Protein AF-0000000084344308 (afdb_homodimer)

Radius of gyration: 24.79 Å; Cα contacts (8 Å, |Δi|>4): 603; chains: 2; bounding box: 65×62×70 Å

Nearest PDB structures (foldseek):
  7ahd-assembly1_B  TM=8.267E-01  e=9.539E-07  Lactococcus lactis subsp. lactis
  8wm7-assembly1_B  TM=8.840E-01  e=2.322E-06  Nostoc sp. PCC 7120 = FACHB-418
  8wm8-assembly1_A  TM=8.789E-01  e=3.222E-06  Nostoc sp. PCC 7120 = FACHB-418
  8w9m-assembly1_B  TM=8.109E-01  e=1.596E-06  Nostoc sp. PCC 7120 = FACHB-418
  7ahd-assembly1_A  TM=7.765E-01  e=3.376E-06  Lactococcus lactis subsp. lactis

pLDDT: mean 91.85, std 9.51, range [43.78, 98.69]

Sequence (498 aa):
MKTSIMKASKKIFILIFWIFMWELSSLFINNNLLFPTPFGVFKSLINLSFSMYFWQSVMASIMRVIIAILFSIILGVSIGVLSGLNKIIEEILSPFIVIVKATPVMSIIIIALLWFKSGNVSIFTTILVCFPIIYTNVLEGIKTVDKDLLDMARVFKVKKIYVLKDIYIPWIKSYIVSGILMCLGLGWKVAVASEVLSTPKYSIGINLLNAKSLIETNDLFAWTIVVIILSYIFEILFKTYLFKWKKLKMKTSIMKASKKIFILIFWIFMWELSSLFINNNLLFPTPFGVFKSLINLSFSMYFWQSVMASIMRVIIAILFSIILGVSIGVLSGLNKIIEEILSPFIVIVKATPVMSIIIIALLWFKSGNVSIFTTILVCFPIIYTNVLEGIKTVDKDLLDMARVFKVKKIYVLKDIYIPWIKSYIVSGILMCLGLGWKVAVASEVLSTPKYSIGINLLNAKSLIETNDLFAWTIVVIILSYIFEILFKTYLFKWKKLK

Solvent-accessible surface area (backbone atoms only — not comparable to full-atom values): 24239 Å² total; per-residue (Å²): 112,68,69,56,49,50,50,50,52,49,52,50,48,44,52,50,50,52,51,47,50,44,40,50,50,21,59,70,67,64,35,58,61,67,34,45,38,66,65,50,21,52,51,37,40,54,57,43,67,73,35,68,67,44,54,49,8,49,50,45,42,49,49,42,45,51,52,16,50,51,51,15,47,54,50,7,47,55,52,10,50,51,24,45,77,29,67,65,53,34,61,59,46,44,61,60,48,51,50,55,71,52,44,37,65,57,54,48,39,56,55,33,55,63,76,40,57,38,69,52,29,22,25,51,44,25,21,62,62,37,18,52,48,24,18,50,29,24,26,50,29,54,68,63,50,61,60,66,60,52,50,50,37,57,74,67,62,55,54,67,68,52,47,41,61,68,45,48,49,66,59,22,45,63,26,44,51,53,21,49,59,57,32,47,51,48,34,49,36,45,28,38,44,27,23,48,74,44,47,26,83,53,27,58,17,34,50,42,51,48,18,55,76,69,51,33,38,26,48,31,53,25,54,46,50,49,52,39,50,50,35,50,48,53,47,50,55,50,49,56,55,48,49,52,53,53,65,70,97,112,68,68,55,49,51,50,49,51,48,51,51,49,43,51,49,49,53,51,47,50,44,41,50,49,20,59,70,65,65,34,59,62,66,36,45,39,65,66,50,20,52,50,36,40,54,57,42,68,73,35,66,65,46,54,49,9,49,50,46,41,48,49,41,45,52,53,17,49,52,51,13,48,54,51,7,48,55,52,10,49,50,23,46,77,28,66,67,52,32,59,59,44,44,61,58,49,52,50,56,72,52,44,38,63,54,54,50,38,56,56,34,56,62,77,40,56,38,68,53,28,22,26,51,45,27,22,62,62,37,18,52,48,24,19,51,31,24,26,50,28,52,69,63,52,60,61,67,60,52,49,50,39,58,73,69,62,55,54,68,69,54,47,41,62,69,46,47,48,65,60,22,46,65,26,43,51,53,22,49,59,57,33,45,53,49,33,49,35,44,29,39,45,28,22,47,75,45,47,26,84,51,26,57,18,34,50,44,49,47,18,55,76,69,50,32,36,26,49,32,53,25,54,46,50,49,52,36,50,50,35,50,48,52,47,51,54,50,49,56,54,48,49,52,54,53,67,70,96

Foldseek 3Di:
DVVVVVVVVVVVVVVVVVLVVLQVVCVVVVDCLVRNHPVLLVVLLVVLVPDPLSVQLLVLLVVLLVLLLVLLLVLQQVLLVVCLVDVVSVVVCVVVLVVLQVDDLVVQLVVLLVVDALSVSLSVSLSSNLNSLLSVLLSVQSNPFDPVVVVVCVVVVPDPVCCCVPGSVVRSVVSNLVSSLVSLLVSLVSSLVSCLVNVDRRHLNVQLVVCVVVSVVSSNVNSVVVSVVNSVVSNVVSVVVVVVVVVVD/DVVVVVVVVVVVVVVVVVLVVLQVVCVVVVDCLVRNHPVLLVVLLVVLVPDPLSVQLLVLLVVLLVLLLVLLLVLQQVLLVVCLVDVVSVVVCVVVLVVLQVDDLVVQLVVVLVVDALSVSLSVSLSSNLNSLLSVLLSVQSNPFDPVVVVVCVVVVPDPVCCCVVGSVVRSVVSNLVSSLVSLLVSLVSSLVSCLVNVDRRHLNVQLNVCVVVSVVSSNVNSVVVSVVNSVVSNVVSVVVVVVVVVVD

InterPro domains:
  IPR000515 ABC transporter type 1, transmembrane domain MetI-like [PF00528] (76-237)
  IPR000515 ABC transporter type 1, transmembrane domain MetI-like [PS50928] (58-238)
  IPR000515 ABC transporter type 1, transmembrane domain MetI-like [cd06261] (61-230)
  IPR035906 MetI-like superfamily [G3DSA:1.10.3720.10] (46-242)
  IPR035906 MetI-like superfamily [SSF161098] (53-238)

Organism: NCBI:txid1533

Structure (mmCIF, N/CA/C/O backbone):
data_AF-0000000084344308-model_v1
#
loop_
_entity.id
_entity.type
_entity.pdbx_description
1 polymer 'NitT/TauT family transport system permease protein'
#
loop_
_atom_site.group_PDB
_atom_site.id
_atom_site.type_symbol
_atom_site.label_atom_id
_atom_site.label_alt_id
_atom_site.label_comp_id
_atom_site.label_asym_id
_atom_site.label_entity_id
_atom_site.label_seq_id
_atom_site.pdbx_PDB_ins_code
_atom_site.Cartn_x
_atom_site.Cartn_y
_atom_site.Cartn_z
_atom_site.occupancy
_atom_site.B_iso_or_equiv
_atom_site.auth_seq_id
_atom_site.auth_comp_id
_atom_site.auth_asym_id
_atom_site.auth_atom_id
_atom_site.pdbx_PDB_model_num
ATOM 1 N N . MET A 1 1 ? 10.422 34.906 -18.547 1 47.19 1 MET A N 1
ATOM 2 C CA . MET A 1 1 ? 10.508 33.969 -19.656 1 47.19 1 MET A CA 1
ATOM 3 C C . MET A 1 1 ? 11.734 33.094 -19.516 1 47.19 1 MET A C 1
ATOM 5 O O . MET A 1 1 ? 11.664 31.875 -19.797 1 47.19 1 MET A O 1
ATOM 9 N N . LYS A 1 2 ? 12.906 33.625 -18.984 1 56.66 2 LYS A N 1
ATOM 10 C CA . LYS A 1 2 ? 14.203 32.969 -18.812 1 56.66 2 LYS A CA 1
ATOM 11 C C . LYS A 1 2 ? 14.156 31.938 -17.688 1 56.66 2 LYS A C 1
ATOM 13 O O . LYS A 1 2 ? 14.75 30.859 -17.812 1 56.66 2 LYS A O 1
ATOM 18 N N . THR A 1 3 ? 13.266 32.25 -16.688 1 65.81 3 THR A N 1
ATOM 19 C CA . THR A 1 3 ? 13.148 31.375 -15.539 1 65.81 3 THR A CA 1
ATOM 20 C C . THR A 1 3 ? 12.406 30.094 -15.906 1 65.81 3 THR A C 1
ATOM 22 O O . THR A 1 3 ? 12.773 29 -15.461 1 65.81 3 THR A O 1
ATOM 25 N N . SER A 1 4 ? 11.508 30.281 -16.891 1 67.62 4 SER A N 1
ATOM 26 C CA . SER A 1 4 ? 10.719 29.141 -17.328 1 67.62 4 SER A CA 1
ATOM 27 C C . SER A 1 4 ? 11.539 28.219 -18.234 1 67.62 4 SER A C 1
ATOM 29 O O . SER A 1 4 ? 11.477 26.984 -18.094 1 67.62 4 SER A O 1
ATOM 31 N N . ILE A 1 5 ? 12.312 28.859 -19.094 1 63.75 5 ILE A N 1
ATOM 32 C CA . ILE A 1 5 ? 13.148 28.109 -20.016 1 63.75 5 ILE A CA 1
ATOM 33 C C . ILE A 1 5 ? 14.195 27.312 -19.234 1 63.75 5 ILE A C 1
ATOM 35 O O . ILE A 1 5 ? 14.492 26.172 -19.562 1 63.75 5 ILE A O 1
ATOM 39 N N . MET A 1 6 ? 14.703 27.984 -18.281 1 71.06 6 MET A N 1
ATOM 40 C CA . MET A 1 6 ? 15.719 27.359 -17.453 1 71.06 6 MET A CA 1
ATOM 41 C C . MET A 1 6 ? 15.133 26.172 -16.672 1 71.06 6 MET A C 1
ATOM 43 O O . MET A 1 6 ? 15.773 25.141 -16.531 1 71.06 6 MET A O 1
ATOM 47 N N . LYS A 1 7 ? 13.953 26.469 -16.312 1 75.44 7 LYS A N 1
ATOM 48 C CA . LYS A 1 7 ? 13.281 25.391 -15.594 1 75.44 7 LYS A CA 1
ATOM 49 C C . LYS A 1 7 ? 12.992 24.219 -16.516 1 75.44 7 LYS A C 1
ATOM 51 O O . LYS A 1 7 ? 13.188 23.062 -16.141 1 75.44 7 LYS A O 1
ATOM 56 N N . ALA A 1 8 ? 12.594 24.562 -17.734 1 78.25 8 ALA A N 1
ATOM 57 C CA . ALA A 1 8 ? 12.305 23.531 -18.719 1 78.25 8 ALA A CA 1
ATOM 58 C C . ALA A 1 8 ? 13.57 22.797 -19.141 1 78.25 8 ALA A C 1
ATOM 60 O O . ALA A 1 8 ? 13.57 21.562 -19.281 1 78.25 8 ALA A O 1
ATOM 61 N N . SER A 1 9 ? 14.547 23.5 -19.344 1 81.25 9 SER A N 1
ATOM 62 C CA . SER A 1 9 ? 15.828 22.922 -19.719 1 81.25 9 SER A CA 1
ATOM 63 C C . SER A 1 9 ? 16.359 22 -18.625 1 81.25 9 SER A C 1
ATOM 65 O O . SER A 1 9 ? 16.891 20.922 -18.922 1 81.25 9 SER A O 1
ATOM 67 N N . LYS A 1 10 ? 16.156 22.375 -17.5 1 85 10 LYS A N 1
ATOM 68 C CA . LYS A 1 10 ? 16.594 21.562 -16.375 1 85 10 LYS A CA 1
ATOM 69 C C . LYS A 1 10 ? 15.812 20.25 -16.312 1 85 10 LYS A C 1
ATOM 71 O O . LYS A 1 10 ? 16.391 19.188 -16.094 1 85 10 LYS A O 1
ATOM 76 N N . LYS A 1 11 ? 14.609 20.375 -16.547 1 85.19 11 LYS A N 1
ATOM 77 C CA . LYS A 1 11 ? 13.766 19.188 -16.547 1 85.19 11 LYS A CA 1
ATOM 78 C C . LYS A 1 11 ? 14.18 18.219 -17.656 1 85.19 11 LYS A C 1
ATOM 80 O O . LYS A 1 11 ? 14.195 17 -17.453 1 85.19 11 LYS A O 1
ATOM 85 N N . ILE A 1 12 ? 14.453 18.734 -18.75 1 86.62 12 ILE A N 1
ATOM 86 C CA . ILE A 1 12 ? 14.875 17.922 -19.875 1 86.62 12 ILE A CA 1
ATOM 87 C C . ILE A 1 12 ? 16.203 17.25 -19.578 1 86.62 12 ILE A C 1
ATOM 89 O O . ILE A 1 12 ? 16.422 16.078 -19.906 1 86.62 12 ILE A O 1
ATOM 93 N N . PHE A 1 13 ? 17.016 17.984 -18.953 1 87.5 13 PHE A N 1
ATOM 94 C CA . PHE A 1 13 ? 18.312 17.438 -18.578 1 87.5 13 PHE A CA 1
ATOM 95 C C . PHE A 1 13 ? 18.156 16.266 -17.625 1 87.5 13 PHE A C 1
ATOM 97 O O . PHE A 1 13 ? 18.828 15.242 -17.75 1 87.5 13 PHE A O 1
ATOM 104 N N . ILE A 1 14 ? 17.344 16.406 -16.734 1 87.5 14 ILE A N 1
ATOM 105 C CA . ILE A 1 14 ? 17.109 15.375 -15.734 1 87.5 14 ILE A CA 1
ATOM 106 C C . ILE A 1 14 ? 16.531 14.133 -16.406 1 87.5 14 ILE A C 1
ATOM 108 O O . ILE A 1 14 ? 16.938 13.008 -16.094 1 87.5 14 ILE A O 1
ATOM 112 N N . LEU A 1 15 ? 15.656 14.328 -17.281 1 86.19 15 LEU A N 1
ATOM 113 C CA . LEU A 1 15 ? 15.062 13.219 -18.016 1 86.19 15 LEU A CA 1
ATOM 114 C C . LEU A 1 15 ? 16.125 12.477 -18.828 1 86.19 15 LEU A C 1
ATOM 116 O O . LEU A 1 15 ? 16.156 11.25 -18.844 1 86.19 15 LEU A O 1
ATOM 120 N N . ILE A 1 16 ? 16.922 13.266 -19.484 1 86.44 16 ILE A N 1
ATOM 121 C CA . ILE A 1 16 ? 18 12.695 -20.312 1 86.44 16 ILE A CA 1
ATOM 122 C C . ILE A 1 16 ? 18.969 11.93 -19.422 1 86.44 16 ILE A C 1
ATOM 124 O O . ILE A 1 16 ? 19.438 10.844 -19.781 1 86.44 16 ILE A O 1
ATOM 128 N N . PHE A 1 17 ? 19.219 12.492 -18.297 1 89 17 PHE A N 1
ATOM 129 C CA . PHE A 1 17 ? 20.109 11.844 -17.344 1 89 17 PHE A CA 1
ATOM 130 C C . PHE A 1 17 ? 19.594 10.461 -16.969 1 89 17 PHE A C 1
ATOM 132 O O . PHE A 1 17 ? 20.344 9.484 -16.984 1 89 17 PHE A O 1
ATOM 139 N N . TRP A 1 18 ? 18.391 10.352 -16.656 1 87.56 18 TRP A N 1
ATOM 140 C CA . TRP A 1 18 ? 17.844 9.078 -16.188 1 87.56 18 TRP A CA 1
ATOM 141 C C . TRP A 1 18 ? 17.703 8.094 -17.344 1 87.56 18 TRP A C 1
ATOM 143 O O . TRP A 1 18 ? 17.891 6.887 -17.172 1 87.56 18 TRP A O 1
ATOM 153 N N . ILE A 1 19 ? 17.438 8.602 -18.547 1 86.5 19 ILE A N 1
ATOM 154 C CA . ILE A 1 19 ? 17.406 7.734 -19.719 1 86.5 19 ILE A CA 1
ATOM 155 C C . ILE A 1 19 ? 18.812 7.199 -20 1 86.5 19 ILE A C 1
ATOM 157 O O . ILE A 1 19 ? 18.984 6.027 -20.344 1 86.5 19 ILE A O 1
ATOM 161 N N . PHE A 1 20 ? 19.703 8.102 -19.844 1 85.94 20 PHE A N 1
ATOM 162 C CA . PHE A 1 20 ? 21.094 7.727 -20.047 1 85.94 20 PHE A CA 1
ATOM 163 C C . PHE A 1 20 ? 21.531 6.688 -19.016 1 85.94 20 PHE A C 1
ATOM 165 O O . PHE A 1 20 ? 22.203 5.715 -19.359 1 85.94 20 PHE A O 1
ATOM 172 N N . MET A 1 21 ? 21.109 6.867 -17.828 1 86.88 21 MET A N 1
ATOM 173 C CA . MET A 1 21 ? 21.453 5.914 -16.781 1 86.88 21 MET A CA 1
ATOM 174 C C . MET A 1 21 ? 20.812 4.559 -17.047 1 86.88 21 MET A C 1
ATOM 176 O O . MET A 1 21 ? 21.422 3.518 -16.797 1 86.88 21 MET A O 1
ATOM 180 N N . TRP A 1 22 ? 19.641 4.656 -17.531 1 87.81 22 TRP A N 1
ATOM 181 C CA . TRP A 1 22 ? 18.922 3.436 -17.906 1 87.81 22 TRP A CA 1
ATOM 182 C C . TRP A 1 22 ? 19.656 2.703 -19.031 1 87.81 22 TRP A C 1
ATOM 184 O O . TRP A 1 22 ? 19.906 1.501 -18.938 1 87.81 22 TRP A O 1
ATOM 194 N N . GLU A 1 23 ? 20.078 3.451 -19.953 1 85.75 23 GLU A N 1
ATOM 195 C CA . GLU A 1 23 ? 20.812 2.879 -21.078 1 85.75 23 GLU A CA 1
ATOM 196 C C . GLU A 1 23 ? 22.172 2.32 -20.641 1 85.75 23 GLU A C 1
ATOM 198 O O . GLU A 1 23 ? 22.562 1.23 -21.047 1 85.75 23 GLU A O 1
ATOM 203 N N . LEU A 1 24 ? 22.797 3.025 -19.797 1 85.12 24 LEU A N 1
ATOM 204 C CA . LEU A 1 24 ? 24.094 2.602 -19.297 1 85.12 24 LEU A CA 1
ATOM 205 C C . LEU A 1 24 ? 23.969 1.312 -18.484 1 85.12 24 LEU A C 1
ATOM 207 O O . LEU A 1 24 ? 24.812 0.427 -18.594 1 85.12 24 LEU A O 1
ATOM 211 N N . SER A 1 25 ? 22.938 1.269 -17.719 1 84.75 25 SER A N 1
ATOM 212 C CA . SER A 1 25 ? 22.719 0.064 -16.938 1 84.75 25 SER A CA 1
ATOM 213 C C . SER A 1 25 ? 22.453 -1.144 -17.828 1 84.75 25 SER A C 1
ATOM 215 O O . SER A 1 25 ? 22.938 -2.242 -17.547 1 84.75 25 SER A O 1
ATOM 217 N N . SER A 1 26 ? 21.766 -0.906 -18.859 1 83 26 SER A N 1
ATOM 218 C CA . SER A 1 26 ? 21.453 -1.982 -19.797 1 83 26 SER A CA 1
ATOM 219 C C . SER A 1 26 ? 22.719 -2.469 -20.5 1 83 26 SER A C 1
ATOM 221 O O . SER A 1 26 ? 22.891 -3.668 -20.734 1 83 26 SER A O 1
ATOM 223 N N . LEU A 1 27 ? 23.578 -1.524 -20.75 1 82.69 27 LEU A N 1
ATOM 224 C CA . LEU A 1 27 ? 24.828 -1.861 -21.422 1 82.69 27 LEU A CA 1
ATOM 225 C C . LEU A 1 27 ? 25.766 -2.617 -20.5 1 82.69 27 LEU A C 1
ATOM 227 O O . LEU A 1 27 ? 26.453 -3.547 -20.922 1 82.69 27 LEU A O 1
ATOM 231 N N . PHE A 1 28 ? 25.688 -2.252 -19.266 1 82.75 28 PHE A N 1
ATOM 232 C CA . PHE A 1 28 ? 26.562 -2.883 -18.281 1 82.75 28 PHE A CA 1
ATOM 233 C C . PHE A 1 28 ? 26.141 -4.32 -18.016 1 82.75 28 PHE A C 1
ATOM 235 O O . PHE A 1 28 ? 26.984 -5.215 -17.906 1 82.75 28 PHE A O 1
ATOM 242 N N . ILE A 1 29 ? 24.906 -4.492 -17.891 1 80.75 29 ILE A N 1
ATOM 243 C CA . ILE A 1 29 ? 24.391 -5.82 -17.609 1 80.75 29 ILE A CA 1
ATOM 244 C C . ILE A 1 29 ? 24.438 -6.68 -18.875 1 80.75 29 ILE A C 1
ATOM 246 O O . ILE A 1 29 ? 24.656 -7.891 -18.797 1 80.75 29 ILE A O 1
ATOM 250 N N . ASN A 1 30 ? 24.359 -6.031 -20.031 1 76.12 30 ASN A N 1
ATOM 251 C CA . ASN A 1 30 ? 24.547 -6.594 -21.359 1 76.12 30 ASN A CA 1
ATOM 252 C C . ASN A 1 30 ? 23.719 -7.859 -21.562 1 76.12 30 ASN A C 1
ATOM 254 O O . ASN A 1 30 ? 24.234 -8.859 -22.078 1 76.12 30 ASN A O 1
ATOM 258 N N . ASN A 1 31 ? 22.734 -8.023 -20.875 1 82.69 31 ASN A N 1
ATOM 259 C CA . ASN A 1 31 ? 21.75 -9.086 -21.047 1 82.69 31 ASN A CA 1
ATOM 260 C C . ASN A 1 31 ? 20.328 -8.523 -21.156 1 82.69 31 ASN A C 1
ATOM 262 O O . ASN A 1 31 ? 19.719 -8.195 -20.141 1 82.69 31 ASN A O 1
ATOM 266 N N . ASN A 1 32 ? 19.891 -8.469 -22.359 1 79.25 32 ASN A N 1
ATOM 267 C CA . ASN A 1 32 ? 18.609 -7.863 -22.656 1 79.25 32 ASN A CA 1
ATOM 268 C C . ASN A 1 32 ? 17.469 -8.641 -22 1 79.25 32 ASN A C 1
ATOM 270 O O . ASN A 1 32 ? 16.359 -8.109 -21.828 1 79.25 32 ASN A O 1
ATOM 274 N N . LEU A 1 33 ? 17.812 -9.836 -21.641 1 80.5 33 LEU A N 1
ATOM 275 C CA . LEU A 1 33 ? 16.797 -10.664 -21 1 80.5 33 LEU A CA 1
ATOM 276 C C . LEU A 1 33 ? 16.609 -10.273 -19.547 1 80.5 33 LEU A C 1
ATOM 278 O O . LEU A 1 33 ? 15.531 -10.453 -18.984 1 80.5 33 LEU A O 1
ATOM 282 N N . LEU A 1 34 ? 17.609 -9.656 -19.047 1 82.62 34 LEU A N 1
ATOM 283 C CA . LEU A 1 34 ? 17.547 -9.312 -17.625 1 82.62 34 LEU A CA 1
ATOM 284 C C . LEU A 1 34 ? 17.188 -7.84 -17.438 1 82.62 34 LEU A C 1
ATOM 286 O O . LEU A 1 34 ? 16.453 -7.48 -16.516 1 82.62 34 LEU A O 1
ATOM 290 N N . PHE A 1 35 ? 17.766 -7.078 -18.359 1 87.31 35 PHE A N 1
ATOM 291 C CA . PHE A 1 35 ? 17.547 -5.641 -18.266 1 87.31 35 PHE A CA 1
ATOM 292 C C . PHE A 1 35 ? 17.359 -5.027 -19.641 1 87.31 35 PHE A C 1
ATOM 294 O O . PHE A 1 35 ? 18.328 -4.863 -20.391 1 87.31 35 PHE A O 1
ATOM 301 N N . PRO A 1 36 ? 16.141 -4.574 -19.875 1 90.25 36 PRO A N 1
ATOM 302 C CA . PRO A 1 36 ? 15.867 -4.094 -21.234 1 90.25 36 PRO A CA 1
ATOM 303 C C . PRO A 1 36 ? 16.375 -2.672 -21.469 1 90.25 36 PRO A C 1
ATOM 305 O O . PRO A 1 36 ? 16.672 -1.954 -20.516 1 90.25 36 PRO A O 1
ATOM 308 N N . THR A 1 37 ? 16.484 -2.357 -22.719 1 90.44 37 THR A N 1
ATOM 309 C CA . THR A 1 37 ? 16.844 -0.997 -23.109 1 90.44 37 THR A CA 1
ATOM 310 C C . THR A 1 37 ? 15.586 -0.128 -23.234 1 90.44 37 THR A C 1
ATOM 312 O O . THR A 1 37 ? 14.484 -0.64 -23.438 1 90.44 37 THR A O 1
ATOM 315 N N . PRO A 1 38 ? 15.828 1.125 -23 1 91.81 38 PRO A N 1
ATOM 316 C CA . PRO A 1 38 ? 14.672 2.014 -23.172 1 91.81 38 PRO A CA 1
ATOM 317 C C . PRO A 1 38 ? 14.039 1.89 -24.562 1 91.81 38 PRO A C 1
ATOM 319 O O . PRO A 1 38 ? 12.805 1.899 -24.672 1 91.81 38 PRO A O 1
ATOM 322 N N . PHE A 1 39 ? 14.852 1.762 -25.5 1 91.5 39 PHE A N 1
ATOM 323 C CA . PHE A 1 39 ? 14.352 1.631 -26.875 1 91.5 39 PHE A CA 1
ATOM 324 C C . PHE A 1 39 ? 13.539 0.353 -27.031 1 91.5 39 PHE A C 1
ATOM 326 O O . PHE A 1 39 ? 12.477 0.358 -27.656 1 91.5 39 PHE A O 1
ATOM 333 N N . GLY A 1 40 ? 14.016 -0.65 -26.5 1 93.12 40 GLY A N 1
ATOM 334 C CA . GLY A 1 40 ? 13.297 -1.914 -26.547 1 93.12 40 GLY A CA 1
ATOM 335 C C . GLY A 1 40 ? 11.945 -1.86 -25.859 1 93.12 40 GLY A C 1
ATOM 336 O O . GLY A 1 40 ? 10.969 -2.418 -26.375 1 93.12 40 GLY A O 1
ATOM 337 N N . VAL A 1 41 ? 11.93 -1.232 -24.766 1 94.88 41 VAL A N 1
ATOM 338 C CA . VAL A 1 41 ? 10.688 -1.104 -24.016 1 94.88 41 VAL A CA 1
ATOM 339 C C . VAL A 1 41 ? 9.688 -0.264 -24.797 1 94.88 41 VAL A C 1
ATOM 341 O O . VAL A 1 41 ? 8.508 -0.614 -24.891 1 94.88 41 VAL A O 1
ATOM 344 N N . PHE A 1 42 ? 10.203 0.795 -25.406 1 95 42 PHE A N 1
ATOM 345 C CA . PHE A 1 42 ? 9.336 1.669 -26.172 1 95 42 PHE A CA 1
ATOM 346 C C . PHE A 1 42 ? 8.805 0.949 -27.406 1 95 42 PHE A C 1
ATOM 348 O O . PHE A 1 42 ? 7.641 1.104 -27.781 1 95 42 PHE A O 1
ATOM 355 N N . LYS A 1 43 ? 9.617 0.234 -28 1 95.69 43 LYS A N 1
ATOM 356 C CA . LYS A 1 43 ? 9.203 -0.556 -29.156 1 95.69 43 LYS A CA 1
ATOM 357 C C . LYS A 1 43 ? 8.148 -1.585 -28.781 1 95.69 43 LYS A C 1
ATOM 359 O O . LYS A 1 43 ? 7.164 -1.77 -29.5 1 95.69 43 LYS A O 1
ATOM 364 N N . SER A 1 44 ? 8.359 -2.225 -27.672 1 96.31 44 SER A N 1
ATOM 365 C CA . SER A 1 44 ? 7.391 -3.197 -27.172 1 96.31 44 SER A CA 1
ATOM 366 C C . SER A 1 44 ? 6.051 -2.535 -26.875 1 96.31 44 SER A C 1
ATOM 368 O O . SER A 1 44 ? 4.992 -3.098 -27.156 1 96.31 44 SER A O 1
ATOM 370 N N . LEU A 1 45 ? 6.141 -1.406 -26.312 1 96.94 45 LEU A N 1
ATOM 371 C CA . LEU A 1 45 ? 4.922 -0.667 -26 1 96.94 45 LEU A CA 1
ATOM 372 C C . LEU A 1 45 ? 4.148 -0.338 -27.266 1 96.94 45 LEU A C 1
ATOM 374 O O . LEU A 1 45 ? 2.924 -0.493 -27.312 1 96.94 45 LEU A O 1
ATOM 378 N N . ILE A 1 46 ? 4.883 0.068 -28.266 1 96.44 46 ILE A N 1
ATOM 379 C CA . ILE A 1 46 ? 4.262 0.407 -29.547 1 96.44 46 ILE A CA 1
ATOM 380 C C . ILE A 1 46 ? 3.666 -0.848 -30.172 1 96.44 46 ILE A C 1
ATOM 382 O O . ILE A 1 46 ? 2.521 -0.835 -30.641 1 96.44 46 ILE A O 1
ATOM 386 N N . ASN A 1 47 ? 4.375 -1.876 -30.172 1 96.56 47 ASN A N 1
ATOM 387 C CA . ASN A 1 47 ? 3.902 -3.131 -30.75 1 96.56 47 ASN A CA 1
ATOM 388 C C . ASN A 1 47 ? 2.66 -3.645 -30.031 1 96.56 47 ASN A C 1
ATOM 390 O O . ASN A 1 47 ? 1.721 -4.125 -30.672 1 96.56 47 ASN A O 1
ATOM 394 N N . LEU A 1 48 ? 2.701 -3.553 -28.688 1 96.19 48 LEU A N 1
ATOM 395 C CA . LEU A 1 48 ? 1.562 -3.982 -27.891 1 96.19 48 LEU A CA 1
ATOM 396 C C . LEU A 1 48 ? 0.324 -3.15 -28.203 1 96.19 48 LEU A C 1
ATOM 398 O O . LEU A 1 48 ? -0.791 -3.674 -28.234 1 96.19 48 LEU A O 1
ATOM 402 N N . SER A 1 49 ? 0.534 -1.892 -28.5 1 95.44 49 SER A N 1
ATOM 403 C CA . SER A 1 49 ? -0.585 -0.98 -28.719 1 95.44 49 SER A CA 1
ATOM 404 C C . SER A 1 49 ? -1.309 -1.298 -30.016 1 95.44 49 SER A C 1
ATOM 406 O O . SER A 1 49 ? -2.461 -0.901 -30.203 1 95.44 49 SER A O 1
ATOM 408 N N . PHE A 1 50 ? -0.651 -2.035 -30.859 1 95.94 50 PHE A N 1
ATOM 409 C CA . PHE A 1 50 ? -1.267 -2.393 -32.125 1 95.94 50 PHE A CA 1
ATOM 410 C C . PHE A 1 50 ? -2.057 -3.689 -32 1 95.94 50 PHE A C 1
ATOM 412 O O . PHE A 1 50 ? -2.793 -4.066 -32.938 1 95.94 50 PHE A O 1
ATOM 419 N N . SER A 1 51 ? -2.014 -4.305 -30.922 1 95.69 51 SER A N 1
ATOM 420 C CA . SER A 1 51 ? -2.73 -5.555 -30.703 1 95.69 51 SER A CA 1
ATOM 421 C C . SER A 1 51 ? -4.094 -5.301 -30.062 1 95.69 51 SER A C 1
ATOM 423 O O . SER A 1 51 ? -4.219 -4.469 -29.156 1 95.69 51 SER A O 1
ATOM 425 N N . MET A 1 52 ? -5.066 -5.992 -30.531 1 96.94 52 MET A N 1
ATOM 426 C CA . MET A 1 52 ? -6.398 -5.914 -29.938 1 96.94 52 MET A CA 1
ATOM 427 C C . MET A 1 52 ? -6.402 -6.465 -28.516 1 96.94 52 MET A C 1
ATOM 429 O O . MET A 1 52 ? -7.121 -5.957 -27.656 1 96.94 52 MET A O 1
ATOM 433 N N . TYR A 1 53 ? -5.633 -7.414 -28.344 1 97.19 53 TYR A N 1
ATOM 434 C CA . TYR A 1 53 ? -5.527 -8.047 -27.031 1 97.19 53 TYR A CA 1
ATOM 435 C C . TYR A 1 53 ? -5.039 -7.051 -25.984 1 97.19 53 TYR A C 1
ATOM 437 O O . TYR A 1 53 ? -5.48 -7.09 -24.844 1 97.19 53 TYR A O 1
ATOM 445 N N . PHE A 1 54 ? -4.191 -6.184 -26.422 1 97.94 54 PHE A N 1
ATOM 446 C CA . PHE A 1 54 ? -3.666 -5.152 -25.531 1 97.94 54 PHE A CA 1
ATOM 447 C C . PHE A 1 54 ? -4.789 -4.258 -25.031 1 97.94 54 PHE A C 1
ATOM 449 O O . PHE A 1 54 ? -4.922 -4.051 -23.812 1 97.94 54 PHE A O 1
ATOM 456 N N . TRP A 1 55 ? -5.594 -3.826 -25.844 1 98 55 TRP A N 1
ATOM 457 C CA . TRP A 1 55 ? -6.656 -2.895 -25.469 1 98 55 TRP A CA 1
ATOM 458 C C . TRP A 1 55 ? -7.758 -3.604 -24.688 1 98 55 TRP A C 1
ATOM 460 O O . TRP A 1 55 ? -8.359 -3.02 -23.781 1 98 55 TRP A O 1
ATOM 470 N N . GLN A 1 56 ? -7.988 -4.84 -25.016 1 98.25 56 GLN A N 1
ATOM 471 C CA . GLN A 1 56 ? -8.945 -5.625 -24.25 1 98.25 56 GLN A CA 1
ATOM 472 C C . GLN A 1 56 ? -8.484 -5.785 -22.797 1 98.25 56 GLN A C 1
ATOM 474 O O . GLN A 1 56 ? -9.289 -5.656 -21.875 1 98.25 56 GLN A O 1
ATOM 479 N N . SER A 1 57 ? -7.223 -6.035 -22.625 1 98.25 57 SER A N 1
ATOM 480 C CA . SER A 1 57 ? -6.648 -6.207 -21.297 1 98.25 57 SER A CA 1
ATOM 481 C C . SER A 1 57 ? -6.688 -4.906 -20.516 1 98.25 57 SER A C 1
ATOM 483 O O . SER A 1 57 ? -7.094 -4.895 -19.344 1 98.25 57 SER A O 1
ATOM 485 N N . VAL A 1 58 ? -6.336 -3.85 -21.188 1 98.38 58 VAL A N 1
ATOM 486 C CA . VAL A 1 58 ? -6.289 -2.543 -20.531 1 98.38 58 VAL A CA 1
ATOM 487 C C . VAL A 1 58 ? -7.699 -2.109 -20.141 1 98.38 58 VAL A C 1
ATOM 489 O O . VAL A 1 58 ? -7.934 -1.686 -19 1 98.38 58 VAL A O 1
ATOM 492 N N . MET A 1 59 ? -8.641 -2.297 -21 1 98.25 59 MET A N 1
ATOM 493 C CA . MET A 1 59 ? -10.008 -1.863 -20.75 1 98.25 59 MET A CA 1
ATOM 494 C C . MET A 1 59 ? -10.656 -2.701 -19.641 1 98.25 59 MET A C 1
ATOM 496 O O . MET A 1 59 ? -11.406 -2.178 -18.828 1 98.25 59 MET A O 1
ATOM 500 N N . ALA A 1 60 ? -10.383 -3.943 -19.719 1 98.31 60 ALA A N 1
ATOM 501 C CA . ALA A 1 60 ? -10.93 -4.816 -18.672 1 98.31 60 ALA A CA 1
ATOM 502 C C . ALA A 1 60 ? -10.406 -4.422 -17.297 1 98.31 60 ALA A C 1
ATOM 504 O O . ALA A 1 60 ? -11.172 -4.375 -16.328 1 98.31 60 ALA A O 1
ATOM 505 N N . SER A 1 61 ? -9.125 -4.145 -17.203 1 98.25 61 SER A N 1
ATOM 506 C CA . SER A 1 61 ? -8.555 -3.707 -15.938 1 98.25 61 SER A CA 1
ATOM 507 C C . SER A 1 61 ? -9.102 -2.346 -15.523 1 98.25 61 SER A C 1
ATOM 509 O O . SER A 1 61 ? -9.375 -2.115 -14.344 1 98.25 61 SER A O 1
ATOM 511 N N . ILE A 1 62 ? -9.281 -1.462 -16.469 1 98.25 62 ILE A N 1
ATOM 512 C CA . ILE A 1 62 ? -9.859 -0.151 -16.188 1 98.25 62 ILE A CA 1
ATOM 513 C C . ILE A 1 62 ? -11.25 -0.316 -15.594 1 98.25 62 ILE A C 1
ATOM 515 O O . ILE A 1 62 ? -11.578 0.32 -14.586 1 98.25 62 ILE A O 1
ATOM 519 N N . MET A 1 63 ? -12.008 -1.161 -16.141 1 98.19 63 MET A N 1
ATOM 520 C CA . MET A 1 63 ? -13.375 -1.379 -15.688 1 98.19 63 MET A CA 1
ATOM 521 C C . MET A 1 63 ? -13.391 -1.931 -14.266 1 98.19 63 MET A C 1
ATOM 523 O O . MET A 1 63 ? -14.195 -1.503 -13.438 1 98.19 63 MET A O 1
ATOM 527 N N . ARG A 1 64 ? -12.586 -2.818 -13.977 1 98.12 64 ARG A N 1
ATOM 528 C CA . ARG A 1 64 ? -12.508 -3.385 -12.633 1 98.12 64 ARG A CA 1
ATOM 529 C C . ARG A 1 64 ? -12.133 -2.32 -11.609 1 98.12 64 ARG A C 1
ATOM 531 O O . ARG A 1 64 ? -12.719 -2.262 -10.523 1 98.12 64 ARG A O 1
ATOM 538 N N . VAL A 1 65 ? -11.18 -1.462 -12 1 98 65 VAL A N 1
ATOM 539 C CA . VAL A 1 65 ? -10.719 -0.417 -11.094 1 98 65 VAL A CA 1
ATOM 540 C C . VAL A 1 65 ? -11.836 0.603 -10.875 1 98 65 VAL A C 1
ATOM 542 O O . VAL A 1 65 ? -12.109 0.999 -9.734 1 98 65 VAL A O 1
ATOM 545 N N . ILE A 1 66 ? -12.5 0.96 -11.93 1 97.94 66 ILE A N 1
ATOM 546 C CA . ILE A 1 66 ? -13.562 1.954 -11.844 1 97.94 66 ILE A CA 1
ATOM 547 C C . ILE A 1 66 ? -14.703 1.418 -10.977 1 97.94 66 ILE A C 1
ATOM 549 O O . ILE A 1 66 ? -15.188 2.113 -10.086 1 97.94 66 ILE A O 1
ATOM 553 N N . ILE A 1 67 ? -15.086 0.235 -11.219 1 98.38 67 ILE A N 1
ATOM 554 C CA . ILE A 1 67 ? -16.172 -0.385 -10.461 1 98.38 67 ILE A CA 1
ATOM 555 C C . ILE A 1 67 ? -15.781 -0.457 -8.984 1 98.38 67 ILE A C 1
ATOM 557 O O . ILE A 1 67 ? -16.578 -0.094 -8.117 1 98.38 67 ILE A O 1
ATOM 561 N N . ALA A 1 68 ? -14.625 -0.859 -8.727 1 98.56 68 ALA A N 1
ATOM 562 C CA . ALA A 1 68 ? -14.164 -1.014 -7.352 1 98.56 68 ALA A CA 1
ATOM 563 C C . ALA A 1 68 ? -14.109 0.334 -6.637 1 98.56 68 ALA A C 1
ATOM 565 O O . ALA A 1 68 ? -14.547 0.451 -5.488 1 98.56 68 ALA A O 1
ATOM 566 N N . ILE A 1 69 ? -13.594 1.343 -7.328 1 98 69 ILE A N 1
ATOM 567 C CA . ILE A 1 69 ? -13.461 2.66 -6.715 1 98 69 ILE A CA 1
ATOM 568 C C . ILE A 1 69 ? -14.844 3.258 -6.469 1 98 69 ILE A C 1
ATOM 570 O O . ILE A 1 69 ? -15.094 3.85 -5.418 1 98 69 ILE A O 1
ATOM 574 N N . LEU A 1 70 ? -15.727 3.074 -7.375 1 98.25 70 LEU A N 1
ATOM 575 C CA . LEU A 1 70 ? -17.078 3.586 -7.223 1 98.25 70 LEU A CA 1
ATOM 576 C C . LEU A 1 70 ? -17.781 2.949 -6.023 1 98.25 70 LEU A C 1
ATOM 578 O O . LEU A 1 70 ? -18.391 3.648 -5.211 1 98.25 70 LEU A O 1
ATOM 582 N N . PHE A 1 71 ? -17.641 1.697 -5.934 1 98.62 71 PHE A N 1
ATOM 583 C CA . PHE A 1 71 ? -18.234 1.01 -4.797 1 98.62 71 PHE A CA 1
ATOM 584 C C . PHE A 1 71 ? -17.578 1.44 -3.494 1 98.62 71 PHE A C 1
ATOM 586 O O . PHE A 1 71 ? -18.25 1.573 -2.465 1 98.62 71 PHE A O 1
ATOM 593 N N . SER A 1 72 ? -16.281 1.61 -3.527 1 98.69 72 SER A N 1
ATOM 594 C CA . SER A 1 72 ? -15.57 2.068 -2.34 1 98.69 72 SER A CA 1
ATOM 595 C C . SER A 1 72 ? -16.047 3.445 -1.901 1 98.69 72 SER A C 1
ATOM 597 O O . SER A 1 72 ? -16.188 3.711 -0.705 1 98.69 72 SER A O 1
ATOM 599 N N . ILE A 1 73 ? -16.312 4.27 -2.912 1 98 73 ILE A N 1
ATOM 600 C CA . ILE A 1 73 ? -16.797 5.617 -2.625 1 98 73 ILE A CA 1
ATOM 601 C C . ILE A 1 73 ? -18.172 5.539 -1.99 1 98 73 ILE A C 1
ATOM 603 O O . ILE A 1 73 ? -18.422 6.156 -0.95 1 98 73 ILE A O 1
ATOM 607 N N . ILE A 1 74 ? -19.031 4.785 -2.545 1 98.38 74 ILE A N 1
ATOM 608 C CA . ILE A 1 74 ? -20.406 4.668 -2.07 1 98.38 74 ILE A CA 1
ATOM 609 C C . ILE A 1 74 ? -20.422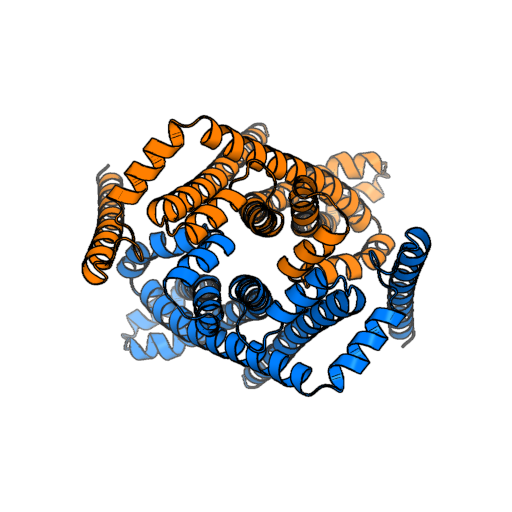 4.102 -0.65 1 98.38 74 ILE A C 1
ATOM 611 O O . ILE A 1 74 ? -21.031 4.68 0.25 1 98.38 74 ILE A O 1
ATOM 615 N N . LEU A 1 75 ? -19.719 3.086 -0.434 1 98.38 75 LEU A N 1
ATOM 616 C CA . LEU A 1 75 ? -19.672 2.447 0.877 1 98.38 75 LEU A CA 1
ATOM 617 C C . LEU A 1 75 ? -18.953 3.326 1.888 1 98.38 75 LEU A C 1
ATOM 619 O O . LEU A 1 75 ? -19.406 3.502 3.016 1 98.38 75 LEU A O 1
ATOM 623 N N . GLY A 1 76 ? -17.812 3.854 1.457 1 98.38 76 GLY A N 1
ATOM 624 C CA . GLY A 1 76 ? -17 4.672 2.352 1 98.38 76 GLY A CA 1
ATOM 625 C C . GLY A 1 76 ? -17.719 5.922 2.822 1 98.38 76 GLY A C 1
ATOM 626 O O . GLY A 1 76 ? -17.688 6.25 4.008 1 98.38 76 GLY A O 1
ATOM 627 N N . VAL A 1 77 ? -18.375 6.555 1.916 1 97.44 77 VAL A N 1
ATOM 628 C CA . VAL A 1 77 ? -19.062 7.797 2.248 1 97.44 77 VAL A CA 1
ATOM 629 C C . VAL A 1 77 ? -20.297 7.488 3.086 1 97.44 77 VAL A C 1
ATOM 631 O O . VAL A 1 77 ? -20.516 8.102 4.133 1 97.44 77 VAL A O 1
ATOM 634 N N . SER A 1 78 ? -21.125 6.523 2.699 1 97.5 78 SER A N 1
ATOM 635 C CA . SER A 1 78 ? -22.359 6.207 3.4 1 97.5 78 SER A CA 1
ATOM 636 C C . SER A 1 78 ? -22.078 5.723 4.82 1 97.5 78 SER A C 1
ATOM 638 O O . SER A 1 78 ? -22.641 6.254 5.781 1 97.5 78 SER A O 1
ATOM 640 N N . ILE A 1 79 ? -21.156 4.828 4.957 1 98.06 79 ILE A N 1
ATOM 641 C CA . ILE A 1 79 ? -20.875 4.258 6.27 1 98.06 79 ILE A CA 1
ATOM 642 C C . ILE A 1 79 ? -20.062 5.258 7.102 1 98.06 79 ILE A C 1
ATOM 644 O O . ILE A 1 79 ? -20.219 5.332 8.32 1 98.06 79 ILE A O 1
ATOM 648 N N . GLY A 1 80 ? -19.234 6.027 6.375 1 97.62 80 GLY A N 1
ATOM 649 C CA . GLY A 1 80 ? -18.5 7.07 7.066 1 97.62 80 GLY A CA 1
ATOM 650 C C . GLY A 1 80 ? -19.391 8.117 7.695 1 97.62 80 GLY A C 1
ATOM 651 O O . GLY A 1 80 ? -19.188 8.516 8.844 1 97.62 80 GLY A O 1
ATOM 652 N N . VAL A 1 81 ? -20.375 8.516 6.98 1 96 81 VAL A N 1
ATOM 653 C CA . VAL A 1 81 ? -21.328 9.5 7.484 1 96 81 VAL A CA 1
ATOM 654 C C . VAL A 1 81 ? -22.125 8.906 8.641 1 96 81 VAL A C 1
ATOM 656 O O . VAL A 1 81 ? -22.281 9.539 9.688 1 96 81 VAL A O 1
ATOM 659 N N . LEU A 1 82 ? -22.562 7.695 8.461 1 96.38 82 LEU A N 1
ATOM 660 C CA . LEU A 1 82 ? -23.328 7.031 9.508 1 96.38 82 LEU A CA 1
ATOM 661 C C . LEU A 1 82 ? -22.5 6.895 10.781 1 96.38 82 LEU A C 1
ATOM 663 O O . LEU A 1 82 ? -23 7.152 11.875 1 96.38 82 LEU A O 1
ATOM 667 N N . SER A 1 83 ? -21.312 6.555 10.656 1 96.81 83 SER A N 1
ATOM 668 C CA . SER A 1 83 ? -20.422 6.375 11.797 1 96.81 83 SER A CA 1
ATOM 669 C C . SER A 1 83 ? -20.062 7.715 12.438 1 96.81 83 SER A C 1
ATOM 671 O O . SER A 1 83 ? -19.891 7.797 13.656 1 96.81 83 SER A O 1
ATOM 673 N N . GLY A 1 84 ? -19.953 8.695 11.586 1 94.44 84 GLY A N 1
ATOM 674 C CA . GLY A 1 84 ? -19.625 10.016 12.102 1 94.44 84 GLY A CA 1
ATOM 675 C C . GLY A 1 84 ? -20.75 10.633 12.914 1 94.44 84 GLY A C 1
ATOM 676 O O . GLY A 1 84 ? -20.5 11.383 13.859 1 94.44 84 GLY A O 1
ATOM 677 N N . LEU A 1 85 ? -21.953 10.289 12.602 1 92.88 85 LEU A N 1
ATOM 678 C CA . LEU A 1 85 ? -23.125 10.883 13.25 1 92.88 85 LEU A CA 1
ATOM 679 C C . LEU A 1 85 ? -23.562 10.039 14.445 1 92.88 85 LEU A C 1
ATOM 681 O O . LEU A 1 85 ? -24.344 10.5 15.281 1 92.88 85 LEU A O 1
ATOM 685 N N . ASN A 1 86 ? -23.109 8.805 14.453 1 94.69 86 ASN A N 1
ATOM 686 C CA . ASN A 1 86 ? -23.484 7.879 15.523 1 94.69 86 ASN A CA 1
ATOM 687 C C . ASN A 1 86 ? -22.266 7.199 16.125 1 94.69 86 ASN A C 1
ATOM 689 O O . ASN A 1 86 ? -21.688 6.281 15.523 1 94.69 86 ASN A O 1
ATOM 693 N N . LYS A 1 87 ? -22.031 7.457 17.312 1 93.75 87 LYS A N 1
ATOM 694 C CA . LYS A 1 87 ? -20.828 6.973 18 1 93.75 87 LYS A CA 1
ATOM 695 C C . LYS A 1 87 ? -20.875 5.457 18.172 1 93.75 87 LYS A C 1
ATOM 697 O O . LYS A 1 87 ? -19.844 4.789 18.109 1 93.75 87 LYS A O 1
ATOM 702 N N . ILE A 1 88 ? -21.969 4.93 18.328 1 93.69 88 ILE A N 1
ATOM 703 C CA . ILE A 1 88 ? -22.109 3.49 18.516 1 93.69 88 ILE A CA 1
ATOM 704 C C . ILE A 1 88 ? -21.703 2.762 17.234 1 93.69 88 ILE A C 1
ATOM 706 O O . ILE A 1 88 ? -20.969 1.769 17.281 1 93.69 88 ILE A O 1
ATOM 710 N N . ILE A 1 89 ? -22.109 3.299 16.156 1 95.56 89 ILE A N 1
ATOM 711 C CA . ILE A 1 89 ? -21.766 2.688 14.875 1 95.56 89 ILE A CA 1
ATOM 712 C C . ILE A 1 89 ? -20.266 2.771 14.648 1 95.56 89 ILE A C 1
ATOM 714 O O . ILE A 1 89 ? -19.641 1.806 14.195 1 95.56 89 ILE A O 1
ATOM 718 N N . GLU A 1 90 ? -19.734 3.84 14.945 1 96.19 90 GLU A N 1
ATOM 719 C CA . GLU A 1 90 ? -18.297 4.02 14.82 1 96.19 90 GLU A CA 1
ATOM 720 C C . GLU A 1 90 ? -17.531 2.986 15.648 1 96.19 90 GLU A C 1
ATOM 722 O O . GLU A 1 90 ? -16.594 2.355 15.156 1 96.19 90 GLU A O 1
ATOM 727 N N . GLU A 1 91 ? -18 2.844 16.828 1 94.62 91 GLU A N 1
ATOM 728 C CA . GLU A 1 91 ? -17.312 1.948 17.766 1 94.62 91 GLU A CA 1
ATOM 729 C C . GLU A 1 91 ? -17.438 0.493 17.328 1 94.62 91 GLU A C 1
ATOM 731 O O . GLU A 1 91 ? -16.5 -0.29 17.469 1 94.62 91 GLU A O 1
ATOM 736 N N . ILE A 1 92 ? -18.516 0.191 16.812 1 93.56 92 ILE A N 1
ATOM 737 C CA . ILE A 1 92 ? -18.75 -1.176 16.359 1 93.56 92 ILE A CA 1
ATOM 738 C C . ILE A 1 92 ? -17.922 -1.466 15.109 1 93.56 92 ILE A C 1
ATOM 740 O O . ILE A 1 92 ? -17.359 -2.555 14.977 1 93.56 92 ILE A O 1
ATOM 744 N N . LEU A 1 93 ? -17.75 -0.486 14.266 1 95.81 93 LEU A N 1
ATOM 745 C CA . LEU A 1 93 ? -17.094 -0.697 12.984 1 95.81 93 LEU A CA 1
ATOM 746 C C . LEU A 1 93 ? -15.586 -0.536 13.109 1 95.81 93 LEU A C 1
ATOM 748 O O . LEU A 1 93 ? -14.828 -1.043 12.281 1 95.81 93 LEU A O 1
ATOM 752 N N . SER A 1 94 ? -15.141 0.088 14.102 1 95.06 94 SER A N 1
ATOM 753 C CA . SER A 1 94 ? -13.742 0.463 14.273 1 95.06 94 SER A CA 1
ATOM 754 C C . SER A 1 94 ? -12.828 -0.76 14.234 1 95.06 94 SER A C 1
ATOM 756 O O . SER A 1 94 ? -11.836 -0.773 13.508 1 95.06 94 SER A O 1
ATOM 758 N N . PRO A 1 95 ? -13.156 -1.851 14.914 1 92.31 95 PRO A N 1
ATOM 759 C CA . PRO A 1 95 ? -12.273 -3.018 14.852 1 92.31 95 PRO A CA 1
ATOM 760 C C . PRO A 1 95 ? -12.172 -3.605 13.445 1 92.31 95 PRO A C 1
ATOM 762 O O . PRO A 1 95 ? -11.094 -4.055 13.039 1 92.31 95 PRO A O 1
ATOM 765 N N . PHE A 1 96 ? -13.266 -3.629 12.742 1 93.88 96 PHE A N 1
ATOM 766 C CA . PHE A 1 96 ? -13.273 -4.145 11.375 1 93.88 96 PHE A CA 1
ATOM 767 C C . PHE A 1 96 ? -12.352 -3.318 10.477 1 93.88 96 PHE A C 1
ATOM 769 O O . PHE A 1 96 ? -11.562 -3.873 9.719 1 93.88 96 PHE A O 1
ATOM 776 N N . ILE A 1 97 ? -12.477 -2.035 10.664 1 95.81 97 ILE A N 1
ATOM 777 C CA . ILE A 1 97 ? -11.672 -1.122 9.859 1 95.81 97 ILE A CA 1
ATOM 778 C C . ILE A 1 97 ? -10.195 -1.305 10.188 1 95.81 97 ILE A C 1
ATOM 780 O O . ILE A 1 97 ? -9.352 -1.388 9.281 1 95.81 97 ILE A O 1
ATOM 784 N N . VAL A 1 98 ? -9.922 -1.469 11.406 1 92.56 98 VAL A N 1
ATOM 785 C CA . VAL A 1 98 ? -8.539 -1.603 11.867 1 92.56 98 VAL A CA 1
ATOM 786 C C . VAL A 1 98 ? -7.953 -2.918 11.359 1 92.56 98 VAL A C 1
ATOM 788 O O . VAL A 1 98 ? -6.82 -2.949 10.867 1 92.56 98 VAL A O 1
ATOM 791 N N . ILE A 1 99 ? -8.648 -3.969 11.383 1 92.25 99 ILE A N 1
ATOM 792 C CA . ILE A 1 99 ? -8.18 -5.285 10.961 1 92.25 99 ILE A CA 1
ATOM 793 C C . ILE A 1 99 ? -7.953 -5.297 9.453 1 92.25 99 ILE A C 1
ATOM 795 O O . ILE A 1 99 ? -6.941 -5.816 8.977 1 92.25 99 ILE A O 1
ATOM 799 N N . VAL A 1 100 ? -8.859 -4.738 8.773 1 94.5 100 VAL A N 1
ATOM 800 C CA . VAL A 1 100 ? -8.734 -4.699 7.32 1 94.5 100 VAL A CA 1
ATOM 801 C C . VAL A 1 100 ? -7.488 -3.908 6.934 1 94.5 100 VAL A C 1
ATOM 803 O O . VAL A 1 100 ? -6.719 -4.336 6.066 1 94.5 100 VAL A O 1
ATOM 806 N N . LYS A 1 101 ? -7.254 -2.85 7.609 1 94.19 101 LYS A N 1
ATOM 807 C CA . LYS A 1 101 ? -6.109 -1.995 7.309 1 94.19 101 LYS A CA 1
ATOM 808 C C . LYS A 1 101 ? -4.801 -2.678 7.688 1 94.19 101 LYS A C 1
ATOM 810 O O . LYS A 1 101 ? -3.766 -2.439 7.059 1 94.19 101 LYS A O 1
ATOM 815 N N . ALA A 1 102 ? -4.883 -3.531 8.617 1 93.12 102 ALA A N 1
ATOM 816 C CA . ALA A 1 102 ? -3.682 -4.203 9.109 1 93.12 102 ALA A CA 1
ATOM 817 C C . ALA A 1 102 ? -3.359 -5.434 8.258 1 93.12 102 ALA A C 1
ATOM 819 O O . ALA A 1 102 ? -2.221 -5.902 8.242 1 93.12 102 ALA A O 1
ATOM 820 N N . THR A 1 103 ? -4.312 -5.957 7.609 1 95.94 103 THR A N 1
ATOM 821 C CA . THR A 1 103 ? -4.164 -7.188 6.84 1 95.94 103 THR A CA 1
ATOM 822 C C . THR A 1 103 ? -3.398 -6.93 5.547 1 95.94 103 THR A C 1
ATOM 824 O O . THR A 1 103 ? -3.734 -6.012 4.793 1 95.94 103 THR A O 1
ATOM 827 N N . PRO A 1 104 ? -2.377 -7.73 5.301 1 95.88 104 PRO A N 1
ATOM 828 C CA . PRO A 1 104 ? -1.697 -7.602 4.012 1 95.88 104 PRO A CA 1
ATOM 829 C C . PRO A 1 104 ? -2.631 -7.832 2.824 1 95.88 104 PRO A C 1
ATOM 831 O O . PRO A 1 104 ? -3.469 -8.734 2.861 1 95.88 104 PRO A O 1
ATOM 834 N N . VAL A 1 105 ? -2.438 -7.031 1.854 1 96.75 105 VAL A N 1
ATOM 835 C CA . VAL A 1 105 ? -3.285 -7.098 0.668 1 96.75 105 VAL A CA 1
ATOM 836 C C . VAL A 1 105 ? -3.205 -8.492 0.052 1 96.75 105 VAL A C 1
ATOM 838 O O . VAL A 1 105 ? -4.211 -9.023 -0.42 1 96.75 105 VAL A O 1
ATOM 841 N N . MET A 1 106 ? -2.051 -9.047 0.095 1 97.5 106 MET A N 1
ATOM 842 C CA . MET A 1 106 ? -1.855 -10.367 -0.504 1 97.5 106 MET A CA 1
ATOM 843 C C . MET A 1 106 ? -2.709 -11.414 0.198 1 97.5 106 MET A C 1
ATOM 845 O O . MET A 1 106 ? -3.24 -12.32 -0.446 1 97.5 106 MET A O 1
ATOM 849 N N . SER A 1 107 ? -2.807 -11.312 1.511 1 96.5 107 SER A N 1
ATOM 850 C CA . SER A 1 107 ? -3.664 -12.234 2.254 1 96.5 107 SER A CA 1
ATOM 851 C C . SER A 1 107 ? -5.125 -12.078 1.845 1 96.5 107 SER A C 1
ATOM 853 O O . SER A 1 107 ? -5.844 -13.07 1.689 1 96.5 107 SER A O 1
ATOM 855 N N . ILE A 1 108 ? -5.523 -10.914 1.643 1 96.81 108 ILE A N 1
ATOM 856 C CA . ILE A 1 108 ? -6.895 -10.625 1.225 1 96.81 108 ILE A CA 1
ATOM 857 C C . ILE A 1 108 ? -7.152 -11.25 -0.146 1 96.81 108 ILE A C 1
ATOM 859 O O . ILE A 1 108 ? -8.195 -11.875 -0.364 1 96.81 108 ILE A O 1
ATOM 863 N N . ILE A 1 109 ? -6.188 -11.109 -1.003 1 97.88 109 ILE A N 1
ATOM 864 C CA . ILE A 1 109 ? -6.316 -11.641 -2.355 1 97.88 109 ILE A CA 1
ATOM 865 C C . ILE A 1 109 ? -6.449 -13.164 -2.303 1 97.88 109 ILE A C 1
ATOM 867 O O . ILE A 1 109 ? -7.336 -13.734 -2.936 1 97.88 109 ILE A O 1
ATOM 871 N N . ILE A 1 110 ? -5.59 -13.742 -1.534 1 97.19 110 ILE A N 1
ATOM 872 C CA . ILE A 1 110 ? -5.57 -15.203 -1.473 1 97.19 110 ILE A CA 1
ATOM 873 C C . ILE A 1 110 ? -6.875 -15.711 -0.865 1 97.19 110 ILE A C 1
ATOM 875 O O . ILE A 1 110 ? -7.457 -16.688 -1.354 1 97.19 110 ILE A O 1
ATOM 879 N N . ILE A 1 111 ? -7.344 -15.062 0.141 1 95.12 111 ILE A N 1
ATOM 880 C CA . ILE A 1 111 ? -8.617 -15.438 0.75 1 95.12 111 ILE A CA 1
ATOM 881 C C . ILE A 1 111 ? -9.742 -15.242 -0.257 1 95.12 111 ILE A C 1
ATOM 883 O O . ILE A 1 111 ? -10.609 -16.109 -0.399 1 95.12 111 ILE A O 1
ATOM 887 N N . ALA A 1 112 ? -9.758 -14.188 -0.991 1 95.81 112 ALA A N 1
ATOM 888 C CA . ALA A 1 112 ? -10.789 -13.875 -1.978 1 95.81 112 ALA A CA 1
ATOM 889 C C . ALA A 1 112 ? -10.812 -14.922 -3.092 1 95.81 112 ALA A C 1
ATOM 891 O O . ALA A 1 112 ? -11.875 -15.203 -3.662 1 95.81 112 ALA A O 1
ATOM 892 N N . LEU A 1 113 ? -9.656 -15.461 -3.352 1 95.44 113 LEU A N 1
ATOM 893 C CA . LEU A 1 113 ? -9.547 -16.469 -4.398 1 95.44 113 LEU A CA 1
ATOM 894 C C . LEU A 1 113 ? -10.375 -17.703 -4.047 1 95.44 113 LEU A C 1
ATOM 896 O O . LEU A 1 113 ? -10.789 -18.453 -4.934 1 95.44 113 LEU A O 1
ATOM 900 N N . LEU A 1 114 ? -10.57 -17.844 -2.779 1 91.62 114 LEU A N 1
ATOM 901 C CA . LEU A 1 114 ? -11.352 -19 -2.328 1 91.62 114 LEU A CA 1
ATOM 902 C C . LEU A 1 114 ? -12.844 -18.734 -2.486 1 91.62 114 LEU A C 1
ATOM 904 O O . LEU A 1 114 ? -13.641 -19.672 -2.488 1 91.62 114 LEU A O 1
ATOM 908 N N . TRP A 1 115 ? -13.258 -17.453 -2.654 1 90.19 115 TRP A N 1
ATOM 909 C CA . TRP A 1 115 ? -14.664 -17.078 -2.592 1 90.19 115 TRP A CA 1
ATOM 910 C C . TRP A 1 115 ? -15.188 -16.688 -3.969 1 90.19 115 TRP A C 1
ATOM 912 O O . TRP A 1 115 ? -16.375 -16.828 -4.25 1 90.19 115 TRP A O 1
ATOM 922 N N . PHE A 1 116 ? -14.273 -16.172 -4.812 1 93.06 116 PHE A N 1
ATOM 923 C CA . PHE A 1 116 ? -14.742 -15.508 -6.027 1 93.06 116 PHE A CA 1
ATOM 924 C C . PHE A 1 116 ? -14.016 -16.047 -7.254 1 93.06 116 PHE A C 1
ATOM 926 O O . PHE A 1 116 ? -12.93 -16.609 -7.137 1 93.06 116 PHE A O 1
ATOM 933 N N . LYS A 1 117 ? -14.672 -15.773 -8.367 1 93 117 LYS A N 1
ATOM 934 C CA . LYS A 1 117 ? -13.984 -15.977 -9.641 1 93 117 LYS A CA 1
ATOM 935 C C . LYS A 1 117 ? -12.922 -14.906 -9.867 1 93 117 LYS A C 1
ATOM 937 O O . LYS A 1 117 ? -12.977 -13.836 -9.258 1 93 117 LYS A O 1
ATOM 942 N N . SER A 1 118 ? -12.023 -15.133 -10.742 1 91 118 SER A N 1
ATOM 943 C CA . SER A 1 118 ? -10.797 -14.359 -10.906 1 91 118 SER A CA 1
ATOM 944 C C . SER A 1 118 ? -11.109 -12.883 -11.125 1 91 118 SER A C 1
ATOM 946 O O . SER A 1 118 ? -10.508 -12.016 -10.484 1 91 118 SER A O 1
ATOM 948 N N . GLY A 1 119 ? -12.023 -12.562 -11.984 1 88.75 119 GLY A N 1
ATOM 949 C CA . GLY A 1 119 ? -12.344 -11.172 -12.266 1 88.75 119 GLY A CA 1
ATOM 950 C C . GLY A 1 119 ? -12.922 -10.445 -11.062 1 88.75 119 GLY A C 1
ATOM 951 O O . GLY A 1 119 ? -12.648 -9.258 -10.867 1 88.75 119 GLY A O 1
ATOM 952 N N . ASN A 1 120 ? -13.633 -11.078 -10.188 1 96.44 120 ASN A N 1
ATOM 953 C CA . ASN A 1 120 ? -14.297 -10.484 -9.031 1 96.44 120 ASN A CA 1
ATOM 954 C C . ASN A 1 120 ? -13.344 -10.352 -7.848 1 96.44 120 ASN A C 1
ATOM 956 O O . ASN A 1 120 ? -13.594 -9.57 -6.93 1 96.44 120 ASN A O 1
ATOM 960 N N . VAL A 1 121 ? -12.273 -11.125 -7.938 1 97.62 121 VAL A N 1
ATOM 961 C CA . VAL A 1 121 ? -11.273 -11.047 -6.871 1 97.62 121 VAL A CA 1
ATOM 962 C C . VAL A 1 121 ? -10.648 -9.656 -6.855 1 97.62 121 VAL A C 1
ATOM 964 O O . VAL A 1 121 ? -10.516 -9.039 -5.797 1 97.62 121 VAL A O 1
ATOM 967 N N . SER A 1 122 ? -10.344 -9.172 -8.023 1 97.94 122 SER A N 1
ATOM 968 C CA . SER A 1 122 ? -9.719 -7.859 -8.156 1 97.94 122 SER A CA 1
ATOM 969 C C . SER A 1 122 ? -10.641 -6.754 -7.66 1 97.94 122 SER A C 1
ATOM 971 O O . SER A 1 122 ? -10.211 -5.859 -6.926 1 97.94 122 SER A O 1
ATOM 973 N N . ILE A 1 123 ? -11.891 -6.836 -7.926 1 98.38 123 ILE A N 1
ATOM 974 C CA . ILE A 1 123 ? -12.867 -5.832 -7.523 1 98.38 123 ILE A CA 1
ATOM 975 C C . ILE A 1 123 ? -13.055 -5.871 -6.008 1 98.38 123 ILE A C 1
ATOM 977 O O . ILE A 1 123 ? -12.969 -4.836 -5.34 1 98.38 123 ILE A O 1
ATOM 981 N N . PHE A 1 124 ? -13.219 -7.027 -5.512 1 98.44 124 PHE A N 1
ATOM 982 C CA . PHE A 1 124 ? -13.469 -7.207 -4.086 1 98.44 124 PHE A CA 1
ATOM 983 C C . PHE A 1 124 ? -12.289 -6.699 -3.266 1 98.44 124 PHE A C 1
ATOM 985 O O . PHE A 1 124 ? -12.469 -5.949 -2.307 1 98.44 124 PHE A O 1
ATOM 992 N N . THR A 1 125 ? -11.117 -7.129 -3.633 1 98.25 125 THR A N 1
ATOM 993 C CA . THR A 1 125 ? -9.922 -6.758 -2.883 1 98.25 125 THR A CA 1
ATOM 994 C C . THR A 1 125 ? -9.711 -5.246 -2.918 1 98.25 125 THR A C 1
ATOM 996 O O . THR A 1 125 ? -9.398 -4.633 -1.896 1 98.25 125 THR A O 1
ATOM 999 N N . THR A 1 126 ? -9.891 -4.656 -4.082 1 98.5 126 THR A N 1
ATOM 1000 C CA . THR A 1 126 ? -9.703 -3.217 -4.23 1 98.5 126 THR A CA 1
ATOM 1001 C C . THR A 1 126 ? -10.719 -2.445 -3.398 1 98.5 126 THR A C 1
ATOM 1003 O O . THR A 1 126 ? -10.383 -1.436 -2.777 1 98.5 126 THR A O 1
ATOM 1006 N N . ILE A 1 127 ? -11.953 -2.934 -3.342 1 98.56 127 ILE A N 1
ATOM 1007 C CA . ILE A 1 127 ? -12.984 -2.311 -2.514 1 98.56 127 ILE A CA 1
ATOM 1008 C C . ILE A 1 127 ? -12.562 -2.367 -1.046 1 98.56 127 ILE A C 1
ATOM 1010 O O . ILE A 1 127 ? -12.602 -1.353 -0.344 1 98.56 127 ILE A O 1
ATOM 1014 N N . LEU A 1 128 ? -12.133 -3.512 -0.669 1 98 128 LEU A N 1
ATOM 1015 C CA . LEU A 1 128 ? -11.836 -3.738 0.742 1 98 128 LEU A CA 1
ATOM 1016 C C . LEU A 1 128 ? -10.656 -2.881 1.196 1 98 128 LEU A C 1
ATOM 1018 O O . LEU A 1 128 ? -10.602 -2.459 2.354 1 98 128 LEU A O 1
ATOM 1022 N N . VAL A 1 129 ? -9.789 -2.621 0.282 1 97.56 129 VAL A N 1
ATOM 1023 C CA . VAL A 1 129 ? -8.594 -1.861 0.632 1 97.56 129 VAL A CA 1
ATOM 1024 C C . VAL A 1 129 ? -8.891 -0.365 0.551 1 97.56 129 VAL A C 1
ATOM 1026 O O . VAL A 1 129 ? -8.422 0.412 1.388 1 97.56 129 VAL A O 1
ATOM 1029 N N . CYS A 1 130 ? -9.688 0.041 -0.352 1 98.38 130 CYS A N 1
ATOM 1030 C CA . CYS A 1 130 ? -9.93 1.458 -0.597 1 98.38 130 CYS A CA 1
ATOM 1031 C C . CYS A 1 130 ? -11.047 1.98 0.291 1 98.38 130 CYS A C 1
ATOM 1033 O O . CYS A 1 130 ? -11.023 3.135 0.723 1 98.38 130 CYS A O 1
ATOM 1035 N N . PHE A 1 131 ? -12 1.15 0.642 1 98 131 PHE A N 1
ATOM 1036 C CA . PHE A 1 131 ? -13.18 1.533 1.412 1 98 131 PHE A CA 1
ATOM 1037 C C . PHE A 1 131 ? -12.773 2.148 2.748 1 98 131 PHE A C 1
ATOM 1039 O O . PHE A 1 131 ? -13.258 3.223 3.113 1 98 131 PHE A O 1
ATOM 1046 N N . PRO A 1 132 ? -11.945 1.557 3.465 1 98.12 132 PRO A N 1
ATOM 1047 C CA . PRO A 1 132 ? -11.57 2.104 4.773 1 98.12 132 PRO A CA 1
ATOM 1048 C C . PRO A 1 132 ? -10.914 3.477 4.668 1 98.12 132 PRO A C 1
ATOM 1050 O O . PRO A 1 132 ? -11.031 4.293 5.586 1 98.12 132 PRO A O 1
ATOM 1053 N N . ILE A 1 133 ? -10.25 3.689 3.564 1 97.81 133 ILE A N 1
ATOM 1054 C CA . ILE A 1 133 ? -9.57 4.965 3.365 1 97.81 133 ILE A CA 1
ATOM 1055 C C . ILE A 1 133 ? -10.602 6.082 3.211 1 97.81 133 ILE A C 1
ATOM 1057 O O . ILE A 1 133 ? -10.531 7.105 3.895 1 97.81 133 ILE A O 1
ATOM 1061 N N . ILE A 1 134 ? -11.523 5.836 2.414 1 98.19 134 ILE A N 1
ATOM 1062 C CA . ILE A 1 134 ? -12.586 6.82 2.211 1 98.19 134 ILE A CA 1
ATOM 1063 C C . ILE A 1 134 ? -13.406 6.965 3.488 1 98.19 134 ILE A C 1
ATOM 1065 O O . ILE A 1 134 ? -13.719 8.078 3.914 1 98.19 134 ILE A O 1
ATOM 1069 N N . TYR A 1 135 ? -13.719 5.879 4.156 1 98.44 135 TYR A N 1
ATOM 1070 C CA . TYR A 1 135 ? -14.453 5.852 5.414 1 98.44 135 TYR A CA 1
ATOM 1071 C C . TYR A 1 135 ? -13.773 6.727 6.461 1 98.44 135 TYR A C 1
ATOM 1073 O O . TYR A 1 135 ? -14.422 7.562 7.094 1 98.44 135 TYR A O 1
ATOM 1081 N N . THR A 1 136 ? -12.523 6.586 6.609 1 98 136 THR A N 1
ATOM 1082 C CA . THR A 1 136 ? -11.789 7.289 7.656 1 98 136 THR A CA 1
ATOM 1083 C C . THR A 1 136 ? -11.711 8.781 7.352 1 98 136 THR A C 1
ATOM 1085 O O . THR A 1 136 ? -11.789 9.609 8.266 1 98 136 THR A O 1
ATOM 1088 N N . ASN A 1 137 ? -11.5 9.102 6.062 1 97.44 137 ASN A N 1
ATOM 1089 C CA . ASN A 1 137 ? -11.492 10.516 5.688 1 97.44 137 ASN A CA 1
ATOM 1090 C C . ASN A 1 137 ? -12.828 11.18 5.977 1 97.44 137 ASN A C 1
ATOM 1092 O O . ASN A 1 137 ? -12.875 12.266 6.555 1 97.44 137 ASN A O 1
ATOM 1096 N N . VAL A 1 138 ? -13.867 10.477 5.648 1 97.25 138 VAL A N 1
ATOM 1097 C CA . VAL A 1 138 ? -15.211 11.023 5.855 1 97.25 138 VAL A CA 1
ATOM 1098 C C . VAL A 1 138 ? -15.5 11.125 7.352 1 97.25 138 VAL A C 1
ATOM 1100 O O . VAL A 1 138 ? -16.031 12.133 7.816 1 97.25 138 VAL A O 1
ATOM 1103 N N . LEU A 1 139 ? -15.18 10.109 8.078 1 97.56 139 LEU A N 1
ATOM 1104 C CA . LEU A 1 139 ? -15.352 10.102 9.523 1 97.56 139 LEU A CA 1
ATOM 1105 C C . LEU A 1 139 ? -14.633 11.281 10.172 1 97.56 139 LEU A C 1
ATOM 1107 O O . LEU A 1 139 ? -15.203 11.977 11.016 1 97.56 139 LEU A O 1
ATOM 1111 N N . GLU A 1 140 ? -13.406 11.508 9.734 1 96.25 140 GLU A N 1
ATOM 1112 C CA . GLU A 1 140 ? -12.633 12.633 10.242 1 96.25 140 GLU A CA 1
ATOM 1113 C C . GLU A 1 140 ? -13.297 13.961 9.898 1 96.25 140 GLU A C 1
ATOM 1115 O O . GLU A 1 140 ? -13.305 14.883 10.719 1 96.25 140 GLU A O 1
ATOM 1120 N N . GLY A 1 141 ? -13.758 14.031 8.734 1 94.94 141 GLY A N 1
ATOM 1121 C CA . GLY A 1 141 ? -14.453 15.242 8.328 1 94.94 141 GLY A CA 1
ATOM 1122 C C . GLY A 1 141 ? -15.664 15.547 9.188 1 94.94 141 GLY A C 1
ATOM 1123 O O . GLY A 1 141 ? -15.859 16.688 9.617 1 94.94 141 GLY A O 1
ATOM 1124 N N . ILE A 1 142 ? -16.438 14.594 9.492 1 95.19 142 ILE A N 1
ATOM 1125 C CA . ILE A 1 142 ? -17.641 14.781 10.297 1 95.19 142 ILE A CA 1
ATOM 1126 C C . ILE A 1 142 ? -17.25 15.203 11.711 1 95.19 142 ILE A C 1
ATOM 1128 O O . ILE A 1 142 ? -17.875 16.094 12.297 1 95.19 142 ILE A O 1
ATOM 1132 N N . LYS A 1 143 ? -16.203 14.664 12.156 1 93.94 143 LYS A N 1
ATOM 1133 C CA . LYS A 1 143 ? -15.789 14.898 13.531 1 93.94 143 LYS A CA 1
ATOM 1134 C C . LYS A 1 143 ? -15.141 16.266 13.688 1 93.94 143 LYS A C 1
ATOM 1136 O O . LYS A 1 143 ? -15.055 16.797 14.797 1 93.94 143 LYS A O 1
ATOM 1141 N N . THR A 1 144 ? -14.727 16.797 12.625 1 92.81 144 THR A N 1
ATOM 1142 C CA . THR A 1 144 ? -13.984 18.047 12.711 1 92.81 144 THR A CA 1
ATOM 1143 C C . THR A 1 144 ? -14.875 19.234 12.328 1 92.81 144 THR A C 1
ATOM 1145 O O . THR A 1 144 ? -14.406 20.375 12.242 1 92.81 144 THR A O 1
ATOM 1148 N N . VAL A 1 145 ? -16.078 18.984 12.164 1 90.25 145 VAL A N 1
ATOM 1149 C CA . VAL A 1 145 ? -17.016 20.047 11.812 1 90.25 145 VAL A CA 1
ATOM 1150 C C . VAL A 1 145 ? -17.047 21.094 12.922 1 90.25 145 VAL A C 1
ATOM 1152 O O . VAL A 1 145 ? -16.969 20.75 14.102 1 90.25 145 VAL A O 1
ATOM 1155 N N . ASP A 1 146 ? -17.172 22.312 12.531 1 86.06 146 ASP A N 1
ATOM 1156 C CA . ASP A 1 146 ? -17.219 23.438 13.461 1 86.06 146 ASP A CA 1
ATOM 1157 C C . ASP A 1 146 ? -18.344 23.266 14.484 1 86.06 146 ASP A C 1
ATOM 1159 O O . ASP A 1 146 ? -19.516 23.328 14.133 1 86.06 146 ASP A O 1
ATOM 1163 N N . LYS A 1 147 ? -17.953 23.219 15.625 1 87.38 147 LYS A N 1
ATOM 1164 C CA . LYS A 1 147 ? -18.906 23 16.703 1 87.38 147 LYS A CA 1
ATOM 1165 C C . LYS A 1 147 ? -19.844 24.203 16.891 1 87.38 147 LYS A C 1
ATOM 1167 O O . LYS A 1 147 ? -21 24.047 17.281 1 87.38 147 LYS A O 1
ATOM 1172 N N . ASP A 1 148 ? -19.266 25.328 16.594 1 88 148 ASP A N 1
ATOM 1173 C CA . ASP A 1 148 ? -20.078 26.547 16.719 1 88 148 ASP A CA 1
ATOM 1174 C C . ASP A 1 148 ? -21.25 26.531 15.742 1 88 148 ASP A C 1
ATOM 1176 O O . ASP A 1 148 ? -22.359 26.938 16.078 1 88 148 ASP A O 1
ATOM 1180 N N . LEU A 1 149 ? -20.969 26.047 14.578 1 88.62 149 LEU A N 1
ATOM 1181 C CA . LEU A 1 149 ? -22 25.953 13.555 1 88.62 149 LEU A CA 1
ATOM 1182 C C . LEU A 1 149 ? -23.062 24.938 13.945 1 88.62 149 LEU A C 1
ATOM 1184 O O . LEU A 1 149 ? -24.25 25.156 13.727 1 88.62 149 LEU A O 1
ATOM 1188 N N . LEU A 1 150 ? -22.703 23.922 14.578 1 89.44 150 LEU A N 1
ATOM 1189 C CA . LEU A 1 150 ? -23.625 22.875 15 1 89.44 150 LEU A CA 1
ATOM 1190 C C . LEU A 1 150 ? -24.469 23.344 16.188 1 89.44 150 LEU A C 1
ATOM 1192 O O . LEU A 1 150 ? -25.672 23.031 16.266 1 89.44 150 LEU A O 1
ATOM 1196 N N . ASP A 1 151 ? -23.812 24.094 17 1 89.62 151 ASP A N 1
ATOM 1197 C CA . ASP A 1 151 ? -24.531 24.656 18.141 1 89.62 151 ASP A CA 1
ATOM 1198 C C . ASP A 1 151 ? -25.609 25.641 17.688 1 89.62 151 ASP A C 1
ATOM 1200 O O . ASP A 1 151 ? -26.719 25.656 18.219 1 89.62 151 ASP A O 1
ATOM 1204 N N . MET A 1 152 ? -25.172 26.391 16.75 1 89.38 152 MET A N 1
ATOM 1205 C CA . MET A 1 152 ? -26.125 27.328 16.203 1 89.38 152 MET A CA 1
ATOM 1206 C C . MET A 1 152 ? -27.328 26.609 15.602 1 89.38 152 MET A C 1
ATOM 1208 O O . MET A 1 152 ? -28.469 27.016 15.797 1 89.38 152 MET A O 1
ATOM 1212 N N . ALA A 1 153 ? -27.078 25.594 14.922 1 89.81 153 ALA A N 1
ATOM 1213 C CA . ALA A 1 153 ? -28.141 24.812 14.297 1 89.81 153 ALA A CA 1
ATOM 1214 C C . ALA A 1 153 ? -29.062 24.203 15.352 1 89.81 153 ALA A C 1
ATOM 1216 O O . ALA A 1 153 ? -30.266 24.109 15.148 1 89.81 153 ALA A O 1
ATOM 1217 N N . ARG A 1 154 ? -28.5 23.812 16.453 1 89.12 154 ARG A N 1
ATOM 1218 C CA . ARG A 1 154 ? -29.281 23.234 17.547 1 89.12 154 ARG A CA 1
ATOM 1219 C C . ARG A 1 154 ? -30.172 24.281 18.188 1 89.12 154 ARG A C 1
ATOM 1221 O O . ARG A 1 154 ? -31.344 24 18.5 1 89.12 154 ARG A O 1
ATOM 1228 N N . VAL A 1 155 ? -29.609 25.453 18.344 1 91.62 155 VAL A N 1
ATOM 1229 C CA . VAL A 1 155 ? -30.344 26.531 18.984 1 91.62 155 VAL A CA 1
ATOM 1230 C C . VAL A 1 155 ? -31.547 26.922 18.109 1 91.62 155 VAL A C 1
ATOM 1232 O O . VAL A 1 155 ? -32.625 27.172 18.625 1 91.62 155 VAL A O 1
ATOM 1235 N N . PHE A 1 156 ? -31.297 26.953 16.891 1 92.81 156 PHE A N 1
ATOM 1236 C CA . PHE A 1 156 ? -32.344 27.375 15.961 1 92.81 156 PHE A CA 1
ATOM 1237 C C . PHE A 1 156 ? -33.25 26.203 15.578 1 92.81 156 PHE A C 1
ATOM 1239 O O . PHE A 1 156 ? -34.125 26.328 14.727 1 92.81 156 PHE A O 1
ATOM 1246 N N . LYS A 1 157 ? -33 25.016 16.156 1 92.88 157 LYS A N 1
ATOM 1247 C CA . LYS A 1 157 ? -33.781 23.797 15.984 1 92.88 157 LYS A CA 1
ATOM 1248 C C . LYS A 1 157 ? -33.906 23.422 14.508 1 92.88 157 LYS A C 1
ATOM 1250 O O . LYS A 1 157 ? -35 23.141 14.008 1 92.88 157 LYS A O 1
ATOM 1255 N N . VAL A 1 158 ? -32.875 23.547 13.891 1 90.25 158 VAL A N 1
ATOM 1256 C CA . VAL A 1 158 ? -32.781 23.156 12.484 1 90.25 158 VAL A CA 1
ATOM 1257 C C . VAL A 1 158 ? -32.969 21.641 12.352 1 90.25 158 VAL A C 1
ATOM 1259 O O . VAL A 1 158 ? -32.469 20.875 13.156 1 90.25 158 VAL A O 1
ATOM 1262 N N . LYS A 1 159 ? -33.781 21.266 11.414 1 93.88 159 LYS A N 1
ATOM 1263 C CA . LYS A 1 159 ? -34.031 19.844 11.18 1 93.88 159 LYS A CA 1
ATOM 1264 C C . LYS A 1 159 ? -32.75 19.125 10.789 1 93.88 159 LYS A C 1
ATOM 1266 O O . LYS A 1 159 ? -31.891 19.688 10.102 1 93.88 159 LYS A O 1
ATOM 1271 N N . LYS A 1 160 ? -32.562 17.875 11.156 1 90.56 160 LYS A N 1
ATOM 1272 C CA . LYS A 1 160 ? -31.375 17.078 10.977 1 90.56 160 LYS A CA 1
ATOM 1273 C C . LYS A 1 160 ? -31 16.969 9.5 1 90.56 160 LYS A C 1
ATOM 1275 O O . LYS A 1 160 ? -29.812 16.984 9.148 1 90.56 160 LYS A O 1
ATOM 1280 N N . ILE A 1 161 ? -31.969 16.953 8.688 1 91.62 161 ILE A N 1
ATOM 1281 C CA . ILE A 1 161 ? -31.719 16.797 7.262 1 91.62 161 ILE A CA 1
ATOM 1282 C C . ILE A 1 161 ? -31.031 18.031 6.711 1 91.62 161 ILE A C 1
ATOM 1284 O O . ILE A 1 161 ? -30.188 17.938 5.824 1 91.62 161 ILE A O 1
ATOM 1288 N N . TYR A 1 162 ? -31.359 19.172 7.273 1 91.38 162 TYR A N 1
ATOM 1289 C CA . TYR A 1 162 ? -30.75 20.422 6.812 1 91.38 162 TYR A CA 1
ATOM 1290 C C . TYR A 1 162 ? -29.344 20.562 7.383 1 91.38 162 TYR A C 1
ATOM 1292 O O . TYR A 1 162 ? -28.453 21.141 6.734 1 91.38 162 TYR A O 1
ATOM 1300 N N . VAL A 1 163 ? -29.172 20.094 8.539 1 92.25 163 VAL A N 1
ATOM 1301 C CA . VAL A 1 163 ? -27.844 20.094 9.133 1 92.25 163 VAL A CA 1
ATOM 1302 C C . VAL A 1 163 ? -26.906 19.234 8.305 1 92.25 163 VAL A C 1
ATOM 1304 O O . VAL A 1 163 ? -25.766 19.625 8.023 1 92.25 163 VAL A O 1
ATOM 1307 N N . LEU A 1 164 ? -27.422 18.078 7.879 1 90.81 164 LEU A N 1
ATOM 1308 C CA . LEU A 1 164 ? -26.625 17.172 7.062 1 90.81 164 LEU A CA 1
ATOM 1309 C C . LEU A 1 164 ? -26.312 17.781 5.699 1 90.81 164 LEU A C 1
ATOM 1311 O O . LEU A 1 164 ? -25.156 17.828 5.281 1 90.81 164 LEU A O 1
ATOM 1315 N N . LYS A 1 165 ? -27.266 18.281 5.117 1 90.94 165 LYS A N 1
ATOM 1316 C CA . LYS A 1 165 ? -27.156 18.75 3.742 1 90.94 165 LYS A CA 1
ATOM 1317 C C . LYS A 1 165 ? -26.406 20.078 3.672 1 90.94 165 LYS A C 1
ATOM 1319 O O . LYS A 1 165 ? -25.609 20.297 2.754 1 90.94 165 LYS A O 1
ATOM 1324 N N . ASP A 1 166 ? -26.578 20.922 4.66 1 91.12 166 ASP A N 1
ATOM 1325 C CA . ASP A 1 166 ? -26.094 22.297 4.547 1 91.12 166 ASP A CA 1
ATOM 1326 C C . ASP A 1 166 ? -24.844 22.5 5.391 1 91.12 166 ASP A C 1
ATOM 1328 O O . ASP A 1 166 ? -24.109 23.484 5.199 1 91.12 166 ASP A O 1
ATOM 1332 N N . ILE A 1 167 ? -24.578 21.609 6.246 1 90.81 167 ILE A N 1
ATOM 1333 C CA . ILE A 1 167 ? -23.422 21.797 7.109 1 90.81 167 ILE A CA 1
ATOM 1334 C C . ILE A 1 167 ? -22.422 20.656 6.891 1 90.81 167 ILE A C 1
ATOM 1336 O O . ILE A 1 167 ? -21.328 20.891 6.363 1 90.81 167 ILE A O 1
ATOM 1340 N N . TYR A 1 168 ? -22.891 19.453 7.098 1 91.5 168 TYR A N 1
ATOM 1341 C CA . TYR A 1 168 ? -21.969 18.312 7.059 1 91.5 168 TYR A CA 1
ATOM 1342 C C . TYR A 1 168 ? -21.484 18.062 5.641 1 91.5 168 TYR A C 1
ATOM 1344 O O . TYR A 1 168 ? -20.281 17.969 5.398 1 91.5 168 TYR A O 1
ATOM 1352 N N . ILE A 1 169 ? -22.359 18.016 4.699 1 90.44 169 ILE A N 1
ATOM 1353 C CA . ILE A 1 169 ? -22.016 17.578 3.346 1 90.44 169 ILE A CA 1
ATOM 1354 C C . ILE A 1 169 ? -21.031 18.562 2.73 1 90.44 169 ILE A C 1
ATOM 1356 O O . ILE A 1 169 ? -19.984 18.156 2.213 1 90.44 169 ILE A O 1
ATOM 1360 N N . PRO A 1 170 ? -21.297 19.859 2.875 1 90.31 170 PRO A N 1
ATOM 1361 C CA . PRO A 1 170 ? -20.297 20.797 2.357 1 90.31 170 PRO A CA 1
ATOM 1362 C C . PRO A 1 170 ? -18.969 20.703 3.09 1 90.31 170 PRO A C 1
ATOM 1364 O O . PRO A 1 170 ? -17.906 20.891 2.48 1 90.31 170 PRO A O 1
ATOM 1367 N N . TRP A 1 171 ? -19.016 20.391 4.305 1 90.44 171 TRP A N 1
ATOM 1368 C CA . TRP A 1 171 ? -17.812 20.312 5.121 1 90.44 171 TRP A CA 1
ATOM 1369 C C . TRP A 1 171 ? -16.984 19.094 4.766 1 90.44 171 TRP A C 1
ATOM 1371 O O . TRP A 1 171 ? -15.75 19.156 4.672 1 90.44 171 TRP A O 1
ATOM 1381 N N . ILE A 1 172 ? -17.625 18.031 4.422 1 94.06 172 ILE A N 1
ATOM 1382 C CA . ILE A 1 172 ? -16.859 16.781 4.273 1 94.06 172 ILE A CA 1
ATOM 1383 C C . ILE A 1 172 ? -16.469 16.594 2.812 1 94.06 172 ILE A C 1
ATOM 1385 O O . ILE A 1 172 ? -15.781 15.633 2.469 1 94.06 172 ILE A O 1
ATOM 1389 N N . LYS A 1 173 ? -16.859 17.453 1.979 1 93.81 173 LYS A N 1
ATOM 1390 C CA . LYS A 1 173 ? -16.531 17.344 0.559 1 93.81 173 LYS A CA 1
ATOM 1391 C C . LYS A 1 173 ? -15.031 17.25 0.339 1 93.81 173 LYS A C 1
ATOM 1393 O O . LYS A 1 173 ? -14.562 16.406 -0.429 1 93.81 173 LYS A O 1
ATOM 1398 N N . SER A 1 174 ? -14.32 18.109 1.017 1 93.25 174 SER A N 1
ATOM 1399 C CA . SER A 1 174 ? -12.867 18.109 0.864 1 93.25 174 SER A CA 1
ATOM 1400 C C . SER A 1 174 ? -12.258 16.812 1.383 1 93.25 174 SER A C 1
ATOM 1402 O O . SER A 1 174 ? -11.273 16.328 0.824 1 93.25 174 SER A O 1
ATOM 1404 N N . TYR A 1 175 ? -12.883 16.25 2.326 1 95.12 175 TYR A N 1
ATOM 1405 C CA . TYR A 1 175 ? -12.406 14.992 2.9 1 95.12 175 TYR A CA 1
ATOM 1406 C C . TYR A 1 175 ? -12.695 13.82 1.967 1 95.12 175 TYR A C 1
ATOM 1408 O O . TYR A 1 175 ? -11.867 12.93 1.807 1 95.12 175 TYR A O 1
ATOM 1416 N N . ILE A 1 176 ? -13.836 13.891 1.353 1 96.12 176 ILE A N 1
ATOM 1417 C CA . ILE A 1 176 ? -14.195 12.867 0.381 1 96.12 176 ILE A CA 1
ATOM 1418 C C . ILE A 1 176 ? -13.227 12.906 -0.797 1 96.12 176 ILE A C 1
ATOM 1420 O O . ILE A 1 176 ? -12.711 11.867 -1.22 1 96.12 176 ILE A O 1
ATOM 1424 N N . VAL A 1 177 ? -12.93 14.109 -1.245 1 94.94 177 VAL A N 1
ATOM 1425 C CA . VAL A 1 177 ? -12.031 14.297 -2.379 1 94.94 177 VAL A CA 1
ATOM 1426 C C . VAL A 1 177 ? -10.641 13.773 -2.025 1 94.94 177 VAL A C 1
ATOM 1428 O O . VAL A 1 177 ? -10.016 13.07 -2.818 1 94.94 177 VAL A O 1
ATOM 1431 N N . SER A 1 178 ? -10.227 14.117 -0.845 1 94.94 178 SER A N 1
ATOM 1432 C CA . SER A 1 178 ? -8.922 13.656 -0.388 1 94.94 178 SER A CA 1
ATOM 1433 C C . SER A 1 178 ? -8.852 12.133 -0.33 1 94.94 178 SER A C 1
ATOM 1435 O O . SER A 1 178 ? -7.852 11.531 -0.719 1 94.94 178 SER A O 1
ATOM 1437 N N . GLY A 1 179 ? -9.914 11.523 0.106 1 96.06 179 GLY A N 1
ATOM 1438 C CA . GLY A 1 179 ? -9.984 10.078 0.156 1 96.06 179 GLY A CA 1
ATOM 1439 C C . GLY A 1 179 ? -9.977 9.43 -1.217 1 96.06 179 GLY A C 1
ATOM 1440 O O . GLY A 1 179 ? -9.281 8.43 -1.435 1 96.06 179 GLY A O 1
ATOM 1441 N N . ILE A 1 180 ? -10.68 10.023 -2.08 1 96.56 180 ILE A N 1
ATOM 1442 C CA . ILE A 1 180 ? -10.758 9.5 -3.439 1 96.56 180 ILE A CA 1
ATOM 1443 C C . ILE A 1 180 ? -9.391 9.617 -4.117 1 96.56 180 ILE A C 1
ATOM 1445 O O . ILE A 1 180 ? -8.938 8.672 -4.773 1 96.56 180 ILE A O 1
ATOM 1449 N N . LEU A 1 181 ? -8.742 10.758 -3.932 1 94.88 181 LEU A N 1
ATOM 1450 C CA . LEU A 1 181 ? -7.434 10.977 -4.535 1 94.88 181 LEU A CA 1
ATOM 1451 C C . LEU A 1 181 ? -6.43 9.938 -4.047 1 94.88 181 LEU A C 1
ATOM 1453 O O . LEU A 1 181 ? -5.629 9.43 -4.832 1 94.88 181 LEU A O 1
ATOM 1457 N N . MET A 1 182 ? -6.543 9.578 -2.85 1 94.56 182 MET A N 1
ATOM 1458 C CA . MET A 1 182 ? -5.648 8.57 -2.283 1 94.56 182 MET A CA 1
ATOM 1459 C C . MET A 1 182 ? -5.934 7.195 -2.873 1 94.56 182 MET A C 1
ATOM 1461 O O . MET A 1 182 ? -5.016 6.395 -3.064 1 94.56 182 MET A O 1
ATOM 1465 N N . CYS A 1 183 ? -7.113 6.934 -3.268 1 97.12 183 CYS A N 1
ATOM 1466 C CA . CYS A 1 183 ? -7.516 5.613 -3.738 1 97.12 183 CYS A CA 1
ATOM 1467 C C . CYS A 1 183 ? -7.258 5.465 -5.234 1 97.12 183 CYS A C 1
ATOM 1469 O O . CYS A 1 183 ? -7.207 4.348 -5.75 1 97.12 183 CYS A O 1
ATOM 1471 N N . LEU A 1 184 ? -7.102 6.57 -5.934 1 95.31 184 LEU A N 1
ATOM 1472 C CA . LEU A 1 184 ? -6.918 6.48 -7.379 1 95.31 184 LEU A CA 1
ATOM 1473 C C . LEU A 1 184 ? -5.59 5.809 -7.715 1 95.31 184 LEU A C 1
ATOM 1475 O O . LEU A 1 184 ? -5.543 4.918 -8.57 1 95.31 184 LEU A O 1
ATOM 1479 N N . GLY A 1 185 ? -4.547 6.168 -7.031 1 92.81 185 GLY A N 1
ATOM 1480 C CA . GLY A 1 185 ? -3.266 5.512 -7.238 1 92.81 185 GLY A CA 1
ATOM 1481 C C . GLY A 1 185 ? -3.186 4.141 -6.59 1 92.81 185 GLY A C 1
ATOM 1482 O O . GLY A 1 185 ? -2.738 3.178 -7.211 1 92.81 185 GLY A O 1
ATOM 1483 N N . LEU A 1 186 ? -3.686 4.039 -5.406 1 94.44 186 LEU A N 1
ATOM 1484 C CA . LEU A 1 186 ? -3.631 2.805 -4.629 1 94.44 186 LEU A CA 1
ATOM 1485 C C . LEU A 1 186 ? -4.508 1.728 -5.258 1 94.44 186 LEU A C 1
ATOM 1487 O O . LEU A 1 186 ? -4.156 0.546 -5.242 1 94.44 186 LEU A O 1
ATOM 1491 N N . GLY A 1 187 ? -5.648 2.137 -5.766 1 97.06 187 GLY A N 1
ATOM 1492 C CA . GLY A 1 187 ? -6.559 1.197 -6.398 1 97.06 187 GLY A CA 1
ATOM 1493 C C . GLY A 1 187 ? -5.926 0.433 -7.547 1 97.06 187 GLY A C 1
ATOM 1494 O O . GLY A 1 187 ? -6.133 -0.774 -7.684 1 97.06 187 GLY A O 1
ATOM 1495 N N . TRP A 1 188 ? -5.176 1.1 -8.32 1 96.44 188 TRP A N 1
ATOM 1496 C CA . TRP A 1 188 ? -4.48 0.45 -9.43 1 96.44 188 TRP A CA 1
ATOM 1497 C C . TRP A 1 188 ? -3.459 -0.56 -8.914 1 96.44 188 TRP A C 1
ATOM 1499 O O . TRP A 1 188 ? -3.369 -1.677 -9.43 1 96.44 188 TRP A O 1
ATOM 1509 N N . LYS A 1 189 ? -2.729 -0.164 -7.938 1 96.88 189 LYS A N 1
ATOM 1510 C CA . LYS A 1 189 ? -1.696 -1.024 -7.371 1 96.88 189 LYS A CA 1
ATOM 1511 C C . LYS A 1 189 ? -2.301 -2.303 -6.797 1 96.88 189 LYS A C 1
ATOM 1513 O O . LYS A 1 189 ? -1.795 -3.4 -7.043 1 96.88 189 LYS A O 1
ATOM 1518 N N . VAL A 1 190 ? -3.418 -2.15 -6.152 1 97.69 190 VAL A N 1
ATOM 1519 C CA . VAL A 1 190 ? -4.09 -3.287 -5.531 1 97.69 190 VAL A CA 1
ATOM 1520 C C . VAL A 1 190 ? -4.727 -4.164 -6.605 1 97.69 190 VAL A C 1
ATOM 1522 O O . VAL A 1 190 ? -4.613 -5.391 -6.562 1 97.69 190 VAL A O 1
ATOM 1525 N N . ALA A 1 191 ? -5.371 -3.508 -7.559 1 98 191 ALA A N 1
ATOM 1526 C CA . ALA A 1 191 ? -6.039 -4.25 -8.625 1 98 191 ALA A CA 1
ATOM 1527 C C . ALA A 1 191 ? -5.039 -5.074 -9.43 1 98 191 ALA A C 1
ATOM 1529 O O . ALA A 1 191 ? -5.293 -6.242 -9.734 1 98 191 ALA A O 1
ATOM 1530 N N . VAL A 1 192 ? -3.947 -4.473 -9.719 1 97.75 192 VAL A N 1
ATOM 1531 C CA . VAL A 1 192 ? -2.934 -5.172 -10.5 1 97.75 192 VAL A CA 1
ATOM 1532 C C . VAL A 1 192 ? -2.369 -6.336 -9.695 1 97.75 192 VAL A C 1
ATOM 1534 O O . VAL A 1 192 ? -2.15 -7.426 -10.227 1 97.75 192 VAL A O 1
ATOM 1537 N N . ALA A 1 193 ? -2.143 -6.109 -8.445 1 97.81 193 ALA A N 1
ATOM 1538 C CA . ALA A 1 193 ? -1.676 -7.195 -7.586 1 97.81 193 ALA A CA 1
ATOM 1539 C C . ALA A 1 193 ? -2.666 -8.352 -7.582 1 97.81 193 ALA A C 1
ATOM 1541 O O . ALA A 1 193 ? -2.27 -9.516 -7.672 1 97.81 193 ALA A O 1
ATOM 1542 N N . SER A 1 194 ? -3.891 -8.016 -7.48 1 98 194 SER A N 1
ATOM 1543 C CA . SER A 1 194 ? -4.945 -9.023 -7.469 1 98 194 SER A CA 1
ATOM 1544 C C . SER A 1 194 ? -5.012 -9.766 -8.797 1 98 194 SER A C 1
ATOM 1546 O O . SER A 1 194 ? -5.18 -10.992 -8.828 1 98 194 SER A O 1
ATOM 1548 N N . GLU A 1 195 ? -4.84 -9.055 -9.859 1 98.12 195 GLU A N 1
ATOM 1549 C CA . GLU A 1 195 ? -4.898 -9.656 -11.195 1 98.12 195 GLU A CA 1
ATOM 1550 C C . GLU A 1 195 ? -3.732 -10.609 -11.414 1 98.12 195 GLU A C 1
ATOM 1552 O O . GLU A 1 195 ? -3.879 -11.625 -12.109 1 98.12 195 GLU A O 1
ATOM 1557 N N . VAL A 1 196 ? -2.637 -10.281 -10.867 1 97.5 196 VAL A N 1
ATOM 1558 C CA . VAL A 1 196 ? -1.459 -11.125 -11.031 1 97.5 196 VAL A CA 1
ATOM 1559 C C . VAL A 1 196 ? -1.709 -12.492 -10.383 1 97.5 196 VAL A C 1
ATOM 1561 O O . VAL A 1 196 ? -1.345 -13.523 -10.945 1 97.5 196 VAL A O 1
ATOM 1564 N N . LEU A 1 197 ? -2.383 -12.469 -9.297 1 96.25 197 LEU A N 1
ATOM 1565 C CA . LEU A 1 197 ? -2.572 -13.727 -8.578 1 96.25 197 LEU A CA 1
ATOM 1566 C C . LEU A 1 197 ? -3.826 -14.445 -9.055 1 96.25 197 LEU A C 1
ATOM 1568 O O . LEU A 1 197 ? -3.855 -15.672 -9.117 1 96.25 197 LEU A O 1
ATOM 1572 N N . SER A 1 198 ? -4.848 -13.664 -9.359 1 96.94 198 SER A N 1
ATOM 1573 C CA . SER A 1 198 ? -6.109 -14.289 -9.742 1 96.94 198 SER A CA 1
ATOM 1574 C C . SER A 1 198 ? -6.148 -14.586 -11.234 1 96.94 198 SER A C 1
ATOM 1576 O O . SER A 1 198 ? -6.977 -15.383 -11.695 1 96.94 198 SER A O 1
ATOM 1578 N N . THR A 1 199 ? -5.488 -13.93 -12.047 1 96.56 199 THR A N 1
ATOM 1579 C CA . THR A 1 199 ? -5.238 -14.148 -13.469 1 96.56 199 THR A CA 1
ATOM 1580 C C . THR A 1 199 ? -6.547 -14.156 -14.25 1 96.56 199 THR A C 1
ATOM 1582 O O . THR A 1 199 ? -6.797 -15.062 -15.047 1 96.56 199 THR A O 1
ATOM 1585 N N . PRO A 1 200 ? -7.289 -13.164 -14.094 1 97.19 200 PRO A N 1
ATOM 1586 C CA . PRO A 1 200 ? -8.469 -13.094 -14.961 1 97.19 200 PRO A CA 1
ATOM 1587 C C . PRO A 1 200 ? -8.102 -12.922 -16.438 1 97.19 200 PRO A C 1
ATOM 1589 O O . PRO A 1 200 ? -7.074 -12.32 -16.75 1 97.19 200 PRO A O 1
ATOM 1592 N N . LYS A 1 201 ? -9.062 -13.406 -17.219 1 95.31 201 LYS A N 1
ATOM 1593 C CA . LYS A 1 201 ? -8.844 -13.203 -18.656 1 95.31 201 LYS A CA 1
ATOM 1594 C C . LYS A 1 201 ? -8.805 -11.719 -19 1 95.31 201 LYS A C 1
ATOM 1596 O O . LYS A 1 201 ? -9.602 -10.938 -18.484 1 95.31 201 LYS A O 1
ATOM 1601 N N . TYR A 1 202 ? -7.891 -11.391 -19.781 1 96.69 202 TYR A N 1
ATOM 1602 C CA . TYR A 1 202 ? -7.719 -10 -20.203 1 96.69 202 TYR A CA 1
ATOM 1603 C C . TYR A 1 202 ? -7.449 -9.094 -19 1 96.69 202 TYR A C 1
ATOM 1605 O O . TYR A 1 202 ? -8.367 -8.477 -18.469 1 96.69 202 TYR A O 1
ATOM 1613 N N . SER A 1 203 ? -6.293 -8.953 -18.672 1 98.12 203 SER A N 1
ATOM 1614 C CA . SER A 1 203 ? -5.906 -8.062 -17.578 1 98.12 203 SER A CA 1
ATOM 1615 C C . SER A 1 203 ? -4.441 -7.656 -17.688 1 98.12 203 SER A C 1
ATOM 1617 O O . SER A 1 203 ? -3.645 -8.359 -18.312 1 98.12 203 SER A O 1
ATOM 1619 N N . ILE A 1 204 ? -4.145 -6.582 -17.188 1 98.19 204 ILE A N 1
ATOM 1620 C CA . ILE A 1 204 ? -2.764 -6.117 -17.141 1 98.19 204 ILE A CA 1
ATOM 1621 C C . ILE A 1 204 ? -1.925 -7.059 -16.281 1 98.19 204 ILE A C 1
ATOM 1623 O O . ILE A 1 204 ? -0.797 -7.402 -16.641 1 98.19 204 ILE A O 1
ATOM 1627 N N . GLY A 1 205 ? -2.516 -7.547 -15.234 1 97.75 205 GLY A N 1
ATOM 1628 C CA . GLY A 1 205 ? -1.809 -8.414 -14.305 1 97.75 205 GLY A CA 1
ATOM 1629 C C . GLY A 1 205 ? -1.348 -9.719 -14.93 1 97.75 205 GLY A C 1
ATOM 1630 O O . GLY A 1 205 ? -0.208 -10.141 -14.727 1 97.75 205 GLY A O 1
ATOM 1631 N N . ILE A 1 206 ? -2.211 -10.328 -15.68 1 97.31 206 ILE A N 1
ATOM 1632 C CA . ILE A 1 206 ? -1.838 -11.594 -16.297 1 97.31 206 ILE A CA 1
ATOM 1633 C C . ILE A 1 206 ? -0.708 -11.367 -17.297 1 97.31 206 ILE A C 1
ATOM 1635 O O . ILE A 1 206 ? 0.164 -12.227 -17.453 1 97.31 206 ILE A O 1
ATOM 1639 N N . ASN A 1 207 ? -0.747 -10.266 -17.953 1 97.94 207 ASN A N 1
ATOM 1640 C CA . ASN A 1 207 ? 0.281 -9.969 -18.938 1 97.94 207 ASN A CA 1
ATOM 1641 C C . ASN A 1 207 ? 1.628 -9.68 -18.281 1 97.94 207 ASN A C 1
ATOM 1643 O O . ASN A 1 207 ? 2.678 -9.992 -18.859 1 97.94 207 ASN A O 1
ATOM 1647 N N . LEU A 1 208 ? 1.586 -9.125 -17.094 1 97.56 208 LEU A N 1
ATOM 1648 C CA . LEU A 1 208 ? 2.818 -8.977 -16.328 1 97.56 208 LEU A CA 1
ATOM 1649 C C . LEU A 1 208 ? 3.418 -10.336 -15.992 1 97.56 208 LEU A C 1
ATOM 1651 O O . LEU A 1 208 ? 4.621 -10.547 -16.156 1 97.56 208 LEU A O 1
ATOM 1655 N N . LEU A 1 209 ? 2.574 -11.211 -15.602 1 95.94 209 LEU A N 1
ATOM 1656 C CA . LEU A 1 209 ? 3.023 -12.547 -15.234 1 95.94 209 LEU A CA 1
ATOM 1657 C C . LEU A 1 209 ? 3.537 -13.312 -16.453 1 95.94 209 LEU A C 1
ATOM 1659 O O . LEU A 1 209 ? 4.555 -14 -16.375 1 95.94 209 LEU A O 1
ATOM 1663 N N . ASN A 1 210 ? 2.803 -13.203 -17.516 1 96.31 210 ASN A N 1
ATOM 1664 C CA . ASN A 1 210 ? 3.213 -13.867 -18.75 1 96.31 210 ASN A CA 1
ATOM 1665 C C . ASN A 1 210 ? 4.566 -13.359 -19.234 1 96.31 210 ASN A C 1
ATOM 1667 O O . ASN A 1 210 ? 5.395 -14.141 -19.703 1 96.31 210 ASN A O 1
ATOM 1671 N N . ALA A 1 211 ? 4.715 -12.047 -19.156 1 96 211 ALA A N 1
ATOM 1672 C CA . ALA A 1 211 ? 5.984 -11.461 -19.578 1 96 211 ALA A CA 1
ATOM 1673 C C . ALA A 1 211 ? 7.145 -12.023 -18.766 1 96 211 ALA A C 1
ATOM 1675 O O . ALA A 1 211 ? 8.227 -12.266 -19.297 1 96 211 ALA A O 1
ATOM 1676 N N . LYS A 1 212 ? 6.914 -12.234 -17.531 1 94 212 LYS A N 1
ATOM 1677 C CA . LYS A 1 212 ? 7.93 -12.836 -16.672 1 94 212 LYS A CA 1
ATOM 1678 C C . LYS A 1 212 ? 8.172 -14.297 -17.062 1 94 212 LYS A C 1
ATOM 1680 O O . LYS A 1 212 ? 9.32 -14.719 -17.203 1 94 212 LYS A O 1
ATOM 1685 N N . SER A 1 213 ? 7.098 -15.039 -17.234 1 94.38 213 SER A N 1
ATOM 1686 C CA . SER A 1 213 ? 7.188 -16.469 -17.516 1 94.38 213 SER A CA 1
ATOM 1687 C C . SER A 1 213 ? 7.902 -16.703 -18.844 1 94.38 213 SER A C 1
ATOM 1689 O O . SER A 1 213 ? 8.625 -17.703 -18.984 1 94.38 213 SER A O 1
ATOM 1691 N N . LEU A 1 214 ? 7.719 -15.773 -19.719 1 93.75 214 LEU A N 1
ATOM 1692 C CA . LEU A 1 214 ? 8.312 -15.914 -21.047 1 93.75 214 LEU A CA 1
ATOM 1693 C C . LEU A 1 214 ? 9.633 -15.156 -21.141 1 93.75 214 LEU A C 1
ATOM 1695 O O . LEU A 1 214 ? 10.242 -15.086 -22.203 1 93.75 214 LEU A O 1
ATOM 1699 N N . ILE A 1 215 ? 9.977 -14.477 -20.062 1 92.81 215 ILE A N 1
ATOM 1700 C CA . ILE A 1 215 ? 11.211 -13.711 -19.938 1 92.81 215 ILE A CA 1
ATOM 1701 C C . ILE A 1 215 ? 11.227 -12.586 -20.969 1 92.81 215 ILE A C 1
ATOM 1703 O O . ILE A 1 215 ? 12.242 -12.336 -21.609 1 92.81 215 ILE A O 1
ATOM 1707 N N . GLU A 1 216 ? 10.07 -12.07 -21.234 1 94.69 216 GLU A N 1
ATOM 1708 C CA . GLU A 1 216 ? 9.945 -10.891 -22.094 1 94.69 216 GLU A CA 1
ATOM 1709 C C . GLU A 1 216 ? 10.031 -9.609 -21.281 1 94.69 216 GLU A C 1
ATOM 1711 O O . GLU A 1 216 ? 9.016 -8.961 -21.016 1 94.69 216 GLU A O 1
ATOM 1716 N N . THR A 1 217 ? 11.211 -9.234 -21.094 1 94.38 217 THR A N 1
ATOM 1717 C CA . THR A 1 217 ? 11.469 -8.133 -20.172 1 94.38 217 THR A CA 1
ATOM 1718 C C . THR A 1 217 ? 10.992 -6.812 -20.766 1 94.38 217 THR A C 1
ATOM 1720 O O . THR A 1 217 ? 10.508 -5.941 -20.047 1 94.38 217 THR A O 1
ATOM 1723 N N . ASN A 1 218 ? 11.148 -6.676 -22.047 1 95.62 218 ASN A N 1
ATOM 1724 C CA . ASN A 1 218 ? 10.633 -5.477 -22.688 1 95.62 218 ASN A CA 1
ATOM 1725 C C . ASN A 1 218 ? 9.133 -5.297 -22.438 1 95.62 218 ASN A C 1
ATOM 1727 O O . ASN A 1 218 ? 8.688 -4.211 -22.062 1 95.62 218 ASN A O 1
ATOM 1731 N N . ASP A 1 219 ? 8.438 -6.379 -22.562 1 96.69 219 ASP A N 1
ATOM 1732 C CA . ASP A 1 219 ? 6.992 -6.344 -22.359 1 96.69 219 ASP A CA 1
ATOM 1733 C C . ASP A 1 219 ? 6.66 -6.078 -20.891 1 96.69 219 ASP A C 1
ATOM 1735 O O . ASP A 1 219 ? 5.691 -5.379 -20.578 1 96.69 219 ASP A O 1
ATOM 1739 N N . LEU A 1 220 ? 7.43 -6.68 -20.047 1 96.94 220 LEU A N 1
ATOM 1740 C CA . LEU A 1 220 ? 7.223 -6.484 -18.625 1 96.94 220 LEU A CA 1
ATOM 1741 C C . LEU A 1 220 ? 7.312 -5.008 -18.25 1 96.94 220 LEU A C 1
ATOM 1743 O O . LEU A 1 220 ? 6.43 -4.48 -17.578 1 96.94 220 LEU A O 1
ATOM 1747 N N . PHE A 1 221 ? 8.359 -4.363 -18.734 1 96.62 221 PHE A N 1
ATOM 1748 C CA . PHE A 1 221 ? 8.531 -2.941 -18.453 1 96.62 221 PHE A CA 1
ATOM 1749 C C . PHE A 1 221 ? 7.461 -2.121 -19.172 1 96.62 221 PHE A C 1
ATOM 1751 O O . PHE A 1 221 ? 6.977 -1.125 -18.625 1 96.62 221 PHE A O 1
ATOM 1758 N N . ALA A 1 222 ? 7.125 -2.545 -20.312 1 97.31 222 ALA A N 1
ATOM 1759 C CA . ALA A 1 222 ? 6.086 -1.845 -21.062 1 97.31 222 ALA A CA 1
ATOM 1760 C C . ALA A 1 222 ? 4.762 -1.85 -20.312 1 97.31 222 ALA A C 1
ATOM 1762 O O . ALA A 1 222 ? 4.133 -0.802 -20.141 1 97.31 222 ALA A O 1
ATOM 1763 N N . TRP A 1 223 ? 4.312 -3.029 -19.844 1 97.88 223 TRP A N 1
ATOM 1764 C CA . TRP A 1 223 ? 3.068 -3.141 -19.094 1 97.88 223 TRP A CA 1
ATOM 1765 C C . TRP A 1 223 ? 3.139 -2.332 -17.797 1 97.88 223 TRP A C 1
ATOM 1767 O O . TRP A 1 223 ? 2.137 -1.76 -17.359 1 97.88 223 TRP A O 1
ATOM 1777 N N . THR A 1 224 ? 4.312 -2.287 -17.188 1 97.56 224 THR A N 1
ATOM 1778 C CA . THR A 1 224 ? 4.52 -1.479 -15.992 1 97.56 224 THR A CA 1
ATOM 1779 C C . THR A 1 224 ? 4.301 0 -16.297 1 97.56 224 THR A C 1
ATOM 1781 O O . THR A 1 224 ? 3.621 0.7 -15.539 1 97.56 224 THR A O 1
ATOM 1784 N N . ILE A 1 225 ? 4.832 0.451 -17.35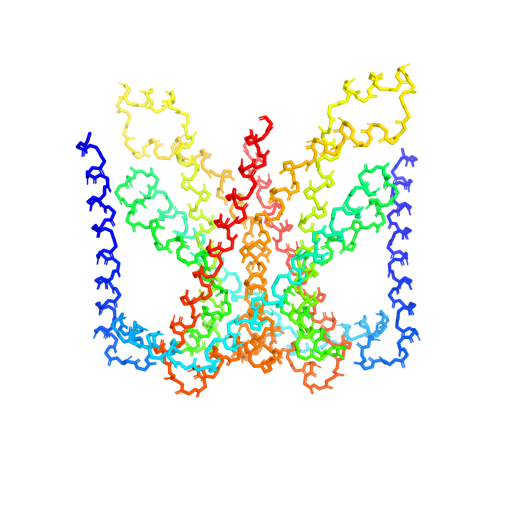9 1 97 225 ILE A N 1
ATOM 1785 C CA . ILE A 1 225 ? 4.684 1.842 -17.766 1 97 225 ILE A CA 1
ATOM 1786 C C . ILE A 1 225 ? 3.207 2.15 -18.016 1 97 225 ILE A C 1
ATOM 1788 O O . ILE A 1 225 ? 2.721 3.225 -17.656 1 97 225 ILE A O 1
ATOM 1792 N N . VAL A 1 226 ? 2.506 1.206 -18.594 1 97.62 226 VAL A N 1
ATOM 1793 C CA . VAL A 1 226 ? 1.083 1.369 -18.859 1 97.62 226 VAL A CA 1
ATOM 1794 C C . VAL A 1 226 ? 0.328 1.617 -17.562 1 97.62 226 VAL A C 1
ATOM 1796 O O . VAL A 1 226 ? -0.5 2.527 -17.484 1 97.62 226 VAL A O 1
ATOM 1799 N N . VAL A 1 227 ? 0.625 0.852 -16.578 1 97.19 227 VAL A N 1
ATOM 1800 C CA . VAL A 1 227 ? -0.069 0.99 -15.297 1 97.19 227 VAL A CA 1
ATOM 1801 C C . VAL A 1 227 ? 0.239 2.355 -14.688 1 97.19 227 VAL A C 1
ATOM 1803 O O . VAL A 1 227 ? -0.649 3.012 -14.133 1 97.19 227 VAL A O 1
ATOM 1806 N N . ILE A 1 228 ? 1.461 2.785 -14.773 1 96.12 228 ILE A N 1
ATOM 1807 C CA . ILE A 1 228 ? 1.878 4.074 -14.234 1 96.12 228 ILE A CA 1
ATOM 1808 C C . ILE A 1 228 ? 1.131 5.199 -14.953 1 96.12 228 ILE A C 1
ATOM 1810 O O . ILE A 1 228 ? 0.59 6.102 -14.305 1 96.12 228 ILE A O 1
ATOM 1814 N N . ILE A 1 229 ? 1.061 5.102 -16.188 1 96.5 229 ILE A N 1
ATOM 1815 C CA . ILE A 1 229 ? 0.395 6.105 -17.016 1 96.5 229 ILE A CA 1
ATOM 1816 C C . ILE A 1 229 ? -1.097 6.137 -16.688 1 96.5 229 ILE A C 1
ATOM 1818 O O . ILE A 1 229 ? -1.687 7.211 -16.547 1 96.5 229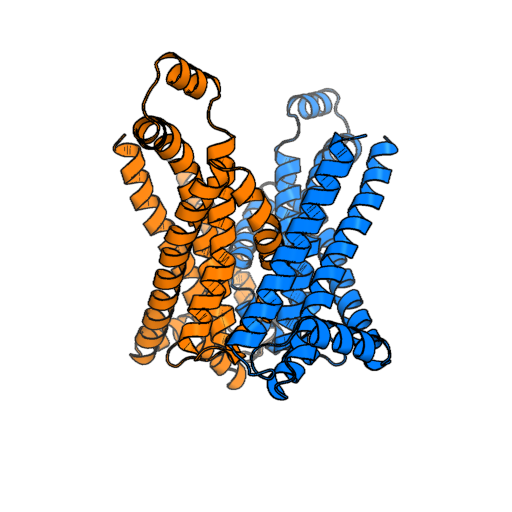 ILE A O 1
ATOM 1822 N N . LEU A 1 230 ? -1.721 4.992 -16.578 1 96.5 230 LEU A N 1
ATOM 1823 C CA . LEU A 1 230 ? -3.143 4.918 -16.25 1 96.5 230 LEU A CA 1
ATOM 1824 C C . LEU A 1 230 ? -3.428 5.527 -14.891 1 96.5 230 LEU A C 1
ATOM 1826 O O . LEU A 1 230 ? -4.41 6.254 -14.719 1 96.5 230 LEU A O 1
ATOM 1830 N N . SER A 1 231 ? -2.59 5.16 -13.992 1 94.69 231 SER A N 1
ATOM 1831 C CA . SER A 1 231 ? -2.744 5.742 -12.656 1 94.69 231 SER A CA 1
ATOM 1832 C C . SER A 1 231 ? -2.693 7.266 -12.711 1 94.69 231 SER A C 1
ATOM 1834 O O . SER A 1 231 ? -3.502 7.941 -12.07 1 94.69 231 SER A O 1
ATOM 1836 N N . TYR A 1 232 ? -1.793 7.77 -13.477 1 94 232 TYR A N 1
ATOM 1837 C CA . TYR A 1 232 ? -1.632 9.211 -13.625 1 94 232 TYR A CA 1
ATOM 1838 C C . TYR A 1 232 ? -2.824 9.82 -14.352 1 94 232 TYR A C 1
ATOM 1840 O O . TYR A 1 232 ? -3.322 10.883 -13.961 1 94 232 TYR A O 1
ATOM 1848 N N . ILE A 1 233 ? -3.25 9.211 -15.312 1 95.5 233 ILE A N 1
ATOM 1849 C CA . ILE A 1 233 ? -4.387 9.688 -16.094 1 95.5 233 ILE A CA 1
ATOM 1850 C C . ILE A 1 233 ? -5.625 9.773 -15.211 1 95.5 233 ILE A C 1
ATOM 1852 O O . ILE A 1 233 ? -6.355 10.766 -15.242 1 95.5 233 ILE A O 1
ATOM 1856 N N . PHE A 1 234 ? -5.863 8.789 -14.43 1 95.06 234 PHE A N 1
ATOM 1857 C CA . PHE A 1 234 ? -7.02 8.781 -13.547 1 95.06 234 PHE A CA 1
ATOM 1858 C C . PHE A 1 234 ? -6.934 9.922 -12.539 1 95.06 234 PHE A C 1
ATOM 1860 O O . PHE A 1 234 ? -7.941 10.57 -12.227 1 95.06 234 PHE A O 1
ATOM 1867 N N . GLU A 1 235 ? -5.75 10.164 -12.094 1 92 235 GLU A N 1
ATOM 1868 C CA . GLU A 1 235 ? -5.566 11.25 -11.133 1 92 235 GLU A CA 1
ATOM 1869 C C . GLU A 1 235 ? -5.859 12.602 -11.781 1 92 235 GLU A C 1
ATOM 1871 O O . GLU A 1 235 ? -6.559 13.43 -11.195 1 92 235 GLU A O 1
ATOM 1876 N N . ILE A 1 236 ? -5.375 12.828 -12.969 1 92.5 236 ILE A N 1
ATOM 1877 C CA . ILE A 1 236 ? -5.559 14.094 -13.664 1 92.5 236 ILE A CA 1
ATOM 1878 C C . ILE A 1 236 ? -7.031 14.273 -14.023 1 92.5 236 ILE A C 1
ATOM 1880 O O . ILE A 1 236 ? -7.59 15.359 -13.852 1 92.5 236 ILE A O 1
ATOM 1884 N N . LEU A 1 237 ? -7.613 13.25 -14.469 1 93.81 237 LEU A N 1
ATOM 1885 C CA . LEU A 1 237 ? -9.023 13.305 -14.844 1 93.81 237 LEU A CA 1
ATOM 1886 C C . LEU A 1 237 ? -9.891 13.656 -13.633 1 93.81 237 LEU A C 1
ATOM 1888 O O . LEU A 1 237 ? -10.805 14.477 -13.742 1 93.81 237 LEU A O 1
ATOM 1892 N N . PHE A 1 238 ? -9.586 13.047 -12.539 1 92.81 238 PHE A N 1
ATOM 1893 C CA . PHE A 1 238 ? -10.359 13.32 -11.336 1 92.81 238 PHE A CA 1
ATOM 1894 C C . PHE A 1 238 ? -10.141 14.75 -10.867 1 92.81 238 PHE A C 1
ATOM 1896 O O . PHE A 1 238 ? -11.094 15.445 -10.5 1 92.81 238 PHE A O 1
ATOM 1903 N N . LYS A 1 239 ? -8.938 15.227 -10.891 1 89.06 239 LYS A N 1
ATOM 1904 C CA . LYS A 1 239 ? -8.617 16.578 -10.438 1 89.06 239 LYS A CA 1
ATOM 1905 C C . LYS A 1 239 ? -9.258 17.625 -11.336 1 89.06 239 LYS A C 1
ATOM 1907 O O . LYS A 1 239 ? -9.719 18.672 -10.852 1 89.06 239 LYS A O 1
ATOM 1912 N N . THR A 1 240 ? -9.305 17.391 -12.555 1 88.81 240 THR A N 1
ATOM 1913 C CA . THR A 1 240 ? -9.898 18.328 -13.5 1 88.81 240 THR A CA 1
ATOM 1914 C C . THR A 1 240 ? -11.406 18.438 -13.273 1 88.81 240 THR A C 1
ATOM 1916 O O . THR A 1 240 ? -11.969 19.531 -13.336 1 88.81 240 THR A O 1
ATOM 1919 N N . TYR A 1 241 ? -11.953 17.344 -12.922 1 83.94 241 TYR A N 1
ATOM 1920 C CA . TYR A 1 241 ? -13.391 17.344 -12.688 1 83.94 241 TYR A CA 1
ATOM 1921 C C . TYR A 1 241 ? -13.719 17.984 -11.344 1 83.94 241 TYR A C 1
ATOM 1923 O O . TYR A 1 241 ? -14.758 18.641 -11.203 1 83.94 241 TYR A O 1
ATOM 1931 N N . LEU A 1 242 ? -12.891 17.766 -10.336 1 76.94 242 LEU A N 1
ATOM 1932 C CA . LEU A 1 242 ? -13.078 18.375 -9.023 1 76.94 242 LEU A CA 1
ATOM 1933 C C . LEU A 1 242 ? -12.883 19.891 -9.102 1 76.94 242 LEU A C 1
ATOM 1935 O O . LEU A 1 242 ? -13.57 20.641 -8.406 1 76.94 242 LEU A O 1
ATOM 1939 N N . PHE A 1 243 ? -11.836 20.281 -9.68 1 64.31 243 PHE A N 1
ATOM 1940 C CA . PHE A 1 243 ? -11.594 21.719 -9.836 1 64.31 243 PHE A CA 1
ATOM 1941 C C . PHE A 1 243 ? -12.766 22.391 -10.547 1 64.31 243 PHE A C 1
ATOM 1943 O O . PHE A 1 243 ? -13.117 23.531 -10.227 1 64.31 243 PHE A O 1
ATOM 1950 N N . LYS A 1 244 ? -13.25 21.719 -11.344 1 62.09 244 LYS A N 1
ATOM 1951 C CA . LYS A 1 244 ? -14.422 22.297 -11.984 1 62.09 244 LYS A CA 1
ATOM 1952 C C . LYS A 1 244 ? -15.562 22.484 -10.992 1 62.09 244 LYS A C 1
ATOM 1954 O O . LYS A 1 244 ? -16.297 23.469 -11.055 1 62.09 244 LYS A O 1
ATOM 1959 N N . TRP A 1 245 ? -15.508 21.594 -10.117 1 56.66 245 TRP A N 1
ATOM 1960 C CA . TRP A 1 245 ? -16.547 21.672 -9.094 1 56.66 245 TRP A CA 1
ATOM 1961 C C . TRP A 1 245 ? -16.266 22.828 -8.133 1 56.66 245 TRP A C 1
ATOM 1963 O O . TRP A 1 245 ? -17.188 23.5 -7.672 1 56.66 245 TRP A O 1
ATOM 1973 N N . LYS A 1 246 ? -14.953 22.984 -7.703 1 56.59 246 LYS A N 1
ATOM 1974 C CA . LYS A 1 246 ? -14.578 24.078 -6.816 1 56.59 246 LYS A CA 1
ATOM 1975 C C . LYS A 1 246 ? -14.812 25.438 -7.488 1 56.59 246 LYS A C 1
ATOM 1977 O O . LYS A 1 246 ? -15.172 26.406 -6.828 1 56.59 246 LYS A O 1
ATOM 1982 N N . LYS A 1 247 ? -14.539 25.531 -8.758 1 53.25 247 LYS A N 1
ATOM 1983 C CA . LYS A 1 247 ? -14.781 26.797 -9.43 1 53.25 247 LYS A CA 1
ATOM 1984 C C . LYS A 1 247 ? -16.266 27.094 -9.523 1 53.25 247 LYS A C 1
ATOM 1986 O O . LYS A 1 247 ? -16.672 28.25 -9.688 1 53.25 247 LYS A O 1
ATOM 1991 N N . LEU A 1 248 ? -16.891 26.125 -9.5 1 43.78 248 LEU A N 1
ATOM 1992 C CA . LEU A 1 248 ? -18.312 26.453 -9.586 1 43.78 248 LEU A CA 1
ATOM 1993 C C . LEU A 1 248 ? -18.828 27.031 -8.266 1 43.78 248 LEU A C 1
ATOM 1995 O O . LEU A 1 248 ? -19.922 27.594 -8.203 1 43.78 248 LEU A O 1
ATOM 1999 N N . LYS A 1 249 ? -17.922 26.891 -7.227 1 43.78 249 LYS A N 1
ATOM 2000 C CA . LYS A 1 249 ? -18.359 27.672 -6.074 1 43.78 249 LYS A CA 1
ATOM 2001 C C . LYS A 1 249 ? -17.5 28.922 -5.875 1 43.78 249 LYS A C 1
ATOM 2003 O O . LYS A 1 249 ? -16.281 28.859 -6.012 1 43.78 249 LYS A O 1
ATOM 2008 N N . MET B 1 1 ? -13.422 5.336 37.844 1 46.66 1 MET B N 1
ATOM 2009 C CA . MET B 1 1 ? -13.305 3.881 37.812 1 46.66 1 MET B CA 1
ATOM 2010 C C . MET B 1 1 ? -14.391 3.271 36.938 1 46.66 1 MET B C 1
ATOM 2012 O O . MET B 1 1 ? -14.125 2.32 36.188 1 46.66 1 MET B O 1
ATOM 2016 N N . LYS B 1 2 ? -15.672 3.84 36.938 1 55.91 2 LYS B N 1
ATOM 2017 C CA . LYS B 1 2 ? -16.875 3.418 36.219 1 55.91 2 LYS B CA 1
ATOM 2018 C C . LYS B 1 2 ? -16.75 3.67 34.719 1 55.91 2 LYS B C 1
ATOM 2020 O O . LYS B 1 2 ? -17.172 2.848 33.906 1 55.91 2 LYS B O 1
ATOM 2025 N N . THR B 1 3 ? -15.953 4.762 34.406 1 64.75 3 THR B N 1
ATOM 2026 C CA . THR B 1 3 ? -15.781 5.148 33.031 1 64.75 3 THR B CA 1
ATOM 2027 C C . THR B 1 3 ? -14.844 4.184 32.312 1 64.75 3 THR B C 1
ATOM 2029 O O . THR B 1 3 ? -15.078 3.824 31.156 1 64.75 3 THR B O 1
ATOM 2032 N N . SER B 1 4 ? -13.938 3.662 33.125 1 66.31 4 SER B N 1
ATOM 2033 C CA . SER B 1 4 ? -12.977 2.727 32.562 1 66.31 4 SER B CA 1
ATOM 2034 C C . SER B 1 4 ? -13.602 1.354 32.344 1 66.31 4 SER B C 1
ATOM 2036 O O . SER B 1 4 ? -13.375 0.719 31.312 1 66.31 4 SER B O 1
ATOM 2038 N N . ILE B 1 5 ? -14.398 0.963 33.344 1 63.19 5 ILE B N 1
ATOM 2039 C CA . ILE B 1 5 ? -15.062 -0.333 33.25 1 63.19 5 ILE B CA 1
ATOM 2040 C C . ILE B 1 5 ? -16.031 -0.335 32.062 1 63.19 5 ILE B C 1
ATOM 2042 O O . ILE B 1 5 ? -16.141 -1.326 31.344 1 63.19 5 ILE B O 1
ATOM 2046 N N . MET B 1 6 ? -16.672 0.748 31.984 1 70 6 MET B N 1
ATOM 2047 C CA . MET B 1 6 ? -17.641 0.885 30.891 1 70 6 MET B CA 1
ATOM 2048 C C . MET B 1 6 ? -16.953 0.854 29.531 1 70 6 MET B C 1
ATOM 2050 O O . MET B 1 6 ? -17.453 0.243 28.594 1 70 6 MET B O 1
ATOM 2054 N N . LYS B 1 7 ? -15.852 1.464 29.625 1 74.69 7 LYS B N 1
ATOM 2055 C CA . LYS B 1 7 ? -15.078 1.459 28.391 1 74.69 7 LYS B CA 1
ATOM 2056 C C . LYS B 1 7 ? -14.57 0.057 28.062 1 74.69 7 LYS B C 1
ATOM 2058 O O . LYS B 1 7 ? -14.633 -0.379 26.906 1 74.69 7 LYS B O 1
ATOM 2063 N N . ALA B 1 8 ? -14.172 -0.631 29.109 1 77.75 8 ALA B N 1
ATOM 2064 C CA . ALA B 1 8 ? -13.672 -1.992 28.938 1 77.75 8 ALA B CA 1
ATOM 2065 C C . ALA B 1 8 ? -14.797 -2.938 28.531 1 77.75 8 ALA B C 1
ATOM 2067 O O . ALA B 1 8 ? -14.617 -3.793 27.656 1 77.75 8 ALA B O 1
ATOM 2068 N N . SER B 1 9 ? -15.852 -2.789 29.141 1 80.69 9 SER B N 1
ATOM 2069 C CA . SER B 1 9 ? -17.016 -3.617 28.828 1 80.69 9 SER B CA 1
ATOM 2070 C C . SER B 1 9 ? -17.484 -3.391 27.391 1 80.69 9 SER B C 1
ATOM 2072 O O . SER B 1 9 ? -17.828 -4.344 26.688 1 80.69 9 SER B O 1
ATOM 2074 N N . LYS B 1 10 ? -17.375 -2.254 27.016 1 84.69 10 LYS B N 1
ATOM 2075 C CA . LYS B 1 10 ? -17.766 -1.93 25.641 1 84.69 10 LYS B CA 1
ATOM 2076 C C . LYS B 1 10 ? -16.828 -2.568 24.625 1 84.69 10 LYS B C 1
ATOM 2078 O O . LYS B 1 10 ? -17.266 -3.117 23.625 1 84.69 10 LYS B O 1
ATOM 2083 N N . LYS B 1 11 ? -15.641 -2.525 24.953 1 84.81 11 LYS B N 1
ATOM 2084 C CA . LYS B 1 11 ? -14.633 -3.137 24.094 1 84.81 11 LYS B CA 1
ATOM 2085 C C . LYS B 1 11 ? -14.844 -4.645 23.984 1 84.81 11 LYS B C 1
ATOM 2087 O O . LYS B 1 11 ? -14.703 -5.223 22.906 1 84.81 11 LYS B O 1
ATOM 2092 N N . ILE B 1 12 ? -15.117 -5.211 25.047 1 86.06 12 ILE B N 1
ATOM 2093 C CA . ILE B 1 12 ? -15.344 -6.652 25.094 1 86.06 12 ILE B CA 1
ATOM 2094 C C . ILE B 1 12 ? -16.594 -6.996 24.281 1 86.06 12 ILE B C 1
ATOM 2096 O O . ILE B 1 12 ? -16.609 -7.992 23.547 1 86.06 12 ILE B O 1
ATOM 2100 N N . PHE B 1 13 ? -17.531 -6.18 24.406 1 86.94 13 PHE B N 1
ATOM 2101 C CA . PHE B 1 13 ? -18.766 -6.406 23.656 1 86.94 13 PHE B CA 1
ATOM 2102 C C . PHE B 1 13 ? -18.5 -6.332 22.156 1 86.94 13 PHE B C 1
ATOM 2104 O O . PHE B 1 13 ? -19.016 -7.145 21.391 1 86.94 13 PHE B O 1
ATOM 2111 N N . ILE B 1 14 ? -17.781 -5.445 21.781 1 87.12 14 ILE B N 1
ATOM 2112 C CA . ILE B 1 14 ? -17.469 -5.25 20.375 1 87.12 14 ILE B CA 1
ATOM 2113 C C . ILE B 1 14 ? -16.672 -6.453 19.859 1 87.12 14 ILE B C 1
ATOM 2115 O O . ILE B 1 14 ? -16.938 -6.941 18.75 1 87.12 14 ILE B O 1
ATOM 2119 N N . LEU B 1 15 ? -15.789 -6.895 20.609 1 85.81 15 LEU B N 1
ATOM 2120 C CA . LEU B 1 15 ? -15 -8.062 20.234 1 85.81 15 LEU B CA 1
ATOM 2121 C C . LEU B 1 15 ? -15.891 -9.289 20.078 1 85.81 15 LEU B C 1
ATOM 2123 O O . LEU B 1 15 ? -15.75 -10.047 19.109 1 85.81 15 LEU B O 1
ATOM 2127 N N . ILE B 1 16 ? -16.75 -9.438 21.047 1 86 16 ILE B N 1
ATOM 2128 C CA . ILE B 1 16 ? -17.672 -10.57 21.016 1 86 16 ILE B CA 1
ATOM 2129 C C . ILE B 1 16 ? -18.578 -10.469 19.797 1 86 16 ILE B C 1
ATOM 2131 O O . ILE B 1 16 ? -18.859 -11.477 19.141 1 86 16 ILE B O 1
ATOM 2135 N N . PHE B 1 17 ? -18.984 -9.281 19.531 1 88.5 17 PHE B N 1
ATOM 2136 C CA . PHE B 1 17 ? -19.828 -9.055 18.375 1 88.5 17 PHE B CA 1
ATOM 2137 C C . PHE B 1 17 ? -19.156 -9.516 17.094 1 88.5 17 PHE B C 1
ATOM 2139 O O . PHE B 1 17 ? -19.75 -10.234 16.297 1 88.5 17 PHE B O 1
ATOM 2146 N N . TRP B 1 18 ? -17.984 -9.188 16.906 1 87 18 TRP B N 1
ATOM 2147 C CA . TRP B 1 18 ? -17.281 -9.516 15.672 1 87 18 TRP B CA 1
ATOM 2148 C C . TRP B 1 18 ? -16.938 -10.992 15.617 1 87 18 TRP B C 1
ATOM 2150 O O . TRP B 1 18 ? -16.953 -11.609 14.547 1 87 18 TRP B O 1
ATOM 2160 N N . ILE B 1 19 ? -16.672 -11.594 16.766 1 86.12 19 ILE B N 1
ATOM 2161 C CA . ILE B 1 19 ? -16.438 -13.031 16.812 1 86.12 19 ILE B CA 1
ATOM 2162 C C . ILE B 1 19 ? -17.734 -13.773 16.469 1 86.12 19 ILE B C 1
ATOM 2164 O O . ILE B 1 19 ? -17.703 -14.766 15.742 1 86.12 19 ILE B O 1
ATOM 2168 N N . PHE B 1 20 ? -18.734 -13.211 17 1 85.5 20 PHE B N 1
ATOM 2169 C CA . PHE B 1 20 ? -20.047 -13.797 16.75 1 85.5 20 PHE B CA 1
ATOM 2170 C C . PHE B 1 20 ? -20.406 -13.68 15.266 1 85.5 20 PHE B C 1
ATOM 2172 O O . PHE B 1 20 ? -20.906 -14.633 14.672 1 85.5 20 PHE B O 1
ATOM 2179 N N . MET B 1 21 ? -20.094 -12.578 14.711 1 86.56 21 MET B N 1
ATOM 2180 C CA . MET B 1 21 ? -20.359 -12.375 13.289 1 86.56 21 MET B CA 1
ATOM 2181 C C . MET B 1 21 ? -19.531 -13.32 12.43 1 86.56 21 MET B C 1
ATOM 2183 O O . MET B 1 21 ? -20 -13.836 11.422 1 86.56 21 MET B O 1
ATOM 2187 N N . TRP B 1 22 ? -18.344 -13.484 12.891 1 87.44 22 TRP B N 1
ATOM 2188 C CA . TRP B 1 22 ? -17.453 -14.422 12.219 1 87.44 22 TRP B CA 1
ATOM 2189 C C . TRP B 1 22 ? -18 -15.844 12.281 1 87.44 22 TRP B C 1
ATOM 2191 O O . TRP B 1 22 ? -18.094 -16.531 11.258 1 87.44 22 TRP B O 1
ATOM 2201 N N . GLU B 1 23 ? -18.469 -16.172 13.414 1 85.31 23 GLU B N 1
ATOM 2202 C CA . GLU B 1 23 ? -19.047 -17.5 13.609 1 85.31 23 GLU B CA 1
ATOM 2203 C C . GLU B 1 23 ? -20.328 -17.672 12.797 1 85.31 23 GLU B C 1
ATOM 2205 O O . GLU B 1 23 ? -20.531 -18.719 12.172 1 85.31 23 GLU B O 1
ATOM 2210 N N . LEU B 1 24 ? -21.094 -16.672 12.805 1 84.69 24 LEU B N 1
ATOM 2211 C CA . LEU B 1 24 ? -22.359 -16.703 12.062 1 84.69 24 LEU B CA 1
ATOM 2212 C C . LEU B 1 24 ? -22.109 -16.844 10.57 1 84.69 24 LEU B C 1
ATOM 2214 O O . LEU B 1 24 ? -22.812 -17.578 9.875 1 84.69 24 LEU B O 1
ATOM 2218 N N . SER B 1 25 ? -21.141 -16.125 10.125 1 84.19 25 SER B N 1
ATOM 2219 C CA . SER B 1 25 ? -20.797 -16.203 8.711 1 84.19 25 SER B CA 1
ATOM 2220 C C . SER B 1 25 ? -20.328 -17.609 8.336 1 84.19 25 SER B C 1
ATOM 2222 O O . SER B 1 25 ? -20.672 -18.125 7.266 1 84.19 25 SER B O 1
ATOM 2224 N N . SER B 1 26 ? -19.594 -18.172 9.203 1 82.56 26 SER B N 1
ATOM 2225 C CA . SER B 1 26 ? -19.094 -19.516 8.961 1 82.56 26 SER B CA 1
ATOM 2226 C C . SER B 1 26 ? -20.219 -20.547 8.93 1 82.56 26 SER B C 1
ATOM 2228 O O . SER B 1 26 ? -20.203 -21.469 8.125 1 82.56 26 SER B O 1
ATOM 2230 N N . LEU B 1 27 ? -21.172 -20.281 9.766 1 82.31 27 LEU B N 1
ATOM 2231 C CA . LEU B 1 27 ? -22.312 -21.188 9.836 1 82.31 27 LEU B CA 1
ATOM 2232 C C . LEU B 1 27 ? -23.203 -21.047 8.609 1 82.31 27 LEU B C 1
ATOM 2234 O O . LEU B 1 27 ? -23.719 -22.031 8.094 1 82.31 27 LEU B O 1
ATOM 2238 N N . PHE B 1 28 ? -23.266 -19.844 8.141 1 82.31 28 PHE B N 1
ATOM 2239 C CA . PHE B 1 28 ? -24.109 -19.578 6.984 1 82.31 28 PHE B CA 1
ATOM 2240 C C . PHE B 1 28 ? -23.5 -20.172 5.723 1 82.31 28 PHE B C 1
ATOM 2242 O O . PHE B 1 28 ? -24.219 -20.75 4.898 1 82.31 28 PHE B O 1
ATOM 2249 N N . ILE B 1 29 ? -22.266 -20.031 5.598 1 80.38 29 ILE B N 1
ATOM 2250 C CA . ILE B 1 29 ? -21.578 -20.531 4.414 1 80.38 29 ILE B CA 1
ATOM 2251 C C . ILE B 1 29 ? -21.438 -22.047 4.52 1 80.38 29 ILE B C 1
ATOM 2253 O O . ILE B 1 29 ? -21.484 -22.75 3.508 1 80.38 29 ILE B O 1
ATOM 2257 N N . ASN B 1 30 ? -21.375 -22.547 5.762 1 75.81 30 ASN B N 1
ATOM 2258 C CA . ASN B 1 30 ? -21.391 -23.969 6.125 1 75.81 30 ASN B CA 1
ATOM 2259 C C . ASN B 1 30 ? -20.391 -24.781 5.309 1 75.81 30 ASN B C 1
ATOM 2261 O O . ASN B 1 30 ? -20.719 -25.859 4.809 1 75.81 30 ASN B O 1
ATOM 2265 N N . ASN B 1 31 ? -19.422 -24.203 4.832 1 82.06 31 ASN B N 1
ATOM 2266 C CA . ASN B 1 31 ? -18.297 -24.844 4.172 1 82.06 31 ASN B CA 1
ATOM 2267 C C . ASN B 1 31 ? -16.969 -24.391 4.77 1 82.06 31 ASN B C 1
ATOM 2269 O O . ASN B 1 31 ? -16.469 -23.312 4.445 1 82.06 31 ASN B O 1
ATOM 2273 N N . ASN B 1 32 ? -16.469 -25.25 5.574 1 78.75 32 ASN B N 1
ATOM 2274 C CA . ASN B 1 32 ? -15.25 -24.938 6.312 1 78.75 32 ASN B CA 1
ATOM 2275 C C . ASN B 1 32 ? -14.062 -24.734 5.379 1 78.75 32 ASN B C 1
ATOM 2277 O O . ASN B 1 32 ? -13.062 -24.125 5.758 1 78.75 32 ASN B O 1
ATOM 2281 N N . LEU B 1 33 ? -14.281 -25.203 4.188 1 80.12 33 LEU B N 1
ATOM 2282 C CA . LEU B 1 33 ? -13.203 -25.062 3.209 1 80.12 33 LEU B CA 1
ATOM 2283 C C . LEU B 1 33 ? -13.18 -23.641 2.635 1 80.12 33 LEU B C 1
ATOM 2285 O O . LEU B 1 33 ? -12.125 -23.156 2.227 1 80.12 33 LEU B O 1
ATOM 2289 N N . LEU B 1 34 ? -14.273 -23.016 2.756 1 82.44 34 LEU B N 1
ATOM 2290 C CA . LEU B 1 34 ? -14.359 -21.688 2.166 1 82.44 34 LEU B CA 1
ATOM 2291 C C . LEU B 1 34 ? -14.234 -20.609 3.238 1 82.44 34 LEU B C 1
ATOM 2293 O O . LEU B 1 34 ? -13.617 -19.562 3.002 1 82.44 34 LEU B O 1
ATOM 2297 N N . PHE B 1 35 ? -14.859 -20.953 4.352 1 87 35 PHE B N 1
ATOM 2298 C CA . PHE B 1 35 ? -14.836 -19.984 5.438 1 87 35 PHE B CA 1
ATOM 2299 C C . PHE B 1 35 ? -14.648 -20.672 6.781 1 87 35 PHE B C 1
ATOM 2301 O O . PHE B 1 35 ? -15.578 -21.297 7.301 1 87 35 PHE B O 1
ATOM 2308 N N . PRO B 1 36 ? -13.484 -20.422 7.355 1 90.12 36 PRO B N 1
ATOM 2309 C CA . PRO B 1 36 ? -13.188 -21.156 8.586 1 90.12 36 PRO B CA 1
ATOM 2310 C C . PRO B 1 36 ? -13.859 -20.547 9.812 1 90.12 36 PRO B C 1
ATOM 2312 O O . PRO B 1 36 ? -14.328 -19.406 9.766 1 90.12 36 PRO B O 1
ATOM 2315 N N . THR B 1 37 ? -13.93 -21.359 10.828 1 90.25 37 THR B N 1
ATOM 2316 C CA . THR B 1 37 ? -14.43 -20.891 12.117 1 90.25 37 THR B CA 1
ATOM 2317 C C . THR B 1 37 ? -13.312 -20.281 12.953 1 90.25 37 THR B C 1
ATOM 2319 O O . THR B 1 37 ? -12.141 -20.609 12.758 1 90.25 37 THR B O 1
ATOM 2322 N N . PRO B 1 38 ? -13.734 -19.375 13.781 1 91.62 38 PRO B N 1
ATOM 2323 C CA . PRO B 1 38 ? -12.711 -18.812 14.656 1 91.62 38 PRO B CA 1
ATOM 2324 C C . PRO B 1 38 ? -11.969 -19.891 15.453 1 91.62 38 PRO B C 1
ATOM 2326 O O . PRO B 1 38 ? -10.75 -19.812 15.617 1 91.62 38 PRO B O 1
ATOM 2329 N N . PHE B 1 39 ? -12.688 -20.828 15.883 1 91.38 39 PHE B N 1
ATOM 2330 C CA . PHE B 1 39 ? -12.078 -21.906 16.656 1 91.38 39 PHE B CA 1
ATOM 2331 C C . PHE B 1 39 ? -11.094 -22.688 15.805 1 91.38 39 PHE B C 1
ATOM 2333 O O . PHE B 1 39 ? -10.008 -23.031 16.281 1 91.38 39 PHE B O 1
ATOM 2340 N N . GLY B 1 40 ? -11.469 -22.953 14.664 1 93.06 40 GLY B N 1
ATOM 2341 C CA . GLY B 1 40 ? -10.586 -23.656 13.758 1 93.06 40 GLY B CA 1
ATOM 2342 C C . GLY B 1 40 ? -9.297 -22.906 13.469 1 93.06 40 GLY B C 1
ATOM 2343 O O . GLY B 1 40 ? -8.227 -23.5 13.398 1 93.06 40 GLY B O 1
ATOM 2344 N N . VAL B 1 41 ? -9.445 -21.656 13.281 1 94.69 41 VAL B N 1
ATOM 2345 C CA . VAL B 1 41 ? -8.289 -20.828 13 1 94.69 41 VAL B CA 1
ATOM 2346 C C . VAL B 1 41 ? -7.359 -20.797 14.211 1 94.69 41 VAL B C 1
ATOM 2348 O O . VAL B 1 41 ? -6.141 -20.906 14.078 1 94.69 41 VAL B O 1
ATOM 2351 N N . PHE B 1 42 ? -7.973 -20.688 15.383 1 94.94 42 PHE B N 1
ATOM 2352 C CA . PHE B 1 42 ? -7.18 -20.641 16.609 1 94.94 42 PHE B CA 1
ATOM 2353 C C . PHE B 1 42 ? -6.477 -21.984 16.844 1 94.94 42 PHE B C 1
ATOM 2355 O O . PHE B 1 42 ? -5.32 -22 17.266 1 94.94 42 PHE B O 1
ATOM 2362 N N . LYS B 1 43 ? -7.141 -22.984 16.594 1 95.62 43 LYS B N 1
ATOM 2363 C CA . LYS B 1 43 ? -6.547 -24.312 16.719 1 95.62 43 LYS B CA 1
ATOM 2364 C C . LYS B 1 43 ? -5.387 -24.484 15.742 1 95.62 43 LYS B C 1
ATOM 2366 O O . LYS B 1 43 ? -4.34 -25.031 16.109 1 95.62 43 LYS B O 1
ATOM 2371 N N . SER B 1 44 ? -5.59 -24.031 14.539 1 96.25 44 SER B N 1
ATOM 2372 C CA . SER B 1 44 ? -4.527 -24.109 13.547 1 96.25 44 SER B CA 1
ATOM 2373 C C . SER B 1 44 ? -3.316 -23.281 13.961 1 96.25 44 SER B C 1
ATOM 2375 O O . SER B 1 44 ? -2.174 -23.703 13.773 1 96.25 44 SER B O 1
ATOM 2377 N N . LEU B 1 45 ? -3.598 -22.172 14.484 1 96.94 45 LEU B N 1
ATOM 2378 C CA . LEU B 1 45 ? -2.518 -21.312 14.953 1 96.94 45 LEU B CA 1
ATOM 2379 C C . LEU B 1 45 ? -1.71 -22 16.047 1 96.94 45 LEU B C 1
ATOM 2381 O O . LEU B 1 45 ? -0.478 -21.953 16.031 1 96.94 45 LEU B O 1
ATOM 2385 N N . ILE B 1 46 ? -2.422 -22.641 16.938 1 96.5 46 ILE B N 1
ATOM 2386 C CA . ILE B 1 46 ? -1.769 -23.344 18.031 1 96.5 46 ILE B CA 1
ATOM 2387 C C . ILE B 1 46 ? -0.964 -24.516 17.484 1 96.5 46 ILE B C 1
ATOM 2389 O O . ILE B 1 46 ? 0.195 -24.719 17.859 1 96.5 46 ILE B O 1
ATOM 2393 N N . ASN B 1 47 ? -1.518 -25.25 16.641 1 96.56 47 ASN B N 1
ATOM 2394 C CA . ASN B 1 47 ? -0.836 -26.391 16.047 1 96.56 47 ASN B CA 1
ATOM 2395 C C . ASN B 1 47 ? 0.413 -25.969 15.281 1 96.56 47 ASN B C 1
ATOM 2397 O O . ASN B 1 47 ? 1.451 -26.625 15.359 1 96.56 47 ASN B O 1
ATOM 2401 N N . LEU B 1 48 ? 0.268 -24.859 14.508 1 96.25 48 LEU B N 1
ATOM 2402 C CA . LEU B 1 48 ? 1.399 -24.344 13.75 1 96.25 48 LEU B CA 1
ATOM 2403 C C . LEU B 1 48 ? 2.529 -23.922 14.68 1 96.25 48 LEU B C 1
ATOM 2405 O O . LEU B 1 48 ? 3.707 -24.109 14.359 1 96.25 48 LEU B O 1
ATOM 2409 N N . SER B 1 49 ? 2.17 -23.422 15.836 1 95.44 49 SER B N 1
ATOM 2410 C CA . SER B 1 49 ? 3.164 -22.875 16.75 1 95.44 49 SER B CA 1
ATOM 2411 C C . SER B 1 49 ? 4.012 -24 17.359 1 95.44 49 SER B C 1
ATOM 2413 O O . SER B 1 49 ? 5.109 -23.734 17.859 1 95.44 49 SER B O 1
ATOM 2415 N N . PHE B 1 50 ? 3.518 -25.203 17.266 1 96 50 PHE B N 1
ATOM 2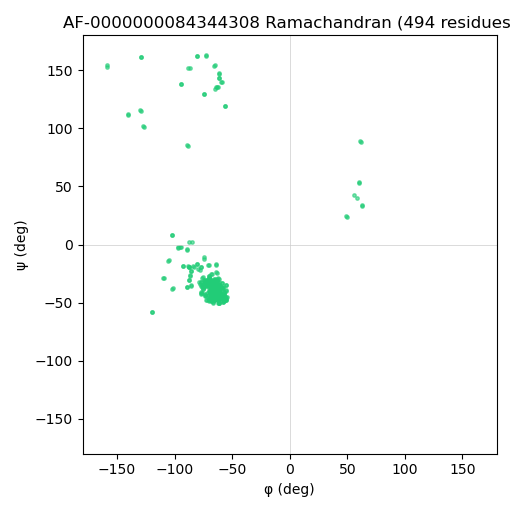416 C CA . PHE B 1 50 ? 4.262 -26.328 17.812 1 96 50 PHE B CA 1
ATOM 2417 C C . PHE B 1 50 ? 5.211 -26.906 16.766 1 96 50 PHE B C 1
ATOM 2419 O O . PHE B 1 50 ? 6.055 -27.75 17.094 1 96 50 PHE B O 1
ATOM 2426 N N . SER B 1 51 ? 5.184 -26.422 15.617 1 95.69 51 SER B N 1
ATOM 2427 C CA . SER B 1 51 ? 6.051 -26.906 14.547 1 95.69 51 SER B CA 1
ATOM 2428 C C . SER B 1 51 ? 7.32 -26.078 14.438 1 95.69 51 SER B C 1
ATOM 2430 O O . SER B 1 51 ? 7.27 -24.844 14.539 1 95.69 51 SER B O 1
ATOM 2432 N N . MET B 1 52 ? 8.398 -26.719 14.25 1 96.94 52 MET B N 1
ATOM 2433 C CA . MET B 1 52 ? 9.672 -26.031 14.039 1 96.94 52 MET B CA 1
ATOM 2434 C C . MET B 1 52 ? 9.648 -25.25 12.734 1 96.94 52 MET B C 1
ATOM 2436 O O . MET B 1 52 ? 10.234 -24.172 12.641 1 96.94 52 MET B O 1
ATOM 2440 N N . TYR B 1 53 ? 9.008 -25.797 11.82 1 97.19 53 TYR B N 1
ATOM 2441 C CA . TYR B 1 53 ? 8.906 -25.172 10.516 1 97.19 53 TYR B CA 1
ATOM 2442 C C . TYR B 1 53 ? 8.211 -23.812 10.617 1 97.19 53 TYR B C 1
ATOM 2444 O O . TYR B 1 53 ? 8.578 -22.859 9.906 1 97.19 53 TYR B O 1
ATOM 2452 N N . PHE B 1 54 ? 7.285 -23.75 11.516 1 97.94 54 PHE B N 1
ATOM 2453 C CA . PHE B 1 54 ? 6.566 -22.5 11.742 1 97.94 54 PHE B CA 1
ATOM 2454 C C . PHE B 1 54 ? 7.52 -21.406 12.203 1 97.94 54 PHE B C 1
ATOM 2456 O O . PHE B 1 54 ? 7.539 -20.312 11.625 1 97.94 54 PHE B O 1
ATOM 2463 N N . TRP B 1 55 ? 8.312 -21.656 13.086 1 98 55 TRP B N 1
ATOM 2464 C CA . TRP B 1 55 ? 9.211 -20.656 13.664 1 98 55 TRP B CA 1
ATOM 2465 C C . TRP B 1 55 ? 10.344 -20.328 12.695 1 98 55 TRP B C 1
ATOM 2467 O O . TRP B 1 55 ? 10.797 -19.172 12.633 1 98 55 TRP B O 1
ATOM 2477 N N . GLN B 1 56 ? 10.766 -21.297 11.945 1 98.25 56 GLN B N 1
ATOM 2478 C CA . GLN B 1 56 ? 11.766 -21.047 10.922 1 98.25 56 GLN B CA 1
ATOM 2479 C C . GLN B 1 56 ? 11.234 -20.062 9.875 1 98.25 56 GLN B C 1
ATOM 2481 O O . GLN B 1 56 ? 11.945 -19.156 9.453 1 98.25 56 GLN B O 1
ATOM 2486 N N . SER B 1 57 ? 10 -20.266 9.492 1 98.31 57 SER B N 1
ATOM 2487 C CA . SER B 1 57 ? 9.367 -19.406 8.492 1 98.31 57 SER B CA 1
ATOM 2488 C C . SER B 1 57 ? 9.172 -17.984 9.031 1 98.31 57 SER B C 1
ATOM 2490 O O . SER B 1 57 ? 9.492 -17.016 8.352 1 98.31 57 SER B O 1
ATOM 2492 N N . VAL B 1 58 ? 8.727 -17.922 10.25 1 98.38 58 VAL B N 1
ATOM 2493 C CA . VAL B 1 58 ? 8.461 -16.625 10.867 1 98.38 58 VAL B CA 1
ATOM 2494 C C . VAL B 1 58 ? 9.766 -15.867 11.062 1 98.38 58 VAL B C 1
ATOM 2496 O O . VAL B 1 58 ? 9.859 -14.688 10.711 1 98.38 58 VAL B O 1
ATOM 2499 N N . MET B 1 59 ? 10.789 -16.531 11.508 1 98.25 59 MET B N 1
ATOM 2500 C CA . MET B 1 59 ? 12.062 -15.875 11.781 1 98.25 59 MET B CA 1
ATOM 2501 C C . MET B 1 59 ? 12.742 -15.43 10.484 1 98.25 59 MET B C 1
ATOM 2503 O O . MET B 1 59 ? 13.352 -14.359 10.438 1 98.25 59 MET B O 1
ATOM 2507 N N . ALA B 1 60 ? 12.641 -16.266 9.531 1 98.31 60 ALA B N 1
ATOM 2508 C CA . ALA B 1 60 ? 13.227 -15.906 8.25 1 98.31 60 ALA B CA 1
ATOM 2509 C C . ALA B 1 60 ? 12.562 -14.656 7.672 1 98.31 60 ALA B C 1
ATOM 2511 O O . ALA B 1 60 ? 13.242 -13.766 7.164 1 98.31 60 ALA B O 1
ATOM 2512 N N . SER B 1 61 ? 11.258 -14.594 7.75 1 98.25 61 SER B N 1
ATOM 2513 C CA . SER B 1 61 ? 10.539 -13.414 7.277 1 98.25 61 SER B CA 1
ATOM 2514 C C . SER B 1 61 ? 10.867 -12.195 8.125 1 98.25 61 SER B C 1
ATOM 2516 O O . SER B 1 61 ? 11.031 -11.086 7.602 1 98.25 61 SER B O 1
ATOM 2518 N N . ILE B 1 62 ? 11 -12.375 9.406 1 98.31 62 ILE B N 1
ATOM 2519 C CA . ILE B 1 62 ? 11.367 -11.289 10.305 1 98.31 62 ILE B CA 1
ATOM 2520 C C . ILE B 1 62 ? 12.727 -10.727 9.898 1 98.31 62 ILE B C 1
ATOM 2522 O O . ILE B 1 62 ? 12.898 -9.508 9.805 1 98.31 62 ILE B O 1
ATOM 2526 N N . MET B 1 63 ? 13.625 -11.57 9.633 1 98.19 63 MET B N 1
ATOM 2527 C CA . MET B 1 63 ? 14.977 -11.148 9.273 1 98.19 63 MET B CA 1
ATOM 2528 C C . MET B 1 63 ? 14.969 -10.367 7.965 1 98.19 63 MET B C 1
ATOM 2530 O O . MET B 1 63 ? 15.648 -9.344 7.844 1 98.19 63 MET B O 1
ATOM 2534 N N . ARG B 1 64 ? 14.266 -10.789 7.031 1 98.12 64 ARG B N 1
ATOM 2535 C CA . ARG B 1 64 ? 14.18 -10.086 5.754 1 98.12 64 ARG B CA 1
ATOM 2536 C C . ARG B 1 64 ? 13.594 -8.688 5.934 1 98.12 64 ARG B C 1
ATOM 2538 O O . ARG B 1 64 ? 14.086 -7.727 5.348 1 98.12 64 ARG B O 1
ATOM 2545 N N . VAL B 1 65 ? 12.57 -8.602 6.781 1 98.06 65 VAL B N 1
ATOM 2546 C CA . VAL B 1 65 ? 11.914 -7.32 7.012 1 98.06 65 VAL B CA 1
ATOM 2547 C C . VAL B 1 65 ? 12.859 -6.379 7.75 1 98.06 65 VAL B C 1
ATOM 2549 O O . VAL B 1 65 ? 13 -5.211 7.379 1 98.06 65 VAL B O 1
ATOM 2552 N N . ILE B 1 66 ? 13.539 -6.906 8.719 1 98 66 ILE B N 1
ATOM 2553 C CA . ILE B 1 66 ? 14.453 -6.094 9.523 1 98 66 ILE B CA 1
ATOM 2554 C C . ILE B 1 66 ? 15.594 -5.582 8.641 1 98 66 ILE B C 1
ATOM 2556 O O . ILE B 1 66 ? 15.922 -4.395 8.664 1 98 66 ILE B O 1
ATOM 2560 N N . ILE B 1 67 ? 16.141 -6.434 7.887 1 98.44 67 ILE B N 1
ATOM 2561 C CA . ILE B 1 67 ? 17.25 -6.066 7.004 1 98.44 67 ILE B CA 1
ATOM 2562 C C . ILE B 1 67 ? 16.766 -5.004 6.012 1 98.44 67 ILE B C 1
ATOM 2564 O O . ILE B 1 67 ? 17.453 -3.99 5.812 1 98.44 67 ILE B O 1
ATOM 2568 N N . ALA B 1 68 ? 15.656 -5.207 5.461 1 98.56 68 ALA B N 1
ATOM 2569 C CA . ALA B 1 68 ? 15.125 -4.285 4.461 1 98.56 68 ALA B CA 1
ATOM 2570 C C . ALA B 1 68 ? 14.844 -2.916 5.074 1 98.56 68 ALA B C 1
ATOM 2572 O O . ALA B 1 68 ? 15.172 -1.884 4.488 1 98.56 68 ALA B O 1
ATOM 2573 N N . ILE B 1 69 ? 14.25 -2.916 6.262 1 98.06 69 ILE B N 1
ATOM 2574 C CA . ILE B 1 69 ? 13.898 -1.659 6.914 1 98.06 69 ILE B CA 1
ATOM 2575 C C . ILE B 1 69 ? 15.172 -0.915 7.32 1 98.06 69 ILE B C 1
ATOM 2577 O O . ILE B 1 69 ? 15.266 0.303 7.148 1 98.06 69 ILE B O 1
ATOM 2581 N N . LEU B 1 70 ? 16.125 -1.611 7.785 1 98.31 70 LEU B N 1
ATOM 2582 C CA . LEU B 1 70 ? 17.391 -0.998 8.188 1 98.31 70 LEU B CA 1
ATOM 2583 C C . LEU B 1 70 ? 18.078 -0.346 6.992 1 98.31 70 LEU B C 1
ATOM 2585 O O . LEU B 1 70 ? 18.531 0.797 7.078 1 98.31 70 LEU B O 1
ATOM 2589 N N . PHE B 1 71 ? 18.109 -1.044 5.941 1 98.62 71 PHE B N 1
ATOM 2590 C CA . PHE B 1 71 ? 18.719 -0.485 4.738 1 98.62 71 PHE B CA 1
ATOM 2591 C C . PHE B 1 71 ? 17.906 0.706 4.23 1 98.62 71 PHE B C 1
ATOM 2593 O O . PHE B 1 71 ? 18.484 1.683 3.74 1 98.62 71 PHE B O 1
ATOM 2600 N N . SER B 1 72 ? 16.609 0.595 4.301 1 98.69 72 SER B N 1
ATOM 2601 C CA . SER B 1 72 ? 15.766 1.707 3.883 1 98.69 72 SER B CA 1
ATOM 2602 C C . SER B 1 72 ? 16.031 2.949 4.727 1 98.69 72 SER B C 1
ATOM 2604 O O . SER B 1 72 ? 16.031 4.066 4.207 1 98.69 72 SER B O 1
ATOM 2606 N N . ILE B 1 73 ? 16.234 2.693 6.02 1 98.06 73 ILE B N 1
ATOM 2607 C CA . ILE B 1 73 ? 16.516 3.797 6.93 1 98.06 73 ILE B CA 1
ATOM 2608 C C . ILE B 1 73 ? 17.859 4.441 6.566 1 98.06 73 ILE B C 1
ATOM 2610 O O . ILE B 1 73 ? 17.938 5.664 6.426 1 98.06 73 ILE B O 1
ATOM 2614 N N . ILE B 1 74 ? 18.844 3.674 6.367 1 98.38 74 ILE B N 1
ATOM 2615 C CA . ILE B 1 74 ? 20.172 4.164 6.07 1 98.38 74 ILE B CA 1
ATOM 2616 C C . ILE B 1 74 ? 20.172 4.941 4.754 1 98.38 74 ILE B C 1
ATOM 2618 O O . ILE B 1 74 ? 20.625 6.082 4.695 1 98.38 74 ILE B O 1
ATOM 2622 N N . LEU B 1 75 ? 19.594 4.398 3.779 1 98.44 75 LEU B N 1
ATOM 2623 C CA . LEU B 1 75 ? 19.547 5.035 2.469 1 98.44 75 LEU B CA 1
ATOM 2624 C C . LEU B 1 75 ? 18.641 6.258 2.488 1 98.44 75 LEU B C 1
ATOM 2626 O O . LEU B 1 75 ? 19 7.312 1.961 1 98.44 75 LEU B O 1
ATOM 2630 N N . GLY B 1 76 ? 17.469 6.082 3.094 1 98.44 76 GLY B N 1
ATOM 2631 C CA . GLY B 1 76 ? 16.5 7.168 3.133 1 98.44 76 GLY B CA 1
ATOM 2632 C C . GLY B 1 76 ? 17.016 8.391 3.873 1 98.44 76 GLY B C 1
ATOM 2633 O O . GLY B 1 76 ? 16.859 9.516 3.396 1 98.44 76 GLY B O 1
ATOM 2634 N N . VAL B 1 77 ? 17.625 8.148 4.969 1 97.56 77 VAL B N 1
ATOM 2635 C CA . VAL B 1 77 ? 18.125 9.25 5.785 1 97.56 77 VAL B CA 1
ATOM 2636 C C . VAL B 1 77 ? 19.328 9.898 5.109 1 97.56 77 VAL B C 1
ATOM 2638 O O . VAL B 1 77 ? 19.391 11.117 4.961 1 97.56 77 VAL B O 1
ATOM 2641 N N . SER B 1 78 ? 20.297 9.125 4.645 1 97.56 78 SER B N 1
ATOM 2642 C CA . SER B 1 78 ? 21.516 9.656 4.043 1 97.56 78 SER B CA 1
ATOM 2643 C C . SER B 1 78 ? 21.219 10.438 2.771 1 97.56 78 SER B C 1
ATOM 2645 O O . SER B 1 78 ? 21.625 11.594 2.633 1 97.56 78 SER B O 1
ATOM 2647 N N . ILE B 1 79 ? 20.406 9.867 1.923 1 98.12 79 ILE B N 1
ATOM 2648 C CA . ILE B 1 79 ? 20.109 10.516 0.649 1 98.12 79 ILE B CA 1
ATOM 2649 C C . ILE B 1 79 ? 19.125 11.656 0.867 1 98.12 79 ILE B C 1
ATOM 2651 O O . ILE B 1 79 ? 19.188 12.688 0.184 1 98.12 79 ILE B O 1
ATOM 2655 N N . GLY B 1 80 ? 18.25 11.445 1.86 1 97.69 80 GLY B N 1
ATOM 2656 C CA . GLY B 1 80 ? 17.328 12.516 2.201 1 97.69 80 GLY B CA 1
ATOM 2657 C C . GLY B 1 80 ? 18.031 13.766 2.699 1 97.69 80 GLY B C 1
ATOM 2658 O O . GLY B 1 80 ? 17.688 14.883 2.289 1 97.69 80 GLY B O 1
ATOM 2659 N N . VAL B 1 81 ? 18.984 13.578 3.514 1 96.12 81 VAL B N 1
ATOM 2660 C CA . VAL B 1 81 ? 19.766 14.695 4.043 1 96.12 81 VAL B CA 1
ATOM 2661 C C . VAL B 1 81 ? 20.547 15.359 2.916 1 96.12 81 VAL B C 1
ATOM 2663 O O . VAL B 1 81 ? 20.547 16.578 2.781 1 96.12 81 VAL B O 1
ATOM 2666 N N . LEU B 1 82 ? 21.172 14.547 2.115 1 96.44 82 LEU B N 1
ATOM 2667 C CA . LEU B 1 82 ? 21.953 15.07 1.001 1 96.44 82 LEU B CA 1
ATOM 2668 C C . LEU B 1 82 ? 21.062 15.875 0.051 1 96.44 82 LEU B C 1
ATOM 2670 O O . LEU B 1 82 ? 21.453 16.953 -0.394 1 96.44 82 LEU B O 1
ATOM 2674 N N . SER B 1 83 ? 19.938 15.398 -0.219 1 96.81 83 SER B N 1
ATOM 2675 C CA . SER B 1 83 ? 19.016 16.062 -1.123 1 96.81 83 SER B CA 1
ATOM 2676 C C . SER B 1 83 ? 18.438 17.328 -0.493 1 96.81 83 SER B C 1
ATOM 2678 O O . SER B 1 83 ? 18.156 18.297 -1.191 1 96.81 83 SER B O 1
ATOM 2680 N N . GLY B 1 84 ? 18.25 17.234 0.786 1 94.5 84 GLY B N 1
ATOM 2681 C CA . GLY B 1 84 ? 17.703 18.391 1.481 1 94.5 84 GLY B CA 1
ATOM 2682 C C . GLY B 1 84 ? 18.672 19.562 1.543 1 94.5 84 GLY B C 1
ATOM 2683 O O . GLY B 1 84 ? 18.266 20.719 1.528 1 94.5 84 GLY B O 1
ATOM 2684 N N . LEU B 1 85 ? 19.938 19.281 1.553 1 93 85 LEU B N 1
ATOM 2685 C CA . LEU B 1 85 ? 20.953 20.312 1.69 1 93 85 LEU B CA 1
ATOM 2686 C C . LEU B 1 85 ? 21.422 20.797 0.324 1 93 85 LEU B C 1
ATOM 2688 O O . LEU B 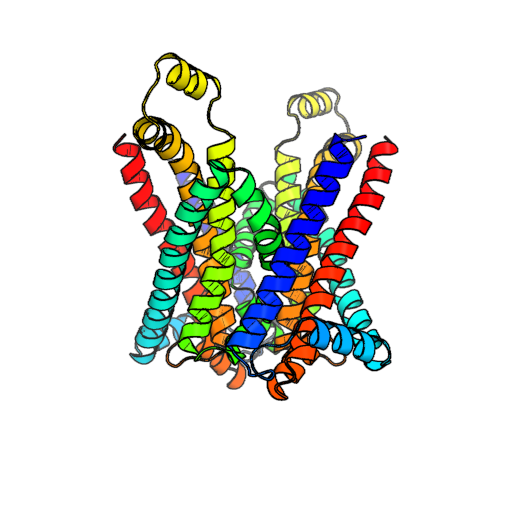1 85 ? 22.078 21.844 0.221 1 93 85 LEU B O 1
ATOM 2692 N N . ASN B 1 86 ? 21.156 20 -0.691 1 94.75 86 ASN B N 1
ATOM 2693 C CA . ASN B 1 86 ? 21.562 20.328 -2.051 1 94.75 86 ASN B CA 1
ATOM 2694 C C . ASN B 1 86 ? 20.406 20.219 -3.035 1 94.75 86 ASN B C 1
ATOM 2696 O O . ASN B 1 86 ? 20.016 19.109 -3.422 1 94.75 86 ASN B O 1
ATOM 2700 N N . LYS B 1 87 ? 20.047 21.266 -3.562 1 93.88 87 LYS B N 1
ATOM 2701 C CA . LYS B 1 87 ? 18.891 21.344 -4.445 1 93.88 87 LYS B CA 1
ATOM 2702 C C . LYS B 1 87 ? 19.125 20.562 -5.738 1 93.88 87 LYS B C 1
ATOM 2704 O O . LYS B 1 87 ? 18.203 19.969 -6.293 1 93.88 87 LYS B O 1
ATOM 2709 N N . ILE B 1 88 ? 20.281 20.531 -6.184 1 93.88 88 ILE B N 1
ATOM 2710 C CA . ILE B 1 88 ? 20.609 19.828 -7.418 1 93.88 88 ILE B CA 1
ATOM 2711 C C . ILE B 1 88 ? 20.391 18.328 -7.23 1 93.88 88 ILE B C 1
ATOM 2713 O O . ILE B 1 88 ? 19.797 17.672 -8.086 1 93.88 88 ILE B O 1
ATOM 2717 N N . ILE B 1 89 ? 20.797 17.875 -6.109 1 95.69 89 ILE B N 1
ATOM 2718 C CA . ILE B 1 89 ? 20.641 16.453 -5.82 1 95.69 89 ILE B CA 1
ATOM 2719 C C . ILE B 1 89 ? 19.156 16.109 -5.715 1 95.69 89 ILE B C 1
ATOM 2721 O O . ILE B 1 89 ? 18.703 15.086 -6.242 1 95.69 89 ILE B O 1
ATOM 2725 N N . GLU B 1 90 ? 18.469 16.922 -5.102 1 96.25 90 GLU B N 1
ATOM 2726 C CA . GLU B 1 90 ? 17.031 16.719 -4.977 1 96.25 90 GLU B CA 1
ATOM 2727 C C . GLU B 1 90 ? 16.359 16.641 -6.348 1 96.25 90 GLU B C 1
ATOM 2729 O O . GLU B 1 90 ? 15.562 15.742 -6.602 1 96.25 90 GLU B O 1
ATOM 2734 N N . GLU B 1 91 ? 16.75 17.547 -7.16 1 94.75 91 GLU B N 1
ATOM 2735 C CA . GLU B 1 91 ? 16.141 17.641 -8.477 1 94.75 91 GLU B CA 1
ATOM 2736 C C . GLU B 1 91 ? 16.5 16.438 -9.344 1 94.75 91 GLU B C 1
ATOM 2738 O O . GLU B 1 91 ? 15.664 15.945 -10.109 1 94.75 91 GLU B O 1
ATOM 2743 N N . ILE B 1 92 ? 17.625 16 -9.195 1 93.75 92 ILE B N 1
ATOM 2744 C CA . ILE B 1 92 ? 18.078 14.852 -9.977 1 93.75 92 ILE B CA 1
ATOM 2745 C C . ILE B 1 92 ? 17.391 13.586 -9.492 1 93.75 92 ILE B C 1
ATOM 2747 O O . ILE B 1 92 ? 16.984 12.734 -10.297 1 93.75 92 ILE B O 1
ATOM 2751 N N . LEU B 1 93 ? 17.141 13.492 -8.211 1 95.94 93 LEU B N 1
ATOM 2752 C CA . LEU B 1 93 ? 16.609 12.266 -7.625 1 95.94 93 LEU B CA 1
ATOM 2753 C C . LEU B 1 93 ? 15.086 12.25 -7.676 1 95.94 93 LEU B C 1
ATOM 2755 O O . LEU B 1 93 ? 14.469 11.188 -7.605 1 95.94 93 LEU 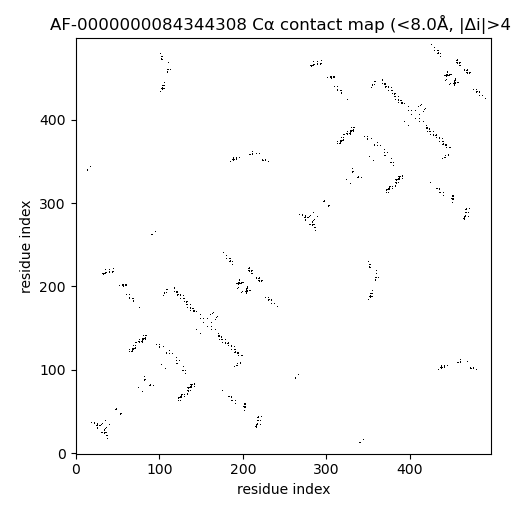B O 1
ATOM 2759 N N . SER B 1 94 ? 14.5 13.352 -7.828 1 95.12 94 SER B N 1
ATOM 2760 C CA . SER B 1 94 ? 13.047 13.516 -7.734 1 95.12 94 SER B CA 1
ATOM 2761 C C . SER B 1 94 ? 12.32 12.617 -8.727 1 95.12 94 SER B C 1
ATOM 2763 O O . SER B 1 94 ? 11.391 11.906 -8.359 1 95.12 94 SER B O 1
ATOM 2765 N N . PRO B 1 95 ? 12.75 12.531 -9.984 1 92.5 95 PRO B N 1
ATOM 2766 C CA . PRO B 1 95 ? 12.039 11.648 -10.922 1 92.5 95 PRO B CA 1
ATOM 2767 C C . PRO B 1 95 ? 12.117 10.18 -10.523 1 92.5 95 PRO B C 1
ATOM 2769 O O . PRO B 1 95 ? 11.148 9.438 -10.695 1 92.5 95 PRO B O 1
ATOM 2772 N N . PHE B 1 96 ? 13.25 9.773 -10.031 1 94.12 96 PHE B N 1
ATOM 2773 C CA . PHE B 1 96 ? 13.422 8.398 -9.594 1 94.12 96 PHE B CA 1
ATOM 2774 C C . PHE B 1 96 ? 12.469 8.062 -8.453 1 94.12 96 PHE B C 1
ATOM 2776 O O . PHE B 1 96 ? 11.805 7.02 -8.469 1 94.12 96 PHE B O 1
ATOM 2783 N N . ILE B 1 97 ? 12.391 8.992 -7.547 1 96 97 ILE B N 1
ATOM 2784 C CA . ILE B 1 97 ? 11.531 8.797 -6.387 1 96 97 ILE B CA 1
ATOM 2785 C C . ILE B 1 97 ? 10.07 8.742 -6.832 1 96 97 ILE B C 1
ATOM 2787 O O . ILE B 1 97 ? 9.312 7.867 -6.398 1 96 97 ILE B O 1
ATOM 2791 N N . VAL B 1 98 ? 9.742 9.562 -7.73 1 92.75 98 VAL B N 1
ATOM 2792 C CA . VAL B 1 98 ? 8.367 9.656 -8.211 1 92.75 98 VAL B CA 1
ATOM 2793 C C . VAL B 1 98 ? 8 8.383 -8.977 1 92.75 98 VAL B C 1
ATOM 2795 O O . VAL B 1 98 ? 6.922 7.82 -8.773 1 92.75 98 VAL B O 1
ATOM 2798 N N . ILE B 1 99 ? 8.836 7.855 -9.766 1 92.44 99 ILE B N 1
ATOM 2799 C CA . ILE B 1 99 ? 8.578 6.668 -10.57 1 92.44 99 ILE B CA 1
ATOM 2800 C C . ILE B 1 99 ? 8.453 5.445 -9.664 1 92.44 99 ILE B C 1
ATOM 2802 O O . ILE B 1 99 ? 7.562 4.617 -9.852 1 92.44 99 ILE B O 1
ATOM 2806 N N . VAL B 1 100 ? 9.32 5.379 -8.75 1 94.62 100 VAL B N 1
ATOM 2807 C CA . VAL B 1 100 ? 9.289 4.242 -7.836 1 94.62 100 VAL B CA 1
ATOM 2808 C C . VAL B 1 100 ? 7.969 4.242 -7.062 1 94.62 100 VAL B C 1
ATOM 2810 O O . VAL B 1 100 ? 7.328 3.199 -6.922 1 94.62 100 VAL B O 1
ATOM 2813 N N . LYS B 1 101 ? 7.555 5.383 -6.656 1 94.19 101 LYS B N 1
ATOM 2814 C CA . LYS B 1 101 ? 6.328 5.504 -5.875 1 94.19 101 LYS B CA 1
ATOM 2815 C C . LYS B 1 101 ? 5.102 5.207 -6.734 1 94.19 101 LYS B C 1
ATOM 2817 O O . LYS B 1 101 ? 4.09 4.715 -6.234 1 94.19 101 LYS B O 1
ATOM 2822 N N . ALA B 1 102 ? 5.234 5.441 -7.98 1 93.19 102 ALA B N 1
ATOM 2823 C CA . ALA B 1 102 ? 4.105 5.254 -8.891 1 93.19 102 ALA B CA 1
ATOM 2824 C C . ALA B 1 102 ? 4.016 3.803 -9.352 1 93.19 102 ALA B C 1
ATOM 2826 O O . ALA B 1 102 ? 2.959 3.352 -9.797 1 93.19 102 ALA B O 1
ATOM 2827 N N . THR B 1 103 ? 5.07 3.111 -9.297 1 96 103 THR B N 1
ATOM 2828 C CA . THR B 1 103 ? 5.145 1.745 -9.797 1 96 103 THR B CA 1
ATOM 2829 C C . THR B 1 103 ? 4.441 0.779 -8.852 1 96 103 THR B C 1
ATOM 2831 O O . THR B 1 103 ? 4.695 0.789 -7.645 1 96 103 THR B O 1
ATOM 2834 N N . PRO B 1 104 ? 3.557 -0.048 -9.406 1 95.88 104 PRO B N 1
ATOM 2835 C CA . PRO B 1 104 ? 2.951 -1.075 -8.555 1 95.88 104 PRO B CA 1
ATOM 2836 C C . PRO B 1 104 ? 3.984 -2.016 -7.938 1 95.88 104 PRO B C 1
ATOM 2838 O O . PRO B 1 104 ? 4.938 -2.42 -8.617 1 95.88 104 PRO B O 1
ATOM 2841 N N . VAL B 1 105 ? 3.752 -2.322 -6.723 1 96.88 105 VAL B N 1
ATOM 2842 C CA . VAL B 1 105 ? 4.676 -3.176 -5.984 1 96.88 105 VAL B CA 1
ATOM 2843 C C . VAL B 1 105 ? 4.832 -4.516 -6.707 1 96.88 105 VAL B C 1
ATOM 2845 O O . VAL B 1 105 ? 5.934 -5.07 -6.766 1 96.88 105 VAL B O 1
ATOM 2848 N N . MET B 1 106 ? 3.773 -4.977 -7.258 1 97.56 106 MET B N 1
ATOM 2849 C CA . MET B 1 106 ? 3.803 -6.27 -7.934 1 97.56 106 MET B CA 1
ATOM 2850 C C . MET B 1 106 ? 4.746 -6.234 -9.133 1 97.56 106 MET B C 1
ATOM 2852 O O . MET B 1 106 ? 5.441 -7.215 -9.406 1 97.56 106 MET B O 1
ATOM 2856 N N . SER B 1 107 ? 4.734 -5.137 -9.852 1 96.62 107 SER B N 1
ATOM 2857 C CA . SER B 1 107 ? 5.66 -4.992 -10.969 1 96.62 107 SER B CA 1
ATOM 2858 C C . SER B 1 107 ? 7.109 -5.012 -10.492 1 96.62 107 SER B C 1
ATOM 2860 O O . SER B 1 107 ? 7.969 -5.633 -11.125 1 96.62 107 SER B O 1
ATOM 2862 N N . ILE B 1 108 ? 7.352 -4.406 -9.43 1 96.94 108 ILE B N 1
ATOM 2863 C CA . ILE B 1 108 ? 8.695 -4.371 -8.859 1 96.94 108 ILE B CA 1
ATOM 2864 C C . ILE B 1 108 ? 9.133 -5.785 -8.484 1 96.94 108 ILE B C 1
ATOM 2866 O O . ILE B 1 108 ? 10.258 -6.191 -8.766 1 96.94 108 ILE B O 1
ATOM 2870 N N . ILE B 1 109 ? 8.219 -6.508 -7.91 1 97.94 109 ILE B N 1
ATOM 2871 C CA . ILE B 1 109 ? 8.508 -7.871 -7.48 1 97.94 109 ILE B CA 1
ATOM 2872 C C . ILE B 1 109 ? 8.844 -8.734 -8.695 1 97.94 109 ILE B C 1
ATOM 2874 O O . ILE B 1 109 ? 9.844 -9.453 -8.695 1 97.94 109 ILE B O 1
ATOM 2878 N N . ILE B 1 110 ? 8.031 -8.609 -9.688 1 97.25 110 ILE B N 1
ATOM 2879 C CA . ILE B 1 110 ? 8.203 -9.445 -10.867 1 97.25 110 ILE B CA 1
ATOM 2880 C C . ILE B 1 110 ? 9.523 -9.094 -11.555 1 97.25 110 ILE B C 1
ATOM 2882 O O . ILE B 1 110 ? 10.266 -9.984 -11.977 1 97.25 110 ILE B O 1
ATOM 2886 N N . ILE B 1 111 ? 9.836 -7.836 -11.633 1 95.31 111 ILE B N 1
ATOM 2887 C CA . ILE B 1 111 ? 11.102 -7.406 -12.219 1 95.31 111 ILE B CA 1
ATOM 2888 C C . ILE B 1 111 ? 12.266 -7.926 -11.367 1 95.31 111 ILE B C 1
ATOM 2890 O O . ILE B 1 111 ? 13.25 -8.445 -11.906 1 95.31 111 ILE B O 1
ATOM 2894 N N . ALA B 1 112 ? 12.18 -7.859 -10.086 1 96 112 ALA B N 1
ATOM 2895 C CA . ALA B 1 112 ? 13.227 -8.305 -9.164 1 96 112 ALA B CA 1
ATOM 2896 C C . ALA B 1 112 ? 13.461 -9.805 -9.289 1 96 112 ALA B C 1
ATOM 2898 O O . ALA B 1 112 ? 14.586 -10.281 -9.094 1 96 112 ALA B O 1
ATOM 2899 N N . LEU B 1 113 ? 12.406 -10.5 -9.641 1 95.62 113 LEU B N 1
ATOM 2900 C CA . LEU B 1 113 ? 12.508 -11.945 -9.789 1 95.62 113 LEU B CA 1
ATOM 2901 C C . LEU B 1 113 ? 13.461 -12.305 -10.922 1 95.62 113 LEU B C 1
ATOM 2903 O O . LEU B 1 113 ? 14.039 -13.398 -10.938 1 95.62 113 LEU B O 1
ATOM 2907 N N . LEU B 1 114 ? 13.602 -11.375 -11.797 1 91.81 114 LEU B N 1
ATOM 2908 C CA . LEU B 1 114 ? 14.5 -11.609 -12.922 1 91.81 114 LEU B CA 1
ATOM 2909 C C . LEU B 1 114 ? 15.945 -11.367 -12.523 1 91.81 114 LEU B C 1
ATOM 2911 O O . LEU B 1 114 ? 16.875 -11.836 -13.195 1 91.81 114 LEU B O 1
ATOM 2915 N N . TRP B 1 115 ? 16.188 -10.656 -11.383 1 90.44 115 TRP B N 1
ATOM 2916 C CA . TRP B 1 115 ? 17.531 -10.195 -11.031 1 90.44 115 TRP B CA 1
ATOM 2917 C C . TRP B 1 115 ? 18.078 -10.969 -9.844 1 90.44 115 TRP B C 1
ATOM 2919 O O . TRP B 1 115 ? 19.297 -11.109 -9.695 1 90.44 115 TRP B O 1
ATOM 2929 N N . PHE B 1 116 ? 17.156 -11.445 -8.984 1 93.12 116 PHE B N 1
ATOM 2930 C CA . PHE B 1 116 ? 17.609 -11.938 -7.688 1 93.12 116 PHE B CA 1
ATOM 2931 C C . PHE B 1 116 ? 17.047 -13.32 -7.406 1 93.12 116 PHE B C 1
ATOM 2933 O O . PHE B 1 116 ? 16.031 -13.719 -8 1 93.12 116 PHE B O 1
ATOM 2940 N N . LYS B 1 117 ? 17.734 -13.953 -6.453 1 92.94 117 LYS B N 1
ATOM 2941 C CA . LYS B 1 117 ? 17.156 -15.164 -5.875 1 92.94 117 LYS B CA 1
ATOM 2942 C C . LYS B 1 117 ? 15.977 -14.828 -4.961 1 92.94 117 LYS B C 1
ATOM 2944 O O . LYS B 1 117 ? 15.852 -13.695 -4.492 1 92.94 117 LYS B O 1
ATOM 2949 N N . SER B 1 118 ? 15.18 -15.781 -4.664 1 90.94 118 SER B N 1
ATOM 2950 C CA . SER B 1 118 ? 13.875 -15.609 -4.031 1 90.94 118 SER B CA 1
ATOM 2951 C C . SER B 1 118 ? 14 -14.844 -2.719 1 90.94 118 SER B C 1
ATOM 2953 O O . SER B 1 118 ? 13.25 -13.891 -2.479 1 90.94 118 SER B O 1
ATOM 2955 N N . GLY B 1 119 ? 14.906 -15.195 -1.875 1 88.56 119 GLY B N 1
ATOM 2956 C CA . GLY B 1 119 ? 15.055 -14.531 -0.593 1 88.56 119 GLY B CA 1
ATOM 2957 C C . GLY B 1 119 ? 15.445 -13.07 -0.725 1 88.56 119 GLY B C 1
ATOM 2958 O O . GLY B 1 119 ? 14.992 -12.227 0.056 1 88.56 119 GLY B O 1
ATOM 2959 N N . ASN B 1 120 ? 16.188 -12.672 -1.709 1 96.5 120 ASN B N 1
ATOM 2960 C CA . ASN B 1 120 ? 16.688 -11.32 -1.915 1 96.5 1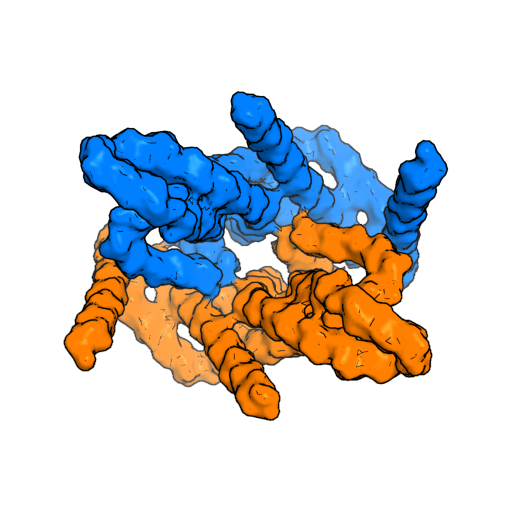20 ASN B CA 1
ATOM 2961 C C . ASN B 1 120 ? 15.641 -10.438 -2.605 1 96.5 120 ASN B C 1
ATOM 2963 O O . ASN B 1 120 ? 15.727 -9.211 -2.539 1 96.5 120 ASN B O 1
ATOM 2967 N N . VAL B 1 121 ? 14.695 -11.117 -3.234 1 97.69 121 VAL B N 1
ATOM 2968 C CA . VAL B 1 121 ? 13.633 -10.367 -3.895 1 97.69 121 VAL B CA 1
ATOM 2969 C C . VAL B 1 121 ? 12.82 -9.602 -2.854 1 97.69 121 VAL B C 1
ATOM 2971 O O . VAL B 1 121 ? 12.531 -8.414 -3.029 1 97.69 121 VAL B O 1
ATOM 2974 N N . SER B 1 122 ? 12.531 -10.273 -1.771 1 97.88 122 SER B N 1
ATOM 2975 C CA . SER B 1 122 ? 11.742 -9.672 -0.703 1 97.88 122 SER B CA 1
ATOM 2976 C C . SER B 1 122 ? 12.469 -8.484 -0.081 1 97.88 122 SER B C 1
ATOM 2978 O O . SER B 1 122 ? 11.867 -7.43 0.144 1 97.88 122 SER B O 1
ATOM 2980 N N . ILE B 1 123 ? 13.727 -8.57 0.096 1 98.38 123 ILE B N 1
ATOM 2981 C CA . ILE B 1 123 ? 14.531 -7.512 0.702 1 98.38 123 ILE B CA 1
ATOM 2982 C C . ILE B 1 123 ? 14.617 -6.32 -0.25 1 98.38 123 ILE B C 1
ATOM 2984 O O . ILE B 1 123 ? 14.344 -5.184 0.14 1 98.38 123 ILE B O 1
ATOM 2988 N N . PHE B 1 124 ? 14.906 -6.602 -1.448 1 98.5 124 PHE B N 1
ATOM 2989 C CA . PHE B 1 124 ? 15.078 -5.559 -2.453 1 98.5 124 PHE B CA 1
ATOM 2990 C C . PHE B 1 124 ? 13.789 -4.77 -2.643 1 98.5 124 PHE B C 1
ATOM 2992 O O . PHE B 1 124 ? 13.805 -3.537 -2.631 1 98.5 124 PHE B O 1
ATOM 2999 N N . THR B 1 125 ? 12.719 -5.477 -2.834 1 98.25 125 THR B N 1
ATOM 3000 C CA . THR B 1 125 ? 11.438 -4.824 -3.084 1 98.25 125 THR B CA 1
ATOM 3001 C C . THR B 1 125 ? 11.016 -3.969 -1.892 1 98.25 125 THR B C 1
ATOM 3003 O O . THR B 1 125 ? 10.547 -2.842 -2.062 1 98.25 125 THR B O 1
ATOM 3006 N N . THR B 1 126 ? 11.203 -4.508 -0.695 1 98.5 126 THR B N 1
ATOM 3007 C CA . THR B 1 126 ? 10.82 -3.781 0.512 1 98.5 126 THR B CA 1
ATOM 3008 C C . THR B 1 126 ? 11.664 -2.521 0.673 1 98.5 126 THR B C 1
ATOM 3010 O O . THR B 1 126 ? 11.156 -1.471 1.062 1 98.5 126 THR B O 1
ATOM 3013 N N . ILE B 1 127 ? 12.945 -2.598 0.334 1 98.56 127 ILE B N 1
ATOM 3014 C CA . ILE B 1 127 ? 13.82 -1.43 0.381 1 98.56 127 ILE B CA 1
ATOM 3015 C C . ILE B 1 127 ? 13.32 -0.37 -0.596 1 98.56 127 ILE B C 1
ATOM 3017 O O . ILE B 1 127 ? 13.172 0.799 -0.232 1 98.56 127 ILE B O 1
ATOM 3021 N N . LEU B 1 128 ? 13.023 -0.832 -1.76 1 98.06 128 LEU B N 1
ATOM 3022 C CA . LEU B 1 128 ? 12.664 0.097 -2.828 1 98.06 128 LEU B CA 1
ATOM 3023 C C . LEU B 1 128 ? 11.359 0.812 -2.514 1 98.06 128 LEU B C 1
ATOM 3025 O O . LEU B 1 128 ? 11.164 1.966 -2.902 1 98.06 128 LEU B O 1
ATOM 3029 N N . VAL B 1 129 ? 10.516 0.133 -1.793 1 97.56 129 VAL B N 1
ATOM 3030 C CA . VAL B 1 129 ? 9.211 0.703 -1.492 1 97.56 129 VAL B CA 1
ATOM 3031 C C . VAL B 1 129 ? 9.305 1.585 -0.249 1 97.56 129 VAL B C 1
ATOM 3033 O O . VAL B 1 129 ? 8.68 2.648 -0.186 1 97.56 129 VAL B O 1
ATOM 3036 N N . CYS B 1 130 ? 10.094 1.23 0.68 1 98.38 130 CYS B N 1
ATOM 3037 C CA . CYS B 1 130 ? 10.156 1.929 1.96 1 98.38 130 CYS B CA 1
ATOM 3038 C C . CYS B 1 130 ? 11.133 3.096 1.897 1 98.38 130 CYS B C 1
ATOM 3040 O O . CYS B 1 130 ? 10.914 4.129 2.533 1 98.38 130 CYS B O 1
ATOM 3042 N N . PHE B 1 131 ? 12.164 2.996 1.093 1 98 131 PHE B N 1
ATOM 3043 C CA . PHE B 1 131 ? 13.227 3.996 1 1 98 131 PHE B CA 1
ATOM 3044 C C . PHE B 1 131 ? 12.648 5.359 0.629 1 98 131 PHE B C 1
ATOM 3046 O O . PHE B 1 131 ? 12.953 6.363 1.278 1 98 131 PHE B O 1
ATOM 3053 N N . PRO B 1 132 ? 11.859 5.441 -0.337 1 98.12 132 PRO B N 1
ATOM 3054 C CA . PRO B 1 132 ? 11.328 6.746 -0.739 1 98.12 132 PRO B CA 1
ATOM 3055 C C . PRO B 1 132 ? 10.484 7.402 0.355 1 98.12 132 PRO B C 1
ATOM 3057 O O . PRO B 1 132 ? 10.43 8.633 0.439 1 98.12 132 PRO B O 1
ATOM 3060 N N . ILE B 1 133 ? 9.883 6.578 1.164 1 97.81 133 ILE B N 1
ATOM 3061 C CA . ILE B 1 133 ? 9.047 7.098 2.242 1 97.81 133 ILE B CA 1
ATOM 3062 C C . ILE B 1 133 ? 9.922 7.793 3.281 1 97.81 133 ILE B C 1
ATOM 3064 O O . ILE B 1 133 ? 9.656 8.938 3.66 1 97.81 133 ILE B O 1
ATOM 3068 N N . ILE B 1 134 ? 10.93 7.156 3.639 1 98.25 134 ILE B N 1
ATOM 3069 C CA . ILE B 1 134 ? 11.852 7.738 4.609 1 98.25 134 ILE B CA 1
ATOM 3070 C C . ILE B 1 134 ? 12.562 8.938 3.988 1 98.25 134 ILE B C 1
ATOM 3072 O O . ILE B 1 134 ? 12.68 9.992 4.621 1 98.25 134 ILE B O 1
ATOM 3076 N N . TYR B 1 135 ? 12.969 8.844 2.748 1 98.44 135 TYR B N 1
ATOM 3077 C CA . TYR B 1 135 ? 13.617 9.922 1.997 1 98.44 135 TYR B CA 1
ATOM 3078 C C . TYR B 1 135 ? 12.75 11.172 1.996 1 98.44 135 TYR B C 1
ATOM 3080 O O . TYR B 1 135 ? 13.234 12.266 2.305 1 98.44 135 TYR B O 1
ATOM 3088 N N . THR B 1 136 ? 11.523 11.031 1.711 1 98 136 THR B N 1
ATOM 3089 C CA . THR B 1 136 ? 10.625 12.172 1.568 1 98 136 THR B CA 1
ATOM 3090 C C . THR B 1 136 ? 10.367 12.836 2.922 1 98 136 THR B C 1
ATOM 3092 O O . THR B 1 136 ? 10.266 14.055 3.014 1 98 136 THR B O 1
ATOM 3095 N N . ASN B 1 137 ? 10.203 11.992 3.951 1 97.5 137 ASN B N 1
ATOM 3096 C CA . ASN B 1 137 ? 10.023 12.547 5.289 1 97.5 137 ASN B CA 1
ATOM 3097 C C . ASN B 1 137 ? 11.242 13.367 5.723 1 97.5 137 ASN B C 1
ATOM 3099 O O . ASN B 1 137 ? 11.094 14.484 6.219 1 97.5 137 ASN B O 1
ATOM 3103 N N . VAL B 1 138 ? 12.383 12.828 5.445 1 97.31 138 VAL B N 1
ATOM 3104 C CA . VAL B 1 138 ? 13.617 13.5 5.832 1 97.31 138 VAL B CA 1
ATOM 3105 C C . VAL B 1 138 ? 13.789 14.781 5.016 1 97.31 138 VAL B C 1
ATOM 3107 O O . VAL B 1 138 ? 14.148 15.828 5.555 1 97.31 138 VAL B O 1
ATOM 3110 N N . LEU B 1 139 ? 13.57 14.688 3.746 1 97.62 139 LEU B N 1
ATOM 3111 C CA . LEU B 1 139 ? 13.641 15.844 2.861 1 97.62 139 LEU B CA 1
ATOM 3112 C C . LEU B 1 139 ? 12.727 16.969 3.346 1 97.62 139 LEU B C 1
ATOM 3114 O O . LEU B 1 139 ? 13.133 18.125 3.41 1 97.62 139 LEU B O 1
ATOM 3118 N N . GLU B 1 140 ? 11.516 16.578 3.705 1 96.31 140 GLU B N 1
ATOM 3119 C CA . GLU B 1 140 ? 10.555 17.547 4.227 1 96.31 140 GLU B CA 1
ATOM 3120 C C . GLU B 1 140 ? 11.047 18.172 5.523 1 96.31 140 GLU B C 1
ATOM 3122 O O . GLU B 1 140 ? 10.875 19.375 5.75 1 96.31 140 GLU B O 1
ATOM 3127 N N . GLY B 1 141 ? 11.57 17.375 6.324 1 95.06 141 GLY B N 1
ATOM 3128 C CA . GLY B 1 141 ? 12.125 17.875 7.57 1 95.06 141 GLY B CA 1
ATOM 3129 C C . GLY B 1 141 ? 13.219 18.906 7.359 1 95.06 141 GLY B C 1
ATOM 3130 O O . GLY B 1 141 ? 13.227 19.953 8.008 1 95.06 141 GLY B O 1
ATOM 3131 N N . ILE B 1 142 ? 14.094 18.688 6.48 1 95.25 142 ILE B N 1
ATOM 3132 C CA . ILE B 1 142 ? 15.195 19.609 6.211 1 95.25 142 ILE B CA 1
ATOM 3133 C C . ILE B 1 142 ? 14.648 20.906 5.648 1 95.25 142 ILE B C 1
ATOM 3135 O O . ILE B 1 142 ? 15.102 22 6.023 1 95.25 142 ILE B O 1
ATOM 3139 N N . LYS B 1 143 ? 13.664 20.781 4.883 1 94 143 LYS B N 1
ATOM 3140 C CA . LYS B 1 143 ? 13.125 21.953 4.191 1 94 143 LYS B CA 1
ATOM 3141 C C . LYS B 1 143 ? 12.281 22.812 5.133 1 94 143 LYS B C 1
ATOM 3143 O O . LYS B 1 143 ? 12.055 23.984 4.867 1 94 143 LYS B O 1
ATOM 3148 N N . THR B 1 144 ? 11.875 22.234 6.176 1 92.88 144 THR B N 1
ATOM 3149 C CA . THR B 1 144 ? 10.969 22.953 7.059 1 92.88 144 T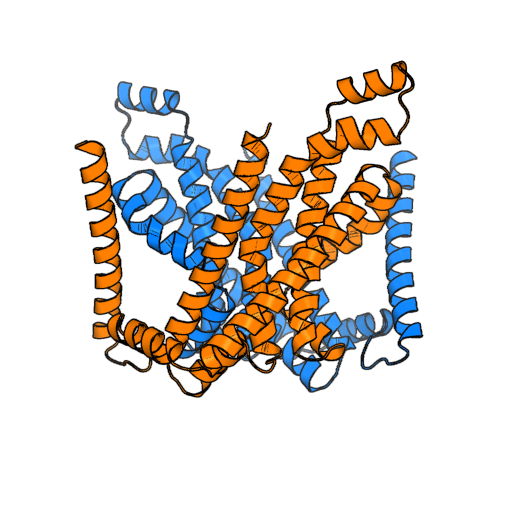HR B CA 1
ATOM 3150 C C . THR B 1 144 ? 11.711 23.484 8.281 1 92.88 144 THR B C 1
ATOM 3152 O O . THR B 1 144 ? 11.102 24.047 9.195 1 92.88 144 THR B O 1
ATOM 3155 N N . VAL B 1 145 ? 12.961 23.375 8.273 1 90.31 145 VAL B N 1
ATOM 3156 C CA . VAL B 1 145 ? 13.758 23.875 9.383 1 90.31 145 VAL B CA 1
ATOM 3157 C C . VAL B 1 145 ? 13.57 25.375 9.531 1 90.31 145 VAL B C 1
ATOM 3159 O O . VAL B 1 145 ? 13.453 26.094 8.531 1 90.31 145 VAL B O 1
ATOM 3162 N N . ASP B 1 146 ? 13.555 25.812 10.734 1 85.81 146 ASP B N 1
ATOM 3163 C CA . ASP B 1 146 ? 13.367 27.234 11.062 1 85.81 146 ASP B CA 1
ATOM 3164 C C . ASP B 1 146 ? 14.422 28.094 10.367 1 85.81 146 ASP B C 1
ATOM 3166 O O . ASP B 1 146 ? 15.609 28.031 10.711 1 85.81 146 ASP B O 1
ATOM 3170 N N . LYS B 1 147 ? 13.977 28.906 9.609 1 87.5 147 LYS B N 1
ATOM 3171 C CA . LYS B 1 147 ? 14.867 29.75 8.828 1 87.5 147 LYS B CA 1
ATOM 3172 C C . LYS B 1 147 ? 15.609 30.75 9.719 1 87.5 147 LYS B C 1
ATOM 3174 O O . LYS B 1 147 ? 16.75 31.125 9.422 1 87.5 147 LYS B O 1
ATOM 3179 N N . ASP B 1 148 ? 14.898 31.125 10.766 1 87.94 148 ASP B N 1
ATOM 3180 C CA . ASP B 1 148 ? 15.531 32.062 11.68 1 87.94 148 ASP B CA 1
ATOM 3181 C C . ASP B 1 148 ? 16.766 31.453 12.344 1 87.94 148 ASP B C 1
ATOM 3183 O O . ASP B 1 148 ? 17.781 32.125 12.523 1 87.94 148 ASP B O 1
ATOM 3187 N N . LEU B 1 149 ? 16.641 30.203 12.664 1 88.75 149 LEU B N 1
ATOM 3188 C CA . LEU B 1 149 ? 17.75 29.484 13.281 1 88.75 149 LEU B CA 1
ATOM 3189 C C . LEU B 1 149 ? 18.906 29.328 12.305 1 88.75 149 LEU B C 1
ATOM 3191 O O . LEU B 1 149 ? 20.062 29.453 12.688 1 88.75 149 LEU B O 1
ATOM 3195 N N . LEU B 1 150 ? 18.656 29.172 11.102 1 89.5 150 LEU B N 1
ATOM 3196 C CA . LEU B 1 150 ? 19.672 29 10.078 1 89.5 150 LEU B CA 1
ATOM 3197 C C . LEU B 1 150 ? 20.359 30.328 9.773 1 89.5 150 LEU B C 1
ATOM 3199 O O . LEU B 1 150 ? 21.578 30.375 9.562 1 89.5 150 LEU B O 1
ATOM 3203 N N . ASP B 1 151 ? 19.547 31.328 9.812 1 89.69 151 ASP B N 1
ATOM 3204 C CA . ASP B 1 151 ? 20.109 32.656 9.602 1 89.69 151 ASP B CA 1
ATOM 3205 C C . ASP B 1 151 ? 21.062 33.062 10.734 1 89.69 151 ASP B C 1
ATOM 3207 O O . ASP B 1 151 ? 22.125 33.625 10.484 1 89.69 151 ASP B O 1
ATOM 3211 N N . MET B 1 152 ? 20.594 32.719 11.844 1 89.56 152 MET B N 1
ATOM 3212 C CA . MET B 1 152 ? 21.453 32.969 13 1 89.56 152 MET B CA 1
ATOM 3213 C C . MET B 1 152 ? 22.781 32.219 12.867 1 89.56 152 MET B C 1
ATOM 3215 O O . MET B 1 152 ? 23.844 32.781 13.141 1 89.56 152 MET B O 1
ATOM 3219 N N . ALA B 1 153 ? 22.75 31.047 12.461 1 89.88 153 ALA B N 1
ATOM 3220 C CA . ALA B 1 153 ? 23.953 30.234 12.305 1 89.88 153 ALA B CA 1
ATOM 3221 C C . ALA B 1 153 ? 24.859 30.828 11.234 1 89.88 153 ALA B C 1
ATOM 3223 O O . ALA B 1 153 ? 26.094 30.781 11.359 1 89.88 153 ALA B O 1
ATOM 3224 N N . ARG B 1 154 ? 24.281 31.375 10.234 1 89.38 154 ARG B N 1
ATOM 3225 C CA . ARG B 1 154 ? 25.031 31.984 9.148 1 89.38 154 ARG B CA 1
ATOM 3226 C C . ARG B 1 154 ? 25.734 33.25 9.633 1 89.38 154 ARG B C 1
ATOM 3228 O O . ARG B 1 154 ? 26.906 33.5 9.305 1 89.38 154 ARG B O 1
ATOM 3235 N N . VAL B 1 155 ? 25 34 10.43 1 91.56 155 VAL B N 1
ATOM 3236 C CA . VAL B 1 155 ? 25.531 35.25 10.945 1 91.56 155 VAL B CA 1
ATOM 3237 C C . VAL B 1 155 ? 26.719 34.969 11.859 1 91.56 155 VAL B C 1
ATOM 3239 O O . VAL B 1 155 ? 27.734 35.688 11.812 1 91.56 155 VAL B O 1
ATOM 3242 N N . PHE B 1 156 ? 26.578 33.969 12.602 1 92.94 156 PHE B N 1
ATOM 3243 C CA . PHE B 1 156 ? 27.609 33.656 13.57 1 92.94 156 PHE B CA 1
ATOM 3244 C C . PHE B 1 156 ? 28.688 32.781 12.945 1 92.94 156 PHE B C 1
ATOM 3246 O O . PHE B 1 156 ? 29.594 32.312 13.633 1 92.94 156 PHE B O 1
ATOM 3253 N N . LYS B 1 157 ? 28.578 32.469 11.656 1 93.12 157 LYS B N 1
ATOM 3254 C CA . LYS B 1 157 ? 29.547 31.734 10.859 1 93.12 157 LYS B CA 1
ATOM 3255 C C . LYS B 1 157 ? 29.797 30.344 11.461 1 93.12 157 LYS B C 1
ATOM 3257 O O . LYS B 1 157 ? 30.953 29.938 11.625 1 93.12 157 LYS B O 1
ATOM 3262 N N . VAL B 1 158 ? 28.812 29.797 11.883 1 90.25 158 VAL B N 1
ATOM 3263 C CA . VAL B 1 158 ? 28.875 28.453 12.438 1 90.25 158 VAL B CA 1
ATOM 3264 C C . VAL B 1 158 ? 29.281 27.469 11.344 1 90.25 158 VAL B C 1
ATOM 3266 O O . VAL B 1 158 ? 28.812 27.562 10.203 1 90.25 158 VAL B O 1
ATOM 3269 N N . LYS B 1 159 ? 30.172 26.609 11.672 1 93.31 159 LYS B N 1
ATOM 3270 C CA . LYS B 1 159 ? 30.625 25.594 10.719 1 93.31 159 LYS B CA 1
ATOM 3271 C C . LYS B 1 159 ? 29.469 24.688 10.305 1 93.31 159 LYS B C 1
ATOM 3273 O O . LYS B 1 159 ? 28.609 24.359 11.125 1 93.31 159 LYS B O 1
ATOM 3278 N N . LYS B 1 160 ? 29.469 24.188 9.078 1 90.5 160 LYS B N 1
ATOM 3279 C CA . LYS B 1 160 ? 28.406 23.391 8.477 1 90.5 160 LYS B CA 1
ATOM 3280 C C . LYS B 1 160 ? 28.141 22.125 9.281 1 90.5 160 LYS B C 1
ATOM 3282 O O . LYS B 1 160 ? 27 21.688 9.422 1 90.5 160 LYS B O 1
ATOM 3287 N N . ILE B 1 161 ? 29.172 21.625 9.836 1 91.88 161 ILE B N 1
ATOM 3288 C CA . ILE B 1 161 ? 29.047 20.359 10.555 1 91.88 161 ILE B CA 1
ATOM 3289 C C . ILE B 1 161 ? 28.234 20.578 11.828 1 91.88 161 ILE B C 1
ATOM 3291 O O . ILE B 1 161 ? 27.469 19.703 12.242 1 91.88 161 ILE B O 1
ATOM 3295 N N . TYR B 1 162 ? 28.359 21.766 12.414 1 91.44 162 TYR B N 1
ATOM 3296 C CA . TYR B 1 162 ? 27.609 22.062 13.633 1 91.44 162 TYR B CA 1
ATOM 3297 C C . TYR B 1 162 ? 26.172 22.406 13.312 1 91.44 162 TYR B C 1
ATOM 3299 O O . TYR B 1 162 ? 25.266 22.125 14.094 1 91.44 162 TYR B O 1
ATOM 3307 N N . VAL B 1 163 ? 26 23 12.195 1 92.25 163 VAL B N 1
ATOM 3308 C CA . VAL B 1 163 ? 24.641 23.297 11.758 1 92.25 163 VAL B CA 1
ATOM 3309 C C . VAL B 1 163 ? 23.875 21.984 11.516 1 92.25 163 VAL B C 1
ATOM 3311 O O . VAL B 1 163 ? 22.719 21.859 11.93 1 92.25 163 VAL B O 1
ATOM 3314 N N . LEU B 1 164 ? 24.578 21.047 10.922 1 91 164 LEU B N 1
ATOM 3315 C CA . LEU B 1 164 ? 23.969 19.75 10.648 1 91 164 LEU B CA 1
ATOM 3316 C C . LEU B 1 164 ? 23.672 19 11.945 1 91 164 LEU B C 1
ATOM 3318 O O . LEU B 1 164 ? 22.547 18.547 12.164 1 91 164 LEU B O 1
ATOM 3322 N N . LYS B 1 165 ? 24.578 18.969 12.766 1 91 165 LYS B N 1
ATOM 3323 C CA . LYS B 1 165 ? 24.5 18.172 13.977 1 91 165 LYS B CA 1
ATOM 3324 C C . LYS B 1 165 ? 23.578 18.812 15.008 1 91 165 LYS B C 1
ATOM 3326 O O . LYS B 1 165 ? 22.828 18.109 15.688 1 91 165 LYS B O 1
ATOM 3331 N N . ASP B 1 166 ? 23.578 20.109 15.086 1 91.25 166 ASP B N 1
ATOM 3332 C CA . ASP B 1 166 ? 22.922 20.781 16.203 1 91.25 166 ASP B CA 1
ATOM 3333 C C . ASP B 1 166 ? 21.594 21.406 15.773 1 91.25 166 ASP B C 1
ATOM 3335 O O . ASP B 1 166 ? 20.75 21.734 16.609 1 91.25 166 ASP B O 1
ATOM 3339 N N . ILE B 1 167 ? 21.406 21.484 14.508 1 90.94 167 ILE B N 1
ATOM 3340 C CA . ILE B 1 167 ? 20.172 22.125 14.055 1 90.94 167 ILE B CA 1
ATOM 3341 C C . ILE B 1 167 ? 19.359 21.125 13.234 1 90.94 167 ILE B C 1
ATOM 3343 O O . ILE B 1 167 ? 18.281 20.703 13.664 1 90.94 167 ILE B O 1
ATOM 3347 N N . TYR B 1 168 ? 19.969 20.641 12.188 1 91.62 168 TYR B N 1
ATOM 3348 C CA . TYR B 1 168 ? 19.219 19.797 11.266 1 91.62 168 TYR B CA 1
ATOM 3349 C C . TYR B 1 168 ? 18.859 18.453 11.906 1 91.62 168 TYR B C 1
ATOM 3351 O O . TYR B 1 168 ? 17.703 18.047 11.906 1 91.62 168 TYR B O 1
ATOM 3359 N N . ILE B 1 169 ? 19.812 17.812 12.492 1 90.56 169 ILE B N 1
ATOM 3360 C CA . ILE B 1 169 ? 19.625 16.438 12.961 1 90.56 169 ILE B CA 1
ATOM 3361 C C . ILE B 1 169 ? 18.562 16.406 14.047 1 90.56 169 ILE B C 1
ATOM 3363 O O . ILE B 1 169 ? 17.609 15.617 13.977 1 90.56 169 ILE B O 1
ATOM 3367 N N . PRO B 1 170 ? 18.641 17.328 14.992 1 90.5 170 PRO B N 1
ATOM 3368 C CA . PRO B 1 170 ? 17.562 17.359 15.984 1 90.5 170 PRO B CA 1
ATOM 3369 C C . PRO B 1 170 ? 16.203 17.688 15.367 1 90.5 170 PRO B C 1
ATOM 3371 O O . PRO B 1 170 ? 15.18 17.172 15.812 1 90.5 170 PRO B O 1
ATOM 3374 N N . TRP B 1 171 ? 16.203 18.453 14.375 1 90.56 171 TRP B N 1
ATOM 3375 C CA . TRP B 1 171 ? 14.961 18.891 13.742 1 90.56 171 TRP B CA 1
ATOM 3376 C C . TRP B 1 171 ? 14.336 17.75 12.938 1 90.56 171 TRP B C 1
ATOM 3378 O O . TRP B 1 171 ? 13.117 17.562 12.977 1 90.56 171 TRP B O 1
ATOM 3388 N N . ILE B 1 172 ? 15.141 16.938 12.359 1 94.19 172 ILE B N 1
ATOM 3389 C CA . ILE B 1 172 ? 14.578 15.969 11.43 1 94.19 172 ILE B CA 1
ATOM 3390 C C . ILE B 1 172 ? 14.312 14.648 12.156 1 94.19 172 ILE B C 1
ATOM 3392 O O . ILE B 1 172 ? 13.789 13.703 11.562 1 94.19 172 ILE B O 1
ATOM 3396 N N . LYS B 1 173 ? 14.648 14.586 13.367 1 93.94 173 LYS B N 1
ATOM 3397 C CA . LYS B 1 173 ? 14.445 13.359 14.141 1 93.94 173 LYS B CA 1
ATOM 3398 C C . LYS B 1 173 ? 12.984 12.922 14.102 1 93.94 173 LYS B C 1
ATOM 3400 O O . LYS B 1 173 ? 12.688 11.742 13.883 1 93.94 173 LYS B O 1
ATOM 3405 N N . SER B 1 174 ? 12.109 13.867 14.32 1 93.31 174 SER B N 1
ATOM 3406 C CA . SER B 1 174 ? 10.68 13.555 14.328 1 93.31 174 SER B CA 1
ATOM 3407 C C . SER B 1 174 ? 10.219 13.086 12.945 1 93.31 174 SER B C 1
ATOM 3409 O O . SER B 1 174 ? 9.352 12.219 12.836 1 93.31 174 SER B O 1
ATOM 3411 N N . TYR B 1 175 ? 10.852 13.57 11.961 1 95.19 175 TYR B N 1
ATOM 3412 C CA . TYR B 1 175 ? 10.516 13.195 10.586 1 95.19 175 TYR B CA 1
ATOM 3413 C C . TYR B 1 175 ? 11.031 11.797 10.266 1 95.19 175 TYR B C 1
ATOM 3415 O O . TYR B 1 175 ? 10.344 11.008 9.609 1 95.19 175 TYR B O 1
ATOM 3423 N N . ILE B 1 176 ? 12.18 11.508 10.773 1 96.19 176 ILE B N 1
ATOM 3424 C CA . ILE B 1 176 ? 12.75 10.18 10.594 1 96.19 176 ILE B CA 1
ATOM 3425 C C . ILE B 1 176 ? 11.859 9.141 11.281 1 96.19 176 ILE B C 1
ATOM 3427 O O . ILE B 1 176 ? 11.523 8.109 10.695 1 96.19 176 ILE B O 1
ATOM 3431 N N . VAL B 1 177 ? 11.445 9.477 12.484 1 95.06 177 VAL B N 1
ATOM 3432 C CA . VAL B 1 177 ? 10.602 8.578 13.266 1 95.06 177 VAL B CA 1
ATOM 3433 C C . VAL B 1 177 ? 9.273 8.352 12.547 1 95.06 177 VAL B C 1
ATOM 3435 O O . VAL B 1 177 ? 8.805 7.219 12.445 1 95.06 177 VAL B O 1
ATOM 3438 N N . SER B 1 178 ? 8.742 9.43 12.047 1 95.06 178 SER B N 1
ATOM 3439 C CA . SER B 1 178 ? 7.484 9.328 11.32 1 95.06 178 SER B CA 1
ATOM 3440 C C . SER B 1 178 ? 7.629 8.445 10.086 1 95.06 178 SER B C 1
ATOM 3442 O O . SER B 1 178 ? 6.746 7.633 9.789 1 95.06 178 SER B O 1
ATOM 3444 N N . GLY B 1 179 ? 8.719 8.562 9.406 1 96.19 179 GLY B N 1
ATOM 3445 C CA . GLY B 1 179 ? 8.984 7.73 8.25 1 96.19 179 GLY B CA 1
ATOM 3446 C C . GLY B 1 179 ? 9.156 6.262 8.586 1 96.19 179 GLY B C 1
ATOM 3447 O O . GLY B 1 179 ? 8.625 5.395 7.895 1 96.19 179 GLY B O 1
ATOM 3448 N N . ILE B 1 180 ? 9.82 6.039 9.641 1 96.75 180 ILE B N 1
ATOM 3449 C CA . ILE B 1 180 ? 10.062 4.668 10.07 1 96.75 180 ILE B CA 1
ATOM 3450 C C . ILE B 1 180 ? 8.742 4.02 10.484 1 96.75 180 ILE B C 1
ATOM 3452 O O . ILE B 1 180 ? 8.469 2.875 10.125 1 96.75 180 ILE B O 1
ATOM 3456 N N . LEU B 1 181 ? 7.934 4.773 11.227 1 95 181 LEU B N 1
ATOM 3457 C CA . LEU B 1 181 ? 6.648 4.258 11.68 1 95 181 LEU B CA 1
ATOM 3458 C C . LEU B 1 181 ? 5.77 3.869 10.492 1 95 181 LEU B C 1
ATOM 3460 O O . LEU B 1 181 ? 5.102 2.832 10.523 1 95 181 LEU B O 1
ATOM 3464 N N . MET B 1 182 ? 5.852 4.602 9.484 1 94.69 182 MET B N 1
ATOM 3465 C CA . MET B 1 182 ? 5.066 4.312 8.289 1 94.69 182 MET B CA 1
ATOM 3466 C C . MET B 1 182 ? 5.578 3.057 7.59 1 94.69 182 MET B C 1
ATOM 3468 O O . MET B 1 182 ? 4.797 2.293 7.023 1 94.69 182 MET B O 1
ATOM 3472 N N . CYS B 1 183 ? 6.805 2.754 7.699 1 97.19 183 CYS B N 1
ATOM 3473 C CA . CYS B 1 183 ? 7.414 1.639 6.984 1 97.19 183 CYS B CA 1
ATOM 3474 C C . CYS B 1 183 ? 7.277 0.344 7.773 1 97.19 183 CYS B C 1
ATOM 3476 O O . CYS B 1 183 ? 7.418 -0.747 7.219 1 97.19 183 CYS B O 1
ATOM 3478 N N . LEU B 1 184 ? 7.02 0.444 9.062 1 95.5 184 LEU B N 1
ATOM 3479 C CA . LEU B 1 184 ? 6.941 -0.766 9.875 1 95.5 184 LEU B CA 1
ATOM 3480 C C . LEU B 1 184 ? 5.742 -1.615 9.469 1 95.5 184 LEU B C 1
ATOM 3482 O O . LEU B 1 184 ? 5.863 -2.832 9.312 1 95.5 184 LEU B O 1
ATOM 3486 N N . GLY B 1 185 ? 4.617 -0.999 9.258 1 92.94 185 GLY B N 1
ATOM 3487 C CA . GLY B 1 185 ? 3.453 -1.73 8.781 1 92.94 185 GLY B CA 1
ATOM 3488 C C . GLY B 1 185 ? 3.518 -2.061 7.305 1 92.94 185 GLY B C 1
ATOM 3489 O O . GLY B 1 185 ? 3.252 -3.195 6.902 1 92.94 185 GLY B O 1
ATOM 3490 N N . LEU B 1 186 ? 3.953 -1.137 6.523 1 94.5 186 LEU B N 1
ATOM 3491 C CA . LEU B 1 186 ? 4.016 -1.284 5.074 1 94.5 186 LEU B CA 1
ATOM 3492 C C . LEU B 1 186 ? 5.074 -2.309 4.68 1 94.5 186 LEU B C 1
ATOM 3494 O O . LEU B 1 186 ? 4.887 -3.062 3.723 1 94.5 186 LEU B O 1
ATOM 3498 N N . GLY B 1 187 ? 6.172 -2.303 5.387 1 97.12 187 GLY B N 1
ATOM 3499 C CA . GLY B 1 187 ? 7.246 -3.242 5.102 1 97.12 187 GLY B CA 1
ATOM 3500 C C . GLY B 1 187 ? 6.801 -4.691 5.168 1 97.12 187 GLY B C 1
ATOM 3501 O O . GLY B 1 187 ? 7.184 -5.504 4.324 1 97.12 187 GLY B O 1
ATOM 3502 N N . TRP B 1 188 ? 6.016 -4.996 6.121 1 96.5 188 TRP B N 1
ATOM 3503 C CA . TRP B 1 188 ? 5.492 -6.352 6.25 1 96.5 188 TRP B CA 1
ATOM 3504 C C . TRP B 1 188 ? 4.586 -6.699 5.074 1 96.5 188 TRP B C 1
ATOM 3506 O O . TRP B 1 188 ? 4.684 -7.793 4.512 1 96.5 188 TRP B O 1
ATOM 3516 N N . LYS B 1 189 ? 3.744 -5.789 4.73 1 96.94 189 LYS B N 1
ATOM 3517 C CA . LYS B 1 189 ? 2.805 -6.008 3.633 1 96.94 189 LYS B CA 1
ATOM 3518 C C . LYS B 1 189 ? 3.541 -6.25 2.318 1 96.94 189 LYS B C 1
ATOM 3520 O O . LYS B 1 189 ? 3.211 -7.18 1.578 1 96.94 189 LYS B O 1
ATOM 3525 N N . VAL B 1 190 ? 4.586 -5.5 2.111 1 97.69 190 VAL B N 1
ATOM 3526 C CA . VAL B 1 190 ? 5.367 -5.609 0.881 1 97.69 190 VAL B CA 1
ATOM 3527 C C . VAL B 1 190 ? 6.188 -6.895 0.902 1 97.69 190 VAL B C 1
ATOM 3529 O O . VAL B 1 190 ? 6.242 -7.621 -0.094 1 97.69 190 VAL B O 1
ATOM 3532 N N . ALA B 1 191 ? 6.797 -7.152 2.049 1 98 191 ALA B N 1
ATOM 3533 C CA . ALA B 1 191 ? 7.633 -8.344 2.172 1 98 191 ALA B CA 1
ATOM 3534 C C . ALA B 1 191 ? 6.812 -9.617 1.951 1 98 191 ALA B C 1
ATOM 3536 O O . ALA B 1 191 ? 7.246 -10.523 1.241 1 98 191 ALA B O 1
ATOM 3537 N N . VAL B 1 192 ? 5.668 -9.625 2.525 1 97.81 192 VAL B N 1
ATOM 3538 C CA . VAL B 1 192 ? 4.82 -10.805 2.393 1 97.81 192 VAL B CA 1
ATOM 3539 C C . VAL B 1 192 ? 4.363 -10.953 0.943 1 97.81 192 VAL B C 1
ATOM 3541 O O . VAL B 1 192 ? 4.336 -12.062 0.404 1 97.81 192 VAL B O 1
ATOM 3544 N N . ALA B 1 193 ? 4.02 -9.875 0.343 1 97.88 193 ALA B N 1
ATOM 3545 C CA . ALA B 1 193 ? 3.648 -9.914 -1.069 1 97.88 193 ALA B CA 1
ATOM 3546 C C . ALA B 1 193 ? 4.789 -10.477 -1.919 1 97.88 193 ALA B C 1
ATOM 3548 O O . ALA B 1 193 ? 4.562 -11.312 -2.799 1 97.88 193 ALA B O 1
ATOM 3549 N N . SER B 1 194 ? 5.945 -10.016 -1.638 1 98 194 SER B N 1
ATOM 3550 C CA . SER B 1 194 ? 7.125 -10.477 -2.365 1 98 194 SER B CA 1
ATOM 3551 C C . SER B 1 194 ? 7.387 -11.961 -2.123 1 98 194 SER B C 1
ATOM 3553 O O . SER B 1 194 ? 7.723 -12.695 -3.051 1 98 194 SER B O 1
ATOM 3555 N N . GLU B 1 195 ? 7.188 -12.383 -0.919 1 98.12 195 GLU B N 1
ATOM 3556 C CA . GLU B 1 195 ? 7.426 -13.781 -0.563 1 98.12 195 GLU B CA 1
ATOM 3557 C C . GLU B 1 195 ? 6.418 -14.703 -1.251 1 98.12 195 GLU B C 1
ATOM 3559 O O . GLU B 1 195 ? 6.75 -15.836 -1.607 1 98.12 195 GLU B O 1
ATOM 3564 N N . VAL B 1 196 ? 5.25 -14.219 -1.403 1 97.5 196 VAL B N 1
ATOM 3565 C CA . VAL B 1 196 ? 4.215 -15.023 -2.047 1 97.5 196 VAL B CA 1
ATOM 3566 C C . VAL B 1 196 ? 4.605 -15.305 -3.494 1 97.5 196 VAL B C 1
ATOM 3568 O O . VAL B 1 196 ? 4.434 -16.422 -3.984 1 97.5 196 VAL B O 1
ATOM 3571 N N . LEU B 1 197 ? 5.191 -14.352 -4.105 1 96.31 197 LEU B N 1
ATOM 3572 C CA . LEU B 1 197 ? 5.5 -14.516 -5.523 1 96.31 197 LEU B CA 1
ATOM 3573 C C . LEU B 1 197 ? 6.875 -15.156 -5.707 1 96.31 197 LEU B C 1
ATOM 3575 O O . LEU B 1 197 ? 7.078 -15.938 -6.633 1 96.31 197 LEU B O 1
ATOM 3579 N N . SER B 1 198 ? 7.793 -14.781 -4.836 1 96.94 198 SER B N 1
ATOM 3580 C CA . SER B 1 198 ? 9.156 -15.281 -5.008 1 96.94 198 SER B CA 1
ATOM 3581 C C . SER B 1 198 ? 9.336 -16.641 -4.32 1 96.94 198 SER B C 1
ATOM 3583 O O . SER B 1 198 ? 10.297 -17.359 -4.605 1 96.94 198 SER B O 1
ATOM 3585 N N . THR B 1 199 ? 8.648 -16.953 -3.348 1 96.56 199 THR B N 1
ATOM 3586 C CA . THR B 1 199 ? 8.531 -18.234 -2.658 1 96.56 199 THR B CA 1
ATOM 3587 C C . THR B 1 199 ? 9.875 -18.672 -2.09 1 96.56 199 THR B C 1
ATOM 3589 O O . THR B 1 199 ? 10.305 -19.812 -2.299 1 96.56 199 THR B O 1
ATOM 3592 N N . PRO B 1 200 ? 10.461 -17.844 -1.361 1 97.19 200 PRO B N 1
ATOM 3593 C CA . PRO B 1 200 ? 11.672 -18.328 -0.692 1 97.19 200 PRO B CA 1
ATOM 3594 C C . PRO B 1 200 ? 11.391 -19.438 0.32 1 97.19 200 PRO B C 1
ATOM 3596 O O . PRO B 1 200 ? 10.312 -19.469 0.921 1 97.19 200 PRO B O 1
ATOM 3599 N N . LYS B 1 201 ? 12.461 -20.203 0.487 1 95.25 201 LYS B N 1
ATOM 3600 C CA . LYS B 1 201 ? 12.32 -21.25 1.51 1 95.25 201 LYS B CA 1
ATOM 3601 C C . LYS B 1 201 ? 12.102 -20.625 2.889 1 95.25 201 LYS B C 1
ATOM 3603 O O . LYS B 1 201 ? 12.75 -19.641 3.244 1 95.25 201 LYS B O 1
ATOM 3608 N N . TYR B 1 202 ? 11.195 -21.156 3.574 1 96.62 202 TYR B N 1
ATOM 3609 C CA . TYR B 1 202 ? 10.867 -20.672 4.91 1 96.62 202 TYR B CA 1
ATOM 3610 C C . TYR B 1 202 ? 10.391 -19.234 4.867 1 96.62 202 TYR B C 1
ATOM 3612 O O . TYR B 1 202 ? 11.18 -18.297 5.082 1 96.62 202 TYR B O 1
ATOM 3620 N N . SER B 1 203 ? 9.219 -19.047 4.699 1 98.12 203 SER B N 1
ATOM 3621 C CA . SER B 1 203 ? 8.641 -17.703 4.703 1 98.12 203 SER B CA 1
ATOM 3622 C C . SER B 1 203 ? 7.145 -17.75 4.996 1 98.12 203 SER B C 1
ATOM 3624 O O . SER B 1 203 ? 6.496 -18.766 4.773 1 98.12 203 SER B O 1
ATOM 3626 N N . ILE B 1 204 ? 6.668 -16.734 5.492 1 98.19 204 ILE B N 1
ATOM 3627 C CA . ILE B 1 204 ? 5.234 -16.609 5.742 1 98.19 204 ILE B CA 1
ATOM 3628 C C . ILE B 1 204 ? 4.477 -16.625 4.418 1 98.19 204 ILE B C 1
ATOM 3630 O O . ILE B 1 204 ? 3.438 -17.281 4.293 1 98.19 204 ILE B O 1
ATOM 3634 N N . GLY B 1 205 ? 5.055 -16.016 3.432 1 97.75 205 GLY B N 1
ATOM 3635 C CA . GLY B 1 205 ? 4.41 -15.906 2.131 1 97.75 205 GLY B CA 1
ATOM 3636 C C . GLY B 1 205 ? 4.18 -17.25 1.463 1 97.75 205 GLY B C 1
ATOM 3637 O O . GLY B 1 205 ? 3.1 -17.5 0.924 1 97.75 205 GLY B O 1
ATOM 3638 N N . ILE B 1 206 ? 5.176 -18.078 1.502 1 97.31 206 ILE B N 1
ATOM 3639 C CA . ILE B 1 206 ? 5.027 -19.375 0.86 1 97.31 206 ILE B CA 1
ATOM 3640 C C . ILE B 1 206 ? 3.945 -20.188 1.575 1 97.31 206 ILE B C 1
ATOM 3642 O O . ILE B 1 206 ? 3.217 -20.953 0.945 1 97.31 206 ILE B O 1
ATOM 3646 N N . ASN B 1 207 ? 3.873 -20.016 2.84 1 97.94 207 ASN B N 1
ATOM 3647 C CA . ASN B 1 207 ? 2.885 -20.766 3.611 1 97.94 207 ASN B CA 1
ATOM 3648 C C . ASN B 1 207 ? 1.47 -20.266 3.344 1 97.94 207 ASN B C 1
ATOM 3650 O O . ASN B 1 207 ? 0.513 -21.047 3.379 1 97.94 207 ASN B O 1
ATOM 3654 N N . LEU B 1 208 ? 1.355 -19 3.055 1 97.5 208 LEU B N 1
ATOM 3655 C CA . LEU B 1 208 ? 0.065 -18.469 2.619 1 97.5 208 LEU B CA 1
ATOM 3656 C C . LEU B 1 208 ? -0.364 -19.109 1.303 1 97.5 208 LEU B C 1
ATOM 3658 O O . LEU B 1 208 ? -1.513 -19.531 1.159 1 97.5 208 LEU B O 1
ATOM 3662 N N . LEU B 1 209 ? 0.559 -19.219 0.431 1 95.88 209 LEU B N 1
ATOM 3663 C CA . LEU B 1 209 ? 0.275 -19.797 -0.876 1 95.88 209 LEU B CA 1
ATOM 3664 C C . LEU B 1 209 ? -0.045 -21.281 -0.752 1 95.88 209 LEU B C 1
ATOM 3666 O O . LEU B 1 209 ? -0.959 -21.781 -1.411 1 95.88 209 LEU B O 1
ATOM 3670 N N . ASN B 1 210 ? 0.751 -21.953 0.042 1 96.31 210 ASN B N 1
ATOM 3671 C CA . ASN B 1 210 ? 0.52 -23.375 0.257 1 96.31 210 ASN B CA 1
ATOM 3672 C C . ASN B 1 210 ? -0.855 -23.641 0.866 1 96.31 210 ASN B C 1
ATOM 3674 O O . ASN B 1 210 ? -1.537 -24.594 0.487 1 96.31 210 ASN B O 1
ATOM 3678 N N . ALA B 1 211 ? -1.194 -22.812 1.831 1 95.94 211 ALA B N 1
ATOM 3679 C CA . ALA B 1 211 ? -2.502 -22.953 2.465 1 95.94 211 ALA B CA 1
ATOM 3680 C C . ALA B 1 211 ? -3.627 -22.812 1.442 1 95.94 211 ALA B C 1
ATOM 3682 O O . ALA B 1 211 ? -4.629 -23.531 1.515 1 95.94 211 ALA B O 1
ATOM 3683 N N . LYS B 1 212 ? -3.453 -21.938 0.537 1 93.88 212 LYS B N 1
ATOM 3684 C CA . LYS B 1 212 ? -4.43 -21.781 -0.535 1 93.88 212 LYS B CA 1
ATOM 3685 C C . LYS B 1 212 ? -4.449 -23 -1.453 1 93.88 212 LYS B C 1
ATOM 3687 O O . LYS B 1 212 ? -5.516 -23.531 -1.768 1 93.88 212 LYS B O 1
ATOM 3692 N N . SER B 1 213 ? -3.27 -23.422 -1.871 1 94.38 213 SER B N 1
ATOM 3693 C CA . SER B 1 213 ? -3.145 -24.531 -2.816 1 94.38 213 SER B CA 1
ATOM 3694 C C . SER B 1 213 ? -3.723 -25.812 -2.24 1 94.38 213 SER B C 1
ATOM 3696 O O . SER B 1 213 ? -4.289 -26.625 -2.971 1 94.38 213 SER B O 1
ATOM 3698 N N . LEU B 1 214 ? -3.604 -25.922 -0.943 1 93.62 214 LEU B N 1
ATOM 3699 C CA . LEU B 1 214 ? -4.078 -27.125 -0.28 1 93.62 214 LEU B CA 1
ATOM 3700 C C . LEU B 1 214 ? -5.48 -26.922 0.286 1 93.62 214 LEU B C 1
ATOM 3702 O O . LEU B 1 214 ? -6.016 -27.812 0.96 1 93.62 214 LEU B O 1
ATOM 3706 N N . ILE B 1 215 ? -5.988 -25.719 0.131 1 92.62 215 ILE B N 1
ATOM 3707 C CA . ILE B 1 215 ? -7.324 -25.328 0.57 1 92.62 215 ILE B CA 1
ATOM 3708 C C . ILE B 1 215 ? -7.426 -25.453 2.09 1 92.62 215 ILE B C 1
ATOM 3710 O O . ILE B 1 215 ? -8.422 -25.953 2.611 1 92.62 215 ILE B O 1
ATOM 3714 N N . GLU B 1 216 ? -6.344 -25.203 2.732 1 94.62 216 GLU B N 1
ATOM 3715 C CA . GLU B 1 216 ? -6.32 -25.141 4.191 1 94.62 216 GLU B CA 1
ATOM 3716 C C . GLU B 1 216 ? -6.645 -23.734 4.691 1 94.62 216 GLU B C 1
ATOM 3718 O O . GLU B 1 216 ? -5.75 -23 5.105 1 94.62 216 GLU B O 1
ATOM 3723 N N . THR B 1 217 ? -7.871 -23.516 4.785 1 94.31 217 THR B N 1
ATOM 3724 C CA . THR B 1 217 ? -8.344 -22.172 5.062 1 94.31 217 THR B CA 1
ATOM 3725 C C . THR B 1 217 ? -8.016 -21.766 6.496 1 94.31 217 THR B C 1
ATOM 3727 O O . THR B 1 217 ? -7.703 -20.609 6.766 1 94.31 217 THR B O 1
ATOM 3730 N N . ASN B 1 218 ? -8.102 -22.703 7.387 1 95.56 218 ASN B N 1
ATOM 3731 C CA . ASN B 1 218 ? -7.715 -22.422 8.766 1 95.56 218 ASN B CA 1
ATOM 3732 C C . ASN B 1 218 ? -6.281 -21.906 8.852 1 95.56 218 ASN B C 1
ATOM 3734 O O . ASN B 1 218 ? -6.016 -20.891 9.5 1 95.56 218 ASN B O 1
ATOM 3738 N N . ASP B 1 219 ? -5.43 -22.578 8.133 1 96.62 219 ASP B N 1
ATOM 3739 C CA . ASP B 1 219 ? -4.02 -22.188 8.125 1 96.62 219 ASP B CA 1
ATOM 3740 C C . ASP B 1 219 ? -3.828 -20.828 7.453 1 96.62 219 ASP B C 1
ATOM 3742 O O . ASP B 1 219 ? -2.988 -20.031 7.875 1 96.62 219 ASP B O 1
ATOM 3746 N N . LEU B 1 220 ? -4.57 -20.641 6.406 1 96.88 220 LEU B N 1
ATOM 3747 C CA . LEU B 1 220 ? -4.492 -19.375 5.691 1 96.88 220 LEU B CA 1
ATOM 3748 C C . LEU B 1 220 ? -4.805 -18.203 6.617 1 96.88 220 LEU B C 1
ATOM 3750 O O . LEU B 1 220 ? -4.051 -17.219 6.672 1 96.88 220 LEU B O 1
ATOM 3754 N N . PHE B 1 221 ? -5.891 -18.328 7.348 1 96.56 221 PHE B N 1
ATOM 3755 C CA . PHE B 1 221 ? -6.273 -17.281 8.289 1 96.56 221 PHE B CA 1
ATOM 3756 C C . PHE B 1 221 ? -5.277 -17.188 9.438 1 96.56 221 PHE B C 1
ATOM 3758 O O . PHE B 1 221 ? -4.977 -16.094 9.914 1 96.56 221 PHE B O 1
ATOM 3765 N N . ALA B 1 222 ? -4.805 -18.297 9.828 1 97.25 222 ALA B N 1
ATOM 3766 C CA . ALA B 1 222 ? -3.826 -18.312 10.906 1 97.25 222 ALA B CA 1
ATOM 3767 C C . ALA B 1 222 ? -2.568 -17.547 10.531 1 97.25 222 ALA B C 1
ATOM 3769 O O . ALA B 1 222 ? -2.102 -16.688 11.289 1 97.25 222 ALA B O 1
ATOM 3770 N N . TRP B 1 223 ? -2 -17.844 9.352 1 97.88 223 TRP B N 1
ATOM 3771 C CA . TRP B 1 223 ? -0.805 -17.141 8.883 1 97.88 223 TRP B CA 1
ATOM 3772 C C . TRP B 1 223 ? -1.074 -15.648 8.719 1 97.88 223 TRP B C 1
ATOM 3774 O O . TRP B 1 223 ? -0.192 -14.828 8.969 1 97.88 223 TRP B O 1
ATOM 3784 N N . THR B 1 224 ? -2.285 -15.312 8.297 1 97.5 224 THR B N 1
ATOM 3785 C CA . THR B 1 224 ? -2.68 -13.906 8.18 1 97.5 224 THR B CA 1
ATOM 3786 C C . THR B 1 224 ? -2.648 -13.219 9.539 1 97.5 224 THR B C 1
ATOM 3788 O O . THR B 1 224 ? -2.125 -12.109 9.672 1 97.5 224 THR B O 1
ATOM 3791 N N . ILE B 1 225 ? -3.158 -13.852 10.516 1 97 225 ILE B N 1
ATOM 3792 C CA . ILE B 1 225 ? -3.174 -13.312 11.867 1 97 225 ILE B CA 1
ATOM 3793 C C . ILE B 1 225 ? -1.742 -13.125 12.367 1 97 225 ILE B C 1
ATOM 3795 O O . ILE B 1 225 ? -1.435 -12.125 13.023 1 97 225 ILE B O 1
ATOM 3799 N N . VAL B 1 226 ? -0.879 -14.039 12.016 1 97.62 226 VAL B N 1
ATOM 3800 C CA . VAL B 1 226 ? 0.523 -13.969 12.414 1 97.62 226 VAL B CA 1
ATOM 3801 C C . VAL B 1 226 ? 1.147 -12.688 11.859 1 97.62 226 VAL B C 1
ATOM 3803 O O . VAL B 1 226 ? 1.833 -11.961 12.578 1 97.62 226 VAL B O 1
ATOM 3806 N N . VAL B 1 227 ? 0.889 -12.414 10.625 1 97.19 227 VAL B N 1
ATOM 3807 C CA . VAL B 1 227 ? 1.47 -11.227 9.992 1 97.19 227 VAL B CA 1
ATOM 3808 C C . VAL B 1 227 ? 0.934 -9.969 10.664 1 97.19 227 VAL B C 1
ATOM 3810 O O . VAL B 1 227 ? 1.683 -9.016 10.898 1 97.19 227 VAL B O 1
ATOM 3813 N N . ILE B 1 228 ? -0.324 -9.953 10.969 1 96.19 228 ILE B N 1
ATOM 3814 C CA . ILE B 1 228 ? -0.951 -8.805 11.625 1 96.19 228 ILE B CA 1
ATOM 3815 C C . ILE B 1 228 ? -0.32 -8.586 13 1 96.19 228 ILE B C 1
ATOM 3817 O O . ILE B 1 228 ? 0.045 -7.457 13.344 1 96.19 228 ILE B O 1
ATOM 3821 N N . ILE B 1 229 ? -0.146 -9.609 13.695 1 96.5 229 ILE B N 1
ATOM 3822 C CA . ILE B 1 229 ? 0.428 -9.547 15.031 1 96.5 229 ILE B CA 1
ATOM 3823 C C . ILE B 1 229 ? 1.875 -9.07 14.953 1 96.5 229 ILE B C 1
ATOM 3825 O O . ILE B 1 229 ? 2.299 -8.219 15.75 1 96.5 229 ILE B O 1
ATOM 3829 N N . LEU B 1 230 ? 2.641 -9.586 14.039 1 96.56 230 LEU B N 1
ATOM 3830 C CA . LEU B 1 230 ? 4.035 -9.188 13.875 1 96.56 230 LEU B CA 1
ATOM 3831 C C . LEU B 1 230 ? 4.141 -7.707 13.531 1 96.56 230 LEU B C 1
ATOM 3833 O O . LEU B 1 230 ? 4.996 -6.996 14.062 1 96.56 230 LEU B O 1
ATOM 3837 N N . SER B 1 231 ? 3.303 -7.336 12.633 1 94.75 231 SER B N 1
ATOM 3838 C CA . SER B 1 231 ? 3.285 -5.922 12.281 1 94.75 231 SER B CA 1
ATOM 3839 C C . SER B 1 231 ? 3.027 -5.047 13.5 1 94.75 231 SER B C 1
ATOM 3841 O O . SER B 1 231 ? 3.693 -4.027 13.695 1 94.75 231 SER B O 1
ATOM 3843 N N . TYR B 1 232 ? 2.115 -5.465 14.297 1 94.06 232 TYR B N 1
ATOM 3844 C CA . TYR B 1 232 ? 1.763 -4.73 15.508 1 94.06 232 TYR B CA 1
ATOM 3845 C C . TYR B 1 232 ? 2.904 -4.766 16.516 1 94.06 232 TYR B C 1
ATOM 3847 O O . TYR B 1 232 ? 3.223 -3.746 17.141 1 94.06 232 TYR B O 1
ATOM 3855 N N . ILE B 1 233 ? 3.482 -5.828 16.672 1 95.62 233 ILE B N 1
ATOM 3856 C CA . ILE B 1 233 ? 4.59 -5.996 17.609 1 95.62 233 ILE B CA 1
ATOM 3857 C C . ILE B 1 233 ? 5.746 -5.078 17.203 1 95.62 233 ILE B C 1
ATOM 3859 O O . ILE B 1 233 ? 6.332 -4.402 18.062 1 95.62 233 ILE B O 1
ATOM 3863 N N . PHE B 1 234 ? 6.07 -5.031 15.977 1 95.25 234 PHE B N 1
ATOM 3864 C CA . PHE B 1 234 ? 7.152 -4.18 15.5 1 95.25 234 PHE B CA 1
ATOM 3865 C C . PHE B 1 234 ? 6.844 -2.711 15.766 1 95.25 234 PHE B C 1
ATOM 3867 O O . PHE B 1 234 ? 7.73 -1.943 16.156 1 95.25 234 PHE B O 1
ATOM 3874 N N . GLU B 1 235 ? 5.613 -2.387 15.594 1 92.31 235 GLU B N 1
ATOM 3875 C CA . GLU B 1 235 ? 5.215 -1.005 15.844 1 92.31 235 GLU B CA 1
ATOM 3876 C C . GLU B 1 235 ? 5.359 -0.649 17.312 1 92.31 235 GLU B C 1
ATOM 3878 O O . GLU B 1 235 ? 5.898 0.406 17.656 1 92.31 235 GLU B O 1
ATOM 3883 N N . ILE B 1 236 ? 4.93 -1.508 18.203 1 92.75 236 ILE B N 1
ATOM 3884 C CA . ILE B 1 236 ? 4.98 -1.265 19.641 1 92.75 236 ILE B CA 1
ATOM 3885 C C . ILE B 1 236 ? 6.434 -1.232 20.109 1 92.75 236 ILE B C 1
ATOM 3887 O O . ILE B 1 236 ? 6.82 -0.365 20.891 1 92.75 236 ILE B O 1
ATOM 3891 N N . LEU B 1 237 ? 7.176 -2.119 19.625 1 94 237 LEU B N 1
ATOM 3892 C CA . LEU B 1 237 ? 8.586 -2.18 20 1 94 237 LEU B CA 1
ATOM 3893 C C . LEU B 1 237 ? 9.312 -0.901 19.594 1 94 237 LEU B C 1
ATOM 3895 O O . LEU B 1 237 ? 10.102 -0.358 20.359 1 94 237 LEU B O 1
ATOM 3899 N N . PHE B 1 238 ? 9.023 -0.453 18.422 1 93 238 PHE B N 1
ATOM 3900 C CA . PHE B 1 238 ? 9.664 0.766 17.938 1 93 238 PHE B CA 1
ATOM 3901 C C . PHE B 1 238 ? 9.211 1.971 18.75 1 93 238 PHE B C 1
ATOM 3903 O O . PHE B 1 238 ? 10.031 2.803 19.141 1 93 238 PHE B O 1
ATOM 3910 N N . LYS B 1 239 ? 7.969 2.066 19.062 1 89.5 239 LYS B N 1
ATOM 3911 C CA . LYS B 1 239 ? 7.43 3.195 19.812 1 89.5 239 LYS B CA 1
ATOM 3912 C C . LYS B 1 239 ? 7.973 3.217 21.234 1 89.5 239 LYS B C 1
ATOM 3914 O O . LYS B 1 239 ? 8.242 4.285 21.797 1 89.5 239 LYS B O 1
ATOM 3919 N N . THR B 1 240 ? 8.125 2.119 21.812 1 89.25 240 THR B N 1
ATOM 3920 C CA . THR B 1 240 ? 8.648 2.023 23.172 1 89.25 240 THR B CA 1
ATOM 3921 C C . THR B 1 240 ? 10.102 2.486 23.234 1 89.25 240 THR B C 1
ATOM 3923 O O . THR B 1 240 ? 10.5 3.178 24.172 1 89.25 240 THR B O 1
ATOM 3926 N N . TYR B 1 241 ? 10.773 2.18 22.188 1 84.56 241 TYR B N 1
ATOM 3927 C CA . TYR B 1 241 ? 12.18 2.578 22.156 1 84.56 241 TYR B CA 1
ATOM 3928 C C . TYR B 1 241 ? 12.312 4.07 21.859 1 84.56 241 TYR B C 1
ATOM 3930 O O . TYR B 1 241 ? 13.227 4.727 22.375 1 84.56 241 TYR B O 1
ATOM 3938 N N . LEU B 1 242 ? 11.445 4.609 21.016 1 77.44 242 LEU B N 1
ATOM 3939 C CA . LEU B 1 242 ? 11.445 6.035 20.703 1 77.44 242 LEU B CA 1
ATOM 3940 C C . LEU B 1 242 ? 11.047 6.855 21.938 1 77.44 242 LEU B C 1
ATOM 3942 O O . LEU B 1 242 ? 11.586 7.941 22.156 1 77.44 242 LEU B O 1
ATOM 3946 N N . PHE B 1 243 ? 9.992 6.473 22.531 1 65.19 243 PHE B N 1
ATOM 3947 C CA . PHE B 1 243 ? 9.562 7.168 23.734 1 65.19 243 PHE B CA 1
ATOM 3948 C C . PHE B 1 243 ? 10.664 7.18 24.781 1 65.19 243 PHE B C 1
ATOM 3950 O O . PHE B 1 243 ? 10.836 8.164 25.5 1 65.19 243 PHE B O 1
ATOM 3957 N N . LYS B 1 244 ? 11.273 6.199 24.75 1 63.22 244 LYS B N 1
ATOM 3958 C CA . LYS B 1 244 ? 12.391 6.199 25.703 1 63.22 244 LYS B CA 1
ATOM 3959 C C . LYS B 1 244 ? 13.438 7.242 25.312 1 63.22 244 LYS B C 1
ATOM 3961 O O . LYS B 1 244 ? 14.031 7.879 26.188 1 63.22 244 LYS B O 1
ATOM 3966 N N . TRP B 1 245 ? 13.461 7.379 24.062 1 57.09 245 TRP B N 1
ATOM 3967 C CA . TRP B 1 245 ? 14.406 8.375 23.578 1 57.09 245 TRP B CA 1
ATOM 3968 C C . TRP B 1 245 ? 13.906 9.789 23.859 1 57.09 245 TRP B C 1
ATOM 3970 O O . TRP B 1 245 ? 14.695 10.672 24.203 1 57.09 245 TRP B O 1
ATOM 3980 N N . LYS B 1 246 ? 12.586 10.055 23.641 1 56.97 246 LYS B N 1
ATOM 3981 C CA . LYS B 1 246 ? 12.008 11.367 23.938 1 56.97 246 LYS B CA 1
ATOM 3982 C C . LYS B 1 246 ? 12.094 11.68 25.422 1 56.97 246 LYS B C 1
ATOM 3984 O O . LYS B 1 246 ? 12.281 12.836 25.812 1 56.97 246 LYS B O 1
ATOM 3989 N N . LYS B 1 247 ? 11.883 10.703 26.25 1 53.44 247 LYS B N 1
ATOM 3990 C CA . LYS B 1 247 ? 11.992 10.969 27.688 1 53.44 247 LYS B CA 1
ATOM 3991 C C . LYS B 1 247 ? 13.43 11.273 28.078 1 53.44 247 LYS B C 1
ATOM 3993 O O . LYS B 1 247 ? 13.672 11.898 29.125 1 53.44 247 LYS B O 1
ATOM 3998 N N . LEU B 1 248 ? 14.164 10.789 27.344 1 43.81 248 LEU B N 1
ATOM 3999 C CA . LEU B 1 248 ? 15.531 11.109 27.734 1 43.81 248 LEU B CA 1
ATOM 4000 C C . LEU B 1 248 ? 15.875 12.555 27.406 1 43.81 248 LEU B C 1
ATOM 4002 O O . LEU B 1 248 ? 16.891 13.086 27.875 1 43.81 248 LEU B O 1
ATOM 4006 N N . LYS B 1 249 ? 14.953 13.164 26.594 1 44.19 249 LYS B N 1
ATOM 4007 C CA . LYS B 1 249 ? 15.234 14.594 26.516 1 44.19 249 LYS B CA 1
ATOM 4008 C C . LYS B 1 249 ? 14.211 15.398 27.312 1 44.19 249 LYS B C 1
ATOM 4010 O O . LYS B 1 249 ? 13.016 15.094 27.297 1 44.19 249 LYS B O 1
#

Secondary structure (DSSP, 8-state):
-HHHHHHHHHHHHHHHHHHHHHHHHHHHH--TTTS--HHHHHHHHHHHHT-HHHHHHHHHHHHHHHHHHHHHHHHHHHHHHHHHH-HHHHHHHHHHHHHHHHS-HHHHHHHHHTTS-HHHHHHHHHHHHHHHHHHHHHHHHHHTS-HHHHHHHHHTT--HHHHIIIIIHHHHHHHHHHHHHHHHHHHHHHHHHHHHHH--SS-HHHHHHHHHHTT-HHHHHHHHHHHHHHHHHHHHHHHHHHHHHHHT-/-HHHHHHHHHHHHHHHHHHHHHHHHHHHHT-TTTS--HHHHHHHHHHHHT-HHHHHHHHHHHHHHHHHHHHHHHHHHHHHHHHHH-HHHHHHHHHHHHHHHHS-HHHHHHHHHTTS-HHHHHHHHHHHHHHHHHHHHHHHHHHTS-HHHHHHHHHTT--HHHHIIIIIHHHHHHHHHHHHHHHHHHHHHHHHHHHHHH--SS-HHHHHHHHHHTT-HHHHHHHHHHHHHHHHHHHHHHHHHHHHHHHT-